Protein AF-0000000073233910 (afdb_homodimer)

pLDDT: mean 94.45, std 11.51, range [24.58, 98.94]

Solvent-accessible surface area (backbone atoms only — not comparable to full-atom values): 22912 Å² total; per-residue (Å²): 90,74,69,80,40,74,10,46,71,38,41,54,51,29,54,51,35,38,54,50,35,50,51,45,45,44,46,46,27,44,66,77,57,72,25,70,34,93,73,60,94,58,45,64,21,23,32,36,41,18,64,46,28,31,46,51,13,50,46,39,29,30,41,51,21,61,32,34,70,25,58,56,62,50,51,68,68,58,29,49,49,50,26,52,52,30,40,50,50,8,50,51,32,31,52,53,13,51,48,28,43,51,49,28,26,62,77,63,75,43,86,74,80,60,46,54,42,49,50,46,44,54,49,35,54,51,53,48,50,52,50,50,51,50,47,38,39,39,72,59,56,84,38,49,54,71,64,53,40,62,66,41,46,59,55,51,53,51,51,49,51,50,46,49,52,50,43,44,47,32,51,40,33,44,50,45,51,53,50,49,54,43,38,75,72,67,45,53,58,85,32,72,66,44,48,49,51,39,48,34,38,51,40,43,48,50,28,50,51,32,34,52,53,19,59,48,24,36,51,62,71,62,52,71,80,74,69,78,130,90,73,69,79,41,74,11,48,70,39,42,55,51,28,54,51,35,39,51,50,35,50,51,46,46,46,45,44,26,44,68,75,58,73,24,71,34,92,73,60,93,57,46,65,20,23,32,38,41,16,66,45,28,31,46,51,12,50,47,38,31,30,39,52,21,61,33,35,70,25,60,56,60,49,52,69,68,56,30,50,48,49,26,54,50,31,40,49,48,8,50,51,32,30,51,53,14,51,48,28,42,52,49,28,26,64,76,65,76,44,86,75,79,59,47,54,42,48,51,47,44,53,50,36,54,52,52,48,49,53,50,51,51,51,48,38,38,40,71,60,58,85,38,49,54,72,64,52,40,64,65,42,46,60,55,52,52,52,50,49,51,51,45,50,52,49,42,44,45,32,49,38,34,43,48,46,50,52,49,50,53,43,38,73,71,66,44,52,58,85,30,71,68,44,47,49,51,41,49,33,39,51,39,42,50,51,28,49,52,32,35,51,51,20,58,48,26,37,51,62,73,63,55,71,78,73,67,79,127

Nearest PDB structures (foldseek):
  4o79-assembly1_A  TM=9.827E-01  e=2.009E-16  Arabidopsis thaliana
  5zle-assembly1_A  TM=9.273E-01  e=2.502E-12  Homo sapiens
  8qt7-assembly1_A  TM=4.900E-01  e=1.112E-02  Streptococcus pneumoniae
  6z0c-assembly1_A  TM=2.709E-01  e=2.564E+00  Escherichia coli
  4o79-assembly1_A  TM=9.827E-01  e=1.772E-16  Arabidopsis thaliana

InterPro domains:
  IPR006593 Cytochrome b561/ferric reductase, transmembrane domain [PF03188] (49-181)
  IPR006593 Cytochrome b561/ferric reductase, transmembrane domain [PS50939] (13-216)
  IPR006593 Cytochrome b561/ferric reductase, transmembrane domain [SM00665] (49-175)
  IPR043205 Cytochrome b561/Cytochrome b reductase 1-like [PTHR10106] (5-217)

Sequence (458 aa):
MALGVSALPFTYVVHLLGIVAIILVLVWNLYFRGGLAWNSSNKALIFNIHPVLIIIGLIVSGGEAIISYKALPLKKEVKKLIHLVLHAIALILGIVGIYTAFKYHNESGIANLYSLHSWLGIGVIVLYGIQWIYGFVIFFFPGGTPDIRRYSLPWHVLFGLFVYVLAVGTAALGFLEKLTFLENSGLAKYGSEALLVNFTAVITVLFGAFVVLSAVSDAPPAADDYEAIMALGVSALPFTYVVHLLGIVAIILVLVWNLYFRGGLAWNSSNKALIFNIHPVLIIIGLIVSGGEAIISYKALPLKKEVKKLIHLVLHAIALILGIVGIYTAFKYHNESGIANLYSLHSWLGIGVIVLYGIQWIYGFVIFFFPGGTPDIRRYSLPWHVLFGLFVYVLAVGTAALGFLEKLTFLENSGLAKYGSEALLVNFTAVITVLFGAFVVLSAVSDAPPAADDYEAI

Secondary structure (DSSP, 8-state):
----SBSHHHHHHHHHHHHHHHHHHHIIIIIIS----SS-SSTHHHHTHHHHHHIIIIIIIHHHHHHHHHHS---HHHHHHHHHHHHHHHHHHHHHHHHHHHHHHHHHTPPPS-SHHHHHHHHHHHHHHHHHHHHIIIIISS---HHHHHHHHHHHHHHHHHHHHHHHHHHHHHHHHHHHHHHHTT--TTSHHHHHHHHHHHHHHHHHHHHHHHHTSBPPPP-------/----SBSHHHHHHHHHHHHHHHHHHHIIIIIIS----SS-SSTHHHHTHHHHHHIIIIIIIHHHHHTHHHHS---HHHHHHHHHHHHHHHHHHHHHHHHHHHHHHHHHTPPPS-SHHHHHHHHHHHHHHHHHHHHIIIIISS---HHHHHHHHHHHHHHHHHHHHHHHHHHHHHHHHHHHHHHHTT--TTSHHHHHHHHHHHHHHHHHHHHHHHHTSBPPPP-------

Foldseek 3Di:
DAPADALAVLVVVLVVLLVVLLVLLCCLCVPVVPEADCDDPPLVNLLSLQLNLQSNALQNLLLCLLLLQAHDLEDPVVNLVSNLVSLVRSLVSLVSSLVSNVVSCVVVVHDADPDPLRVLSVVLSVLSVVLSVVCCPDPNPPHDDPVSCVVCVVVSSVSSLVSSLSSLVSSLVVLVVVLVVVVVVPDDCPDPSNVSSNVSSVSSNVSSVSSVVSNSYDGPPRPPPPPPD/DAPAAALAVLVVVLVVLLVVLLVLLCCLLVPVVPEADCDDPPLVNLLSLQLNLQSNALQNLLLCLLLLQAHDLEDPVVNLVSNLVSLVRSLVSLVSSLVSNVVSCVVVVHDADPDPLRVLSVVLSVLSVVLSVVCCPDPNPPHDDPVSCVVCVVVSSVSSLVSSLSSLVSSLVVLVVVLVVVVVVPDDCPDPSNVSSNVSSVSSNVSSVSSVVSNSYDGPPRPPPPPPD

Structure (mmCIF, N/CA/C/O backbone):
data_AF-0000000073233910-model_v1
#
loop_
_entity.id
_entity.type
_entity.pdbx_description
1 polymer 'ascorbate ferrireductase (transmembrane)'
#
loop_
_atom_site.group_PDB
_atom_site.id
_atom_site.type_symbol
_atom_site.label_atom_id
_atom_site.label_alt_id
_atom_site.label_comp_id
_atom_site.label_asym_id
_atom_site.label_entity_id
_atom_site.label_seq_id
_atom_site.pdbx_PDB_ins_code
_atom_site.Cartn_x
_atom_site.Cartn_y
_atom_site.Cartn_z
_atom_site.occupancy
_atom_site.B_iso_or_equiv
_atom_site.auth_seq_id
_atom_site.auth_comp_id
_atom_site.auth_asym_id
_atom_site.auth_atom_id
_atom_site.pdbx_PDB_model_num
ATOM 1 N N . MET A 1 1 ? -0.95 17.922 9.43 1 48.44 1 MET A N 1
ATOM 2 C CA . MET A 1 1 ? -1.246 17.875 10.859 1 48.44 1 MET A CA 1
ATOM 3 C C . MET A 1 1 ? -0.031 17.422 11.656 1 48.44 1 MET A C 1
ATOM 5 O O . MET A 1 1 ? 0.521 16.344 11.383 1 48.44 1 MET A O 1
ATOM 9 N N . ALA A 1 2 ? 0.611 18.281 12.18 1 63.12 2 ALA A N 1
ATOM 10 C CA . ALA A 1 2 ? 1.782 17.953 12.984 1 63.12 2 ALA A CA 1
ATOM 11 C C . ALA A 1 2 ? 1.384 17.172 14.242 1 63.12 2 ALA A C 1
ATOM 13 O O . ALA A 1 2 ? 0.38 17.5 14.883 1 63.12 2 ALA A O 1
ATOM 14 N N . LEU A 1 3 ? 1.796 15.977 14.484 1 76.62 3 LEU A N 1
ATOM 15 C CA . LEU A 1 3 ? 1.55 15.125 15.633 1 76.62 3 LEU A CA 1
ATOM 16 C C . LEU A 1 3 ? 2.047 15.781 16.922 1 76.62 3 LEU A C 1
ATOM 18 O O . LEU A 1 3 ? 1.536 15.5 18 1 76.62 3 LEU A O 1
ATOM 22 N N . GLY A 1 4 ? 2.953 16.672 16.75 1 81.56 4 GLY A N 1
ATOM 23 C CA . GLY A 1 4 ? 3.504 17.375 17.891 1 81.56 4 GLY A CA 1
ATOM 24 C C . GLY A 1 4 ? 4.48 16.516 18.688 1 81.56 4 GLY A C 1
ATOM 25 O O . GLY A 1 4 ? 4.707 16.766 19.875 1 81.56 4 GLY A O 1
ATOM 26 N N . VAL A 1 5 ? 4.906 15.422 18.141 1 89.25 5 VAL A N 1
ATOM 27 C CA . VAL A 1 5 ? 5.879 14.562 18.797 1 89.25 5 VAL A CA 1
ATOM 28 C C . VAL A 1 5 ? 7.184 14.547 18 1 89.25 5 VAL A C 1
ATOM 30 O O . VAL A 1 5 ? 7.18 14.758 16.797 1 89.25 5 VAL A O 1
ATOM 33 N N . SER A 1 6 ? 8.289 14.234 18.75 1 90.69 6 SER A N 1
ATOM 34 C CA . SER A 1 6 ? 9.602 14.203 18.125 1 90.69 6 SER A CA 1
ATOM 35 C C . SER A 1 6 ? 9.727 13.016 17.172 1 90.69 6 SER A C 1
ATOM 37 O O . SER A 1 6 ? 9.273 11.914 17.484 1 90.69 6 SER A O 1
ATOM 39 N N . ALA A 1 7 ? 10.367 13.234 16.031 1 92.94 7 ALA A N 1
ATOM 40 C CA . ALA A 1 7 ? 10.562 12.203 15.008 1 92.94 7 ALA A CA 1
ATOM 41 C C . ALA A 1 7 ? 11.68 11.25 15.406 1 92.94 7 ALA A C 1
ATOM 43 O O . ALA A 1 7 ? 11.75 10.117 14.914 1 92.94 7 ALA A O 1
ATOM 44 N N . LEU A 1 8 ? 12.586 11.602 16.203 1 91.06 8 LEU A N 1
ATOM 45 C CA . LEU A 1 8 ? 13.867 10.953 16.453 1 91.06 8 LEU A CA 1
ATOM 46 C C . LEU A 1 8 ? 13.664 9.492 16.859 1 91.06 8 LEU A C 1
ATOM 48 O O . LEU A 1 8 ? 14.281 8.594 16.266 1 91.06 8 LEU A O 1
ATOM 52 N N . PRO A 1 9 ? 12.844 9.195 17.797 1 93.19 9 PRO A N 1
ATOM 53 C CA . PRO A 1 9 ? 12.68 7.785 18.156 1 93.19 9 PRO A CA 1
ATOM 54 C C . PRO A 1 9 ? 12.188 6.93 17 1 93.19 9 PRO A C 1
ATOM 56 O O . PRO A 1 9 ? 12.578 5.77 16.875 1 93.19 9 PRO A O 1
ATOM 59 N N . PHE A 1 10 ? 11.305 7.441 16.172 1 95.44 10 PHE A N 1
ATOM 60 C CA . PHE A 1 10 ? 10.797 6.703 15.023 1 95.44 10 PHE A CA 1
ATOM 61 C C . PHE A 1 10 ? 11.914 6.441 14.016 1 95.44 10 PHE A C 1
ATOM 63 O O . PHE A 1 10 ? 11.93 5.395 13.367 1 95.44 10 PHE A O 1
ATOM 70 N N . THR A 1 11 ? 12.852 7.367 13.93 1 95.62 11 THR A N 1
ATOM 71 C CA . THR A 1 11 ? 13.945 7.191 12.984 1 95.62 11 THR A CA 1
ATOM 72 C C . THR A 1 11 ? 14.859 6.047 13.422 1 95.62 11 THR A C 1
ATOM 74 O O . THR A 1 11 ? 15.43 5.352 12.578 1 95.62 11 THR A O 1
ATOM 77 N N . TYR A 1 12 ? 15.016 5.824 14.711 1 96.31 12 TYR A N 1
ATOM 78 C CA . TYR A 1 12 ? 15.773 4.672 15.188 1 96.31 12 TYR A CA 1
ATOM 79 C C . TYR A 1 12 ? 15.125 3.367 14.742 1 96.31 12 TYR A C 1
ATOM 81 O O . TYR A 1 12 ? 15.812 2.426 14.344 1 96.31 12 TYR A O 1
ATOM 89 N N . VAL A 1 13 ? 13.82 3.334 14.812 1 97.88 13 VAL A N 1
ATOM 90 C CA . VAL A 1 13 ? 13.078 2.148 14.391 1 97.88 13 VAL A CA 1
ATOM 91 C C . VAL A 1 13 ? 13.242 1.944 12.883 1 97.88 13 VAL A C 1
ATOM 93 O O . VAL A 1 13 ? 13.422 0.815 12.422 1 97.88 13 VAL A O 1
ATOM 96 N N . VAL A 1 14 ? 13.242 3.043 12.141 1 97.94 14 VAL A N 1
ATOM 97 C CA . VAL A 1 14 ? 13.422 2.977 10.695 1 97.94 14 VAL A CA 1
ATOM 98 C C . VAL A 1 14 ? 14.781 2.357 10.375 1 97.94 14 VAL A C 1
ATOM 100 O O . VAL A 1 14 ? 14.875 1.446 9.547 1 97.94 14 VAL A O 1
ATOM 103 N N . HIS A 1 15 ? 15.836 2.793 11.047 1 97.75 15 HIS A N 1
ATOM 104 C CA . HIS A 1 15 ? 17.172 2.264 10.797 1 97.75 15 HIS A CA 1
ATOM 105 C C . HIS A 1 15 ? 17.25 0.772 11.102 1 97.75 15 HIS A C 1
ATOM 107 O O . HIS A 1 15 ? 17.797 -0.003 10.32 1 97.75 15 HIS A O 1
ATOM 113 N N . LEU A 1 16 ? 16.625 0.445 12.195 1 98.5 16 LEU A N 1
ATOM 114 C CA . LEU A 1 16 ? 16.641 -0.958 12.594 1 98.5 16 LEU A CA 1
ATOM 115 C C . LEU A 1 16 ? 15.883 -1.82 11.594 1 98.5 16 LEU A C 1
ATOM 117 O O . LEU A 1 16 ? 16.391 -2.848 11.141 1 98.5 16 LEU A O 1
ATOM 121 N N . LEU A 1 17 ? 14.703 -1.417 11.242 1 98.81 17 LEU A N 1
ATOM 122 C CA . LEU A 1 17 ? 13.875 -2.174 10.312 1 98.81 17 LEU A CA 1
ATOM 123 C C . LEU A 1 17 ? 14.539 -2.248 8.938 1 98.81 17 LEU A C 1
ATOM 125 O O . LEU A 1 17 ? 14.414 -3.258 8.242 1 98.81 17 LEU A O 1
ATOM 129 N N . GLY A 1 18 ? 15.211 -1.149 8.57 1 98.75 18 GLY A N 1
ATOM 130 C CA . GLY A 1 18 ? 15.93 -1.159 7.309 1 98.75 18 GLY A CA 1
ATOM 131 C C . GLY A 1 18 ? 17.031 -2.207 7.254 1 98.75 18 GLY A C 1
ATOM 132 O O . GLY A 1 18 ? 17.141 -2.936 6.266 1 98.75 18 GLY A O 1
ATOM 133 N N . ILE A 1 19 ? 17.766 -2.295 8.297 1 98.81 19 ILE A N 1
ATOM 134 C CA . ILE A 1 19 ? 18.844 -3.283 8.383 1 98.81 19 ILE A CA 1
ATOM 135 C C . ILE A 1 19 ? 18.25 -4.688 8.328 1 98.81 19 ILE A C 1
ATOM 137 O O . ILE A 1 19 ? 18.75 -5.551 7.602 1 98.81 19 ILE A O 1
ATOM 141 N N . VAL A 1 20 ? 17.172 -4.898 9.039 1 98.88 20 VAL A N 1
ATOM 142 C CA . VAL A 1 20 ? 16.531 -6.207 9.078 1 98.88 20 VAL A CA 1
ATOM 143 C C . VAL A 1 20 ? 16 -6.57 7.691 1 98.88 20 VAL A C 1
ATOM 145 O O . VAL A 1 20 ? 16.156 -7.707 7.238 1 98.88 20 VAL A O 1
ATOM 148 N N . ALA A 1 21 ? 15.406 -5.641 7.012 1 98.88 21 ALA A N 1
ATOM 149 C CA . ALA A 1 21 ? 14.883 -5.887 5.672 1 98.88 21 ALA A CA 1
ATOM 150 C C . ALA A 1 21 ? 15.992 -6.297 4.711 1 98.88 21 ALA A C 1
ATOM 152 O O . ALA A 1 21 ? 15.828 -7.219 3.912 1 98.88 21 ALA A O 1
ATOM 153 N N . ILE A 1 22 ? 17.125 -5.617 4.816 1 98.94 22 ILE A N 1
ATOM 154 C CA . ILE A 1 22 ? 18.25 -5.91 3.947 1 98.94 22 ILE A CA 1
ATOM 155 C C . ILE A 1 22 ? 18.781 -7.312 4.238 1 98.94 22 ILE A C 1
ATOM 157 O O . ILE A 1 22 ? 19.031 -8.094 3.314 1 98.94 22 ILE A O 1
ATOM 161 N N . ILE A 1 23 ? 18.875 -7.629 5.488 1 98.94 23 ILE A N 1
ATOM 162 C CA . ILE A 1 23 ? 19.375 -8.938 5.871 1 98.94 23 ILE A CA 1
ATOM 163 C C . ILE A 1 23 ? 18.438 -10.031 5.375 1 98.94 23 ILE A C 1
ATOM 165 O O . ILE A 1 23 ? 18.859 -11.016 4.773 1 98.94 23 ILE A O 1
ATOM 169 N N . LEU A 1 24 ? 17.172 -9.859 5.551 1 98.94 24 LEU A N 1
ATOM 170 C CA . LEU A 1 24 ? 16.188 -10.883 5.199 1 98.94 24 LEU A CA 1
ATOM 171 C C . LEU A 1 24 ? 16.156 -11.102 3.689 1 98.94 24 LEU A C 1
ATOM 173 O O . LEU A 1 24 ? 16.094 -12.242 3.225 1 98.94 24 LEU A O 1
ATOM 177 N N . VAL A 1 25 ? 16.203 -10.047 2.902 1 98.94 25 VAL A N 1
ATOM 178 C CA . VAL A 1 25 ? 16.125 -10.211 1.455 1 98.94 25 VAL A CA 1
ATOM 179 C C . VAL A 1 25 ? 17.406 -10.852 0.938 1 98.94 25 VAL A C 1
ATOM 181 O O . VAL A 1 25 ? 17.375 -11.641 -0.012 1 98.94 25 VAL A O 1
ATOM 184 N N . LEU A 1 26 ? 18.516 -10.531 1.583 1 98.88 26 LEU A N 1
ATOM 185 C CA . LEU A 1 26 ? 19.781 -11.148 1.194 1 98.88 26 LEU A CA 1
ATOM 186 C C . LEU A 1 26 ? 19.797 -12.625 1.567 1 98.88 26 LEU A C 1
ATOM 188 O O . LEU A 1 26 ? 20.234 -13.469 0.777 1 98.88 26 LEU A O 1
ATOM 192 N N . VAL A 1 27 ? 19.359 -12.961 2.75 1 98.94 27 VAL A N 1
ATOM 193 C CA . VAL A 1 27 ? 19.266 -14.359 3.146 1 98.94 27 VAL A CA 1
ATOM 194 C C . VAL A 1 27 ? 18.359 -15.117 2.176 1 98.94 27 VAL A C 1
ATOM 196 O O . VAL A 1 27 ? 18.688 -16.219 1.749 1 98.94 27 VAL A O 1
ATOM 199 N N . TRP A 1 28 ? 17.266 -14.516 1.809 1 98.94 28 TRP A N 1
ATOM 200 C CA . TRP A 1 28 ? 16.328 -15.148 0.873 1 98.94 28 TRP A CA 1
ATOM 201 C C . TRP A 1 28 ? 17.031 -15.469 -0.446 1 98.94 28 TRP A C 1
ATOM 203 O O . TRP A 1 28 ? 17.047 -16.625 -0.878 1 98.94 28 TRP A O 1
ATOM 213 N N . ASN A 1 29 ? 17.719 -14.547 -1.002 1 98.81 29 ASN A N 1
ATOM 214 C CA . ASN A 1 29 ? 18.188 -14.695 -2.371 1 98.81 29 ASN A CA 1
ATOM 215 C C . ASN A 1 29 ? 19.547 -15.398 -2.418 1 98.81 29 ASN A C 1
ATOM 217 O O . ASN A 1 29 ? 19.844 -16.109 -3.377 1 98.81 29 ASN A O 1
ATOM 221 N N . LEU A 1 30 ? 20.344 -15.266 -1.322 1 98.62 30 LEU A N 1
ATOM 222 C CA . LEU A 1 30 ? 21.656 -15.898 -1.296 1 98.62 30 LEU A CA 1
ATOM 223 C C . LEU A 1 30 ? 21.562 -17.328 -0.774 1 98.62 30 LEU A C 1
ATOM 225 O O . LEU A 1 30 ? 22.125 -18.25 -1.364 1 98.62 30 LEU A O 1
ATOM 229 N N . TYR A 1 31 ? 20.812 -17.516 0.235 1 98.56 31 TYR A N 1
ATOM 230 C CA . TYR A 1 31 ? 20.766 -18.812 0.887 1 98.56 31 TYR A CA 1
ATOM 231 C C . TYR A 1 31 ? 19.641 -19.672 0.296 1 98.56 31 TYR A C 1
ATOM 233 O O . TYR A 1 31 ? 19.875 -20.812 -0.097 1 98.56 31 TYR A O 1
ATOM 241 N N . PHE A 1 32 ? 18.484 -19.203 0.154 1 98.69 32 PHE A N 1
ATOM 242 C CA . PHE A 1 32 ? 17.359 -20.016 -0.28 1 98.69 32 PHE A CA 1
ATOM 243 C C . PHE A 1 32 ? 17.312 -20.109 -1.8 1 98.69 32 PHE A C 1
ATOM 245 O O . PHE A 1 32 ? 16.891 -21.125 -2.352 1 98.69 32 PHE A O 1
ATOM 252 N N . ARG A 1 33 ? 17.75 -19.016 -2.512 1 98.44 33 ARG A N 1
ATOM 253 C CA . ARG A 1 33 ? 17.531 -18.984 -3.953 1 98.44 33 ARG A CA 1
ATOM 254 C C . ARG A 1 33 ? 18.844 -19.141 -4.715 1 98.44 33 ARG A C 1
ATOM 256 O O . ARG A 1 33 ? 18.875 -18.984 -5.938 1 98.44 33 ARG A O 1
ATOM 263 N N . GLY A 1 34 ? 19.938 -19.297 -4.078 1 98.25 34 GLY A N 1
ATOM 264 C CA . GLY A 1 34 ? 21.156 -19.812 -4.699 1 98.25 34 GLY A CA 1
ATOM 265 C C . GLY A 1 34 ? 22.125 -18.703 -5.094 1 98.25 34 GLY A C 1
ATOM 266 O O . GLY A 1 34 ? 23.141 -18.984 -5.73 1 98.25 34 GLY A O 1
ATOM 267 N N . GLY A 1 35 ? 21.734 -17.453 -4.859 1 98.62 35 GLY A N 1
ATOM 268 C CA . GLY A 1 35 ? 22.719 -16.391 -5.102 1 98.62 35 GLY A CA 1
ATOM 269 C C . GLY A 1 35 ? 22.266 -15.406 -6.164 1 98.62 35 GLY A C 1
ATOM 270 O O . GLY A 1 35 ? 21.125 -15.422 -6.598 1 98.62 35 GLY A O 1
ATOM 271 N N . LEU A 1 36 ? 23.156 -14.516 -6.492 1 98.69 36 LEU A N 1
ATOM 272 C CA . LEU A 1 36 ? 22.953 -13.453 -7.473 1 98.69 36 LEU A CA 1
ATOM 273 C C . LEU A 1 36 ? 23.938 -13.594 -8.625 1 98.69 36 LEU A C 1
ATOM 275 O O . LEU A 1 36 ? 25.125 -13.875 -8.414 1 98.69 36 LEU A O 1
ATOM 279 N N . ALA A 1 37 ? 23.422 -13.383 -9.859 1 98.62 37 ALA A N 1
ATOM 280 C CA . ALA A 1 37 ? 24.312 -13.43 -11.023 1 98.62 37 ALA A CA 1
ATOM 281 C C . ALA A 1 37 ? 23.781 -12.531 -12.148 1 98.62 37 ALA A C 1
ATOM 283 O O . ALA A 1 37 ? 22.578 -12.508 -12.414 1 98.62 37 ALA A O 1
ATOM 284 N N . TRP A 1 38 ? 24.672 -11.844 -12.781 1 98 38 TRP A N 1
ATOM 285 C CA . TRP A 1 38 ? 24.312 -10.992 -13.914 1 98 38 TRP A CA 1
ATOM 286 C C . TRP A 1 38 ? 24.047 -11.836 -15.156 1 98 38 TRP A C 1
ATOM 288 O O . TRP A 1 38 ? 23.188 -11.484 -15.969 1 98 38 TRP A O 1
ATOM 298 N N . ASN A 1 39 ? 24.922 -12.789 -15.289 1 97.44 39 ASN A N 1
ATOM 299 C CA . ASN A 1 39 ? 24.781 -13.812 -16.328 1 97.44 39 ASN A CA 1
ATOM 300 C C . ASN A 1 39 ? 24.891 -15.219 -15.734 1 97.44 39 ASN A C 1
ATOM 302 O O . ASN A 1 39 ? 25.719 -15.469 -14.852 1 97.44 39 ASN A O 1
ATOM 306 N N . SER A 1 40 ? 23.953 -16.016 -16.203 1 97.56 40 SER A N 1
ATOM 307 C CA . SER A 1 40 ? 23.969 -17.391 -15.703 1 97.56 40 SER A CA 1
ATOM 308 C C . SER A 1 40 ? 23.125 -18.312 -16.594 1 97.56 40 SER A C 1
ATOM 310 O O . SER A 1 40 ? 22.203 -17.859 -17.25 1 97.56 40 SER A O 1
ATOM 312 N N . SER A 1 41 ? 23.484 -19.578 -16.609 1 97.44 41 SER A N 1
ATOM 313 C CA . SER A 1 41 ? 22.625 -20.578 -17.234 1 97.44 41 SER A CA 1
ATOM 314 C C . SER A 1 41 ? 21.344 -20.781 -16.438 1 97.44 41 SER A C 1
ATOM 316 O O . SER A 1 41 ? 20.297 -21.094 -17.016 1 97.44 41 SER A O 1
ATOM 318 N N . ASN A 1 42 ? 21.438 -20.625 -15.148 1 97.88 42 ASN A N 1
ATOM 319 C CA . ASN A 1 42 ? 20.25 -20.547 -14.289 1 97.88 42 ASN A CA 1
ATOM 320 C C . ASN A 1 42 ? 19.719 -19.109 -14.219 1 97.88 42 ASN A C 1
ATOM 322 O O . ASN A 1 42 ? 20.125 -18.344 -13.344 1 97.88 42 ASN A O 1
ATOM 326 N N . LYS A 1 43 ? 18.766 -18.781 -15.016 1 98.25 43 LYS A N 1
ATOM 327 C CA . LYS A 1 43 ? 18.297 -17.406 -15.211 1 98.25 43 LYS A CA 1
ATOM 328 C C . LYS A 1 43 ? 17.656 -16.859 -13.93 1 98.25 43 LYS A C 1
ATOM 330 O O . LYS A 1 43 ? 17.578 -15.641 -13.742 1 98.25 43 LYS A O 1
ATOM 335 N N . ALA A 1 44 ? 17.266 -17.75 -13.07 1 97.88 44 ALA A N 1
ATOM 336 C CA . ALA A 1 44 ? 16.656 -17.312 -11.812 1 97.88 44 ALA A CA 1
ATOM 337 C C . ALA A 1 44 ? 17.625 -16.484 -10.977 1 97.88 44 ALA A C 1
ATOM 339 O O . ALA A 1 44 ? 17.219 -15.633 -10.188 1 97.88 44 ALA A O 1
ATOM 340 N N . LEU A 1 45 ? 18.891 -16.734 -11.133 1 98.69 45 LEU A N 1
ATOM 341 C CA . LEU A 1 45 ? 19.891 -16 -10.383 1 98.69 45 LEU A CA 1
ATOM 342 C C . LEU A 1 45 ? 19.969 -14.547 -10.836 1 98.69 45 LEU A C 1
ATOM 344 O O . LEU A 1 45 ? 20.344 -13.664 -10.062 1 98.69 45 LEU A O 1
ATOM 348 N N . ILE A 1 46 ? 19.625 -14.289 -12.094 1 98.75 46 ILE A N 1
ATOM 349 C CA . ILE A 1 46 ? 19.516 -12.922 -12.609 1 98.75 46 ILE A CA 1
ATOM 350 C C . ILE A 1 46 ? 18.359 -12.203 -11.938 1 98.75 46 ILE A C 1
ATOM 352 O O . ILE A 1 46 ? 18.5 -11.062 -11.492 1 98.75 46 ILE A O 1
ATOM 356 N N . PHE A 1 47 ? 17.25 -12.914 -11.797 1 98.81 47 PHE A N 1
ATOM 357 C CA . PHE A 1 47 ? 16.078 -12.328 -11.172 1 98.81 47 PHE A CA 1
ATOM 358 C C . PHE A 1 47 ? 16.359 -11.984 -9.719 1 98.81 47 PHE A C 1
ATOM 360 O O . PHE A 1 47 ? 15.852 -10.977 -9.203 1 98.81 47 PHE A O 1
ATOM 367 N N . ASN A 1 48 ? 17.172 -12.773 -9.062 1 98.88 48 ASN A N 1
ATOM 368 C CA . ASN A 1 48 ? 17.438 -12.594 -7.641 1 98.88 48 ASN A CA 1
ATOM 369 C C . ASN A 1 48 ? 18.031 -11.219 -7.344 1 98.88 48 ASN A C 1
ATOM 371 O O . ASN A 1 48 ? 17.969 -10.742 -6.211 1 98.88 48 ASN A O 1
ATOM 375 N N . ILE A 1 49 ? 18.547 -10.586 -8.344 1 98.88 49 ILE A N 1
ATOM 376 C CA . ILE A 1 49 ? 19.125 -9.25 -8.18 1 98.88 49 ILE A CA 1
ATOM 377 C C . ILE A 1 49 ? 18 -8.227 -7.977 1 98.88 49 ILE A C 1
ATOM 379 O O . ILE A 1 49 ? 18.172 -7.266 -7.227 1 98.88 49 ILE A O 1
ATOM 383 N N . HIS A 1 50 ? 16.875 -8.508 -8.555 1 98.94 50 HIS A N 1
ATOM 384 C CA . HIS A 1 50 ? 15.773 -7.559 -8.617 1 98.94 50 HIS A CA 1
ATOM 385 C C . HIS A 1 50 ? 15.242 -7.238 -7.223 1 98.94 50 HIS A C 1
ATOM 387 O O . HIS A 1 50 ? 15.25 -6.082 -6.801 1 98.94 50 HIS A O 1
ATOM 393 N N . PRO A 1 51 ? 14.805 -8.25 -6.41 1 98.94 51 PRO A N 1
ATOM 394 C CA . PRO A 1 51 ? 14.281 -7.887 -5.09 1 98.94 51 PRO A CA 1
ATOM 395 C C . PRO A 1 51 ? 15.336 -7.273 -4.18 1 98.94 51 PRO A C 1
ATOM 397 O O . PRO A 1 51 ? 15.023 -6.41 -3.354 1 98.94 51 PRO A O 1
ATOM 400 N N . VAL A 1 52 ? 16.562 -7.664 -4.348 1 98.94 52 VAL A N 1
ATOM 401 C CA . VAL A 1 52 ? 17.641 -7.16 -3.506 1 98.94 52 VAL A CA 1
ATOM 402 C C . VAL A 1 52 ? 17.859 -5.672 -3.781 1 98.94 52 VAL A C 1
ATOM 404 O O . VAL A 1 52 ? 17.891 -4.859 -2.855 1 98.94 52 VAL A O 1
ATOM 407 N N . LEU A 1 53 ? 17.969 -5.324 -5.047 1 98.94 53 LEU A N 1
ATOM 408 C CA . LEU A 1 53 ? 18.234 -3.938 -5.402 1 98.94 53 LEU A CA 1
ATOM 409 C C . LEU A 1 53 ? 17.031 -3.053 -5.109 1 98.94 53 LEU A C 1
ATOM 411 O O . LEU A 1 53 ? 17.188 -1.885 -4.738 1 98.94 53 LEU A O 1
ATOM 415 N N . ILE A 1 54 ? 15.859 -3.596 -5.266 1 98.94 54 ILE A N 1
ATOM 416 C CA . ILE A 1 54 ? 14.664 -2.803 -4.988 1 98.94 54 ILE A CA 1
ATOM 417 C C . ILE A 1 54 ? 14.578 -2.496 -3.496 1 98.94 54 ILE A C 1
ATOM 419 O O . ILE A 1 54 ? 14.336 -1.353 -3.104 1 98.94 54 ILE A O 1
ATOM 423 N N . ILE A 1 55 ? 14.805 -3.457 -2.633 1 98.94 55 ILE A N 1
ATOM 424 C CA . ILE A 1 55 ? 14.703 -3.27 -1.19 1 98.94 55 ILE A CA 1
ATOM 425 C C . ILE A 1 55 ? 15.805 -2.326 -0.714 1 98.94 55 ILE A C 1
ATOM 427 O O . ILE A 1 55 ? 15.539 -1.369 0.017 1 98.94 55 ILE A O 1
ATOM 431 N N . ILE A 1 56 ? 17.016 -2.488 -1.146 1 98.94 56 ILE A N 1
ATOM 432 C CA . ILE A 1 56 ? 18.125 -1.647 -0.712 1 98.94 56 ILE A CA 1
ATOM 433 C C . ILE A 1 56 ? 17.969 -0.243 -1.292 1 98.94 56 ILE A C 1
ATOM 435 O O . ILE A 1 56 ? 18.219 0.75 -0.611 1 98.94 56 ILE A O 1
ATOM 439 N N . GLY A 1 57 ? 17.547 -0.203 -2.543 1 98.81 57 GLY A N 1
ATOM 440 C CA . GLY A 1 57 ? 17.453 1.062 -3.252 1 98.81 57 GLY A CA 1
ATOM 441 C C . GLY A 1 57 ? 16.172 1.823 -2.939 1 98.81 57 GLY A C 1
ATOM 442 O O . GLY A 1 57 ? 16.156 2.678 -2.053 1 98.81 57 GLY A O 1
ATOM 443 N N . LEU A 1 58 ? 15.062 1.478 -3.588 1 98.88 58 LEU A N 1
ATOM 444 C CA . LEU A 1 58 ? 13.844 2.268 -3.553 1 98.88 58 LEU A CA 1
ATOM 445 C C . LEU A 1 58 ? 13.227 2.26 -2.158 1 98.88 58 LEU A C 1
ATOM 447 O O . LEU A 1 58 ? 12.625 3.25 -1.733 1 98.88 58 LEU A O 1
ATOM 451 N N . ILE A 1 59 ? 13.414 1.162 -1.422 1 98.94 59 ILE A N 1
ATOM 452 C CA . ILE A 1 59 ? 12.719 1.064 -0.14 1 98.94 59 ILE A CA 1
ATOM 453 C C . ILE A 1 59 ? 13.602 1.648 0.964 1 98.94 59 ILE A C 1
ATOM 455 O O . ILE A 1 59 ? 13.297 2.709 1.514 1 98.94 59 ILE A O 1
ATOM 459 N N . VAL A 1 60 ? 14.758 1.043 1.183 1 98.88 60 VAL A N 1
ATOM 460 C CA . VAL A 1 60 ? 15.555 1.423 2.342 1 98.88 60 VAL A CA 1
ATOM 461 C C . VAL A 1 60 ? 16.25 2.758 2.078 1 98.88 60 VAL A C 1
ATOM 463 O O . VAL A 1 60 ? 16.125 3.699 2.861 1 98.88 60 VAL A O 1
ATOM 466 N N . SER A 1 61 ? 17 2.846 0.961 1 98.81 61 SER A N 1
ATOM 467 C CA . SER A 1 61 ? 17.656 4.109 0.64 1 98.81 61 SER A CA 1
ATOM 468 C C . SER A 1 61 ? 16.625 5.23 0.468 1 98.81 61 SER A C 1
ATOM 470 O O . SER A 1 61 ? 16.844 6.348 0.949 1 98.81 61 SER A O 1
ATOM 472 N N . GLY A 1 62 ? 15.531 4.938 -0.234 1 98.69 62 GLY A N 1
ATOM 473 C CA . GLY A 1 62 ? 14.477 5.922 -0.383 1 98.69 62 GLY A CA 1
ATOM 474 C C . GLY A 1 62 ? 13.898 6.391 0.942 1 98.69 62 GLY A C 1
ATOM 475 O O . GLY A 1 62 ? 13.672 7.586 1.14 1 98.69 62 GLY A O 1
ATOM 476 N N . GLY A 1 63 ? 13.617 5.43 1.847 1 98.56 63 GLY A N 1
ATOM 477 C CA . GLY A 1 63 ? 13.125 5.773 3.17 1 98.56 63 GLY A CA 1
ATOM 478 C C . GLY A 1 63 ? 14.102 6.613 3.973 1 98.56 63 GLY A C 1
ATOM 479 O O . GLY A 1 63 ? 13.711 7.586 4.621 1 98.56 63 GLY A O 1
ATOM 480 N N . GLU A 1 64 ? 15.367 6.254 3.885 1 97.88 64 GLU A N 1
ATOM 481 C CA . GLU A 1 64 ? 16.406 7.008 4.574 1 97.88 64 GLU A CA 1
ATOM 482 C C . GLU A 1 64 ? 16.516 8.43 4.031 1 97.88 64 GLU A C 1
ATOM 484 O O . GLU A 1 64 ? 16.781 9.367 4.781 1 97.88 64 GLU A O 1
ATOM 489 N N . ALA A 1 65 ? 16.344 8.547 2.744 1 98.06 65 ALA A N 1
ATOM 490 C CA . ALA A 1 65 ? 16.359 9.875 2.133 1 98.06 65 ALA A CA 1
ATOM 491 C C . ALA A 1 65 ? 15.242 10.75 2.693 1 98.06 65 ALA A C 1
ATOM 493 O O . ALA A 1 65 ? 15.461 11.93 2.996 1 98.06 65 ALA A O 1
ATOM 494 N N . ILE A 1 66 ? 14.102 10.188 2.877 1 97.62 66 ILE A N 1
ATOM 495 C CA . ILE A 1 66 ? 12.93 10.922 3.348 1 97.62 66 ILE A CA 1
ATOM 496 C C . ILE A 1 66 ? 13.156 11.391 4.781 1 97.62 66 ILE A C 1
ATOM 498 O O . ILE A 1 66 ? 12.875 12.547 5.113 1 97.62 66 ILE A O 1
ATOM 502 N N . ILE A 1 67 ? 13.75 10.586 5.605 1 96.25 67 ILE A N 1
ATOM 503 C CA . ILE A 1 67 ? 13.82 10.93 7.02 1 96.25 67 ILE A CA 1
ATOM 504 C C . ILE A 1 67 ? 15.109 11.711 7.297 1 96.25 67 ILE A C 1
ATOM 506 O O . ILE A 1 67 ? 15.398 12.047 8.445 1 96.25 67 ILE A O 1
ATOM 510 N N . SER A 1 68 ? 15.898 11.992 6.285 1 92.81 68 SER A N 1
ATOM 511 C CA . SER A 1 68 ? 17.125 12.758 6.461 1 92.81 68 SER A CA 1
ATOM 512 C C . SER A 1 68 ? 16.844 14.141 7.035 1 92.81 68 SER A C 1
ATOM 514 O O . SER A 1 68 ? 17.688 14.711 7.723 1 92.81 68 SER A O 1
ATOM 516 N N . TYR A 1 69 ? 15.688 14.68 6.812 1 89.31 69 TYR A N 1
ATOM 517 C CA . TYR A 1 69 ? 15.305 15.984 7.34 1 89.31 69 TYR A CA 1
ATOM 518 C C . TYR A 1 69 ? 14.859 15.875 8.789 1 89.31 69 TYR A C 1
ATOM 520 O O . TYR A 1 69 ? 14.664 16.891 9.469 1 89.31 69 TYR A O 1
ATOM 528 N N . LYS A 1 70 ? 14.695 14.625 9.258 1 87.5 70 LYS A N 1
ATOM 529 C CA . LYS A 1 70 ? 14.062 14.414 10.555 1 87.5 70 LYS A CA 1
ATOM 530 C C . LYS A 1 70 ? 15.031 13.766 11.539 1 87.5 70 LYS A C 1
ATOM 532 O O . LYS A 1 70 ? 14.797 13.789 12.75 1 87.5 70 LYS A O 1
ATOM 537 N N . ALA A 1 71 ? 16.094 13.258 11.109 1 78.56 71 ALA A N 1
ATOM 538 C CA . ALA A 1 71 ? 16.906 12.359 11.922 1 78.56 71 ALA A CA 1
ATOM 539 C C . ALA A 1 71 ? 18 13.117 12.648 1 78.56 71 ALA A C 1
ATOM 541 O O . ALA A 1 71 ? 18.234 12.906 13.844 1 78.56 71 ALA A O 1
ATOM 542 N N . LEU A 1 72 ? 18.75 13.906 11.93 1 76.06 72 LEU A N 1
ATOM 543 C CA . LEU A 1 72 ? 19.922 14.516 12.539 1 76.06 72 LEU A CA 1
ATOM 544 C C . LEU A 1 72 ? 19.828 16.047 12.508 1 76.06 72 LEU A C 1
ATOM 546 O O . LEU A 1 72 ? 19.234 16.609 11.586 1 76.06 72 LEU A O 1
ATOM 550 N N . PRO A 1 73 ? 20.297 16.672 13.539 1 81.88 73 PRO A N 1
ATOM 551 C CA . PRO A 1 73 ? 20.266 18.125 13.633 1 81.88 73 PRO A CA 1
ATOM 552 C C . PRO A 1 73 ? 21.344 18.781 12.766 1 81.88 73 PRO A C 1
ATOM 554 O O . PRO A 1 73 ? 22.188 19.531 13.273 1 81.88 73 PRO A O 1
ATOM 557 N N . LEU A 1 74 ? 21.281 18.516 11.484 1 83.25 74 LEU A N 1
ATOM 558 C CA . LEU A 1 74 ? 22.25 19.047 10.523 1 83.25 74 LEU A CA 1
ATOM 559 C C . LEU A 1 74 ? 21.719 20.328 9.883 1 83.25 74 LEU A C 1
ATOM 561 O O . LEU A 1 74 ? 20.531 20.656 10.023 1 83.25 74 LEU A O 1
ATOM 565 N N . LYS A 1 75 ? 22.656 20.969 9.258 1 88.56 75 LYS A N 1
ATOM 566 C CA . LYS A 1 75 ? 22.266 22.141 8.484 1 88.56 75 LYS A CA 1
ATOM 567 C C . LYS A 1 75 ? 21.328 21.75 7.336 1 88.56 75 LYS A C 1
ATOM 569 O O . LYS A 1 75 ? 21.469 20.656 6.762 1 88.56 75 LYS A O 1
ATOM 574 N N . LYS A 1 76 ? 20.531 22.594 6.992 1 87.69 76 LYS A N 1
ATOM 575 C CA . LYS A 1 76 ? 19.531 22.359 5.969 1 87.69 76 LYS A CA 1
ATOM 576 C C . LYS A 1 76 ? 20.172 21.984 4.637 1 87.69 76 LYS A C 1
ATOM 578 O O . LYS A 1 76 ? 19.688 21.094 3.934 1 87.69 76 LYS A O 1
ATOM 583 N N . GLU A 1 77 ? 21.25 22.578 4.352 1 89.75 77 GLU A N 1
ATOM 584 C CA . GLU A 1 77 ? 21.922 22.312 3.084 1 89.75 77 GLU A CA 1
ATOM 585 C C . GLU A 1 77 ? 22.5 20.906 3.043 1 89.75 77 GLU A C 1
ATOM 587 O O . GLU A 1 77 ? 22.5 20.266 1.99 1 89.75 77 GLU A O 1
ATOM 592 N N . VAL A 1 78 ? 22.984 20.5 4.105 1 92.25 78 VAL A N 1
ATOM 593 C CA . VAL A 1 78 ? 23.547 19.156 4.191 1 92.25 78 VAL A CA 1
ATOM 594 C C . VAL A 1 78 ? 22.438 18.109 4.113 1 92.25 78 VAL A C 1
ATOM 596 O O . VAL A 1 78 ? 22.547 17.109 3.396 1 92.25 78 VAL A O 1
ATOM 599 N N . LYS A 1 79 ? 21.375 18.359 4.805 1 93.12 79 LYS A N 1
ATOM 600 C CA . LYS A 1 79 ? 20.234 17.469 4.754 1 93.12 79 LYS A CA 1
ATOM 601 C C . LYS A 1 79 ? 19.688 17.344 3.332 1 93.12 79 LYS A C 1
ATOM 603 O O . LYS A 1 79 ? 19.359 16.234 2.881 1 93.12 79 LYS A O 1
ATOM 608 N N . LYS A 1 80 ? 19.672 18.438 2.709 1 94.19 80 LYS A N 1
ATOM 609 C CA . LYS A 1 80 ? 19.188 18.469 1.331 1 94.19 80 LYS A CA 1
ATOM 610 C C . LYS A 1 80 ? 20.094 17.641 0.415 1 94.19 80 LYS A C 1
ATOM 612 O O . LYS A 1 80 ? 19.594 16.922 -0.456 1 94.19 80 LYS A O 1
ATOM 617 N N . LEU A 1 81 ? 21.312 17.797 0.625 1 95.31 81 LEU A N 1
ATOM 618 C CA . LEU A 1 81 ? 22.266 17.047 -0.194 1 95.31 81 LEU A CA 1
ATOM 619 C C . LEU A 1 81 ? 22.125 15.555 0.066 1 95.31 81 LEU A C 1
ATOM 621 O O . LEU A 1 81 ? 22.156 14.75 -0.871 1 95.31 81 LEU A O 1
ATOM 625 N N . ILE A 1 82 ? 22.016 15.164 1.289 1 96.25 82 ILE A N 1
ATOM 626 C CA . ILE A 1 82 ? 21.828 13.766 1.652 1 96.25 82 ILE A CA 1
ATOM 627 C C . ILE A 1 82 ? 20.562 13.227 1.014 1 96.25 82 ILE A C 1
ATOM 629 O O . ILE A 1 82 ? 20.562 12.148 0.417 1 96.25 82 ILE A O 1
ATOM 633 N N . HIS A 1 83 ? 19.484 13.984 1.124 1 97.5 83 HIS A N 1
ATOM 634 C CA . HIS A 1 83 ? 18.203 13.648 0.537 1 97.5 83 HIS A CA 1
ATOM 635 C C . HIS A 1 83 ? 18.312 13.43 -0.967 1 97.5 83 HIS A C 1
ATOM 637 O O . HIS A 1 83 ? 17.859 12.406 -1.485 1 97.5 83 HIS A O 1
ATOM 643 N N . LEU A 1 84 ? 19 14.312 -1.604 1 97.81 84 LEU A N 1
ATOM 644 C CA . LEU A 1 84 ? 19.156 14.273 -3.053 1 97.81 84 LEU A CA 1
ATOM 645 C C . LEU A 1 84 ? 19.984 13.062 -3.477 1 97.81 84 LEU A C 1
ATOM 647 O O . LEU A 1 84 ? 19.594 12.336 -4.398 1 97.81 84 LEU A O 1
ATOM 651 N N . VAL A 1 85 ? 21.047 12.812 -2.846 1 98.12 85 VAL A N 1
ATOM 652 C CA . VAL A 1 85 ? 21.984 11.766 -3.227 1 98.12 85 VAL A CA 1
ATOM 653 C C . VAL A 1 85 ? 21.391 10.398 -2.932 1 98.12 85 VAL A C 1
ATOM 655 O O . VAL A 1 85 ? 21.484 9.484 -3.752 1 98.12 85 VAL A O 1
ATOM 658 N N . LEU A 1 86 ? 20.781 10.25 -1.794 1 98.44 86 LEU A N 1
ATOM 659 C CA . LEU A 1 86 ? 20.188 8.961 -1.447 1 98.44 86 LEU A CA 1
ATOM 660 C C . LEU A 1 86 ? 19.047 8.609 -2.412 1 98.44 86 LEU A C 1
ATOM 662 O O . LEU A 1 86 ? 18.906 7.453 -2.803 1 98.44 86 LEU A O 1
ATOM 666 N N . HIS A 1 87 ? 18.266 9.617 -2.832 1 98.81 87 HIS A N 1
ATOM 667 C CA . HIS A 1 87 ? 17.219 9.344 -3.807 1 98.81 87 HIS A CA 1
ATOM 668 C C . HIS A 1 87 ? 17.812 9.016 -5.176 1 98.81 87 HIS A C 1
ATOM 670 O O . HIS A 1 87 ? 17.234 8.219 -5.926 1 98.81 87 HIS A O 1
ATOM 676 N N . ALA A 1 88 ? 18.953 9.602 -5.512 1 98.75 88 ALA A N 1
ATOM 677 C CA . ALA A 1 88 ? 19.625 9.25 -6.762 1 98.75 88 ALA A CA 1
ATOM 678 C C . ALA A 1 88 ? 20.078 7.793 -6.746 1 98.75 88 ALA A C 1
ATOM 680 O O . ALA A 1 88 ? 19.922 7.07 -7.73 1 98.75 88 ALA A O 1
ATOM 681 N N . ILE A 1 89 ? 20.641 7.414 -5.652 1 98.81 89 ILE A N 1
ATOM 682 C CA . ILE A 1 89 ? 21.078 6.027 -5.488 1 98.81 89 ILE A CA 1
ATOM 683 C C . ILE A 1 89 ? 19.875 5.098 -5.586 1 98.81 89 ILE A C 1
ATOM 685 O O . ILE A 1 89 ? 19.922 4.078 -6.277 1 98.81 89 ILE A O 1
ATOM 689 N N . ALA A 1 90 ? 18.812 5.469 -4.891 1 98.88 90 ALA A N 1
ATOM 690 C CA . ALA A 1 90 ? 17.594 4.68 -4.926 1 98.88 90 ALA A CA 1
ATOM 691 C C . ALA A 1 90 ? 17.078 4.516 -6.355 1 98.88 90 ALA A C 1
ATOM 693 O O . ALA A 1 90 ? 16.719 3.414 -6.77 1 98.88 90 ALA A O 1
ATOM 694 N N . LEU A 1 91 ? 17.109 5.582 -7.086 1 98.88 91 LEU A N 1
ATOM 695 C CA . LEU A 1 91 ? 16.609 5.578 -8.461 1 98.88 91 LEU A CA 1
ATOM 696 C C . LEU A 1 91 ? 17.484 4.695 -9.344 1 98.88 91 LEU A C 1
ATOM 698 O O . LEU A 1 91 ? 16.969 3.881 -10.117 1 98.88 91 LEU A O 1
ATOM 702 N N . ILE A 1 92 ? 18.75 4.805 -9.227 1 98.88 92 ILE A N 1
ATOM 703 C CA . ILE A 1 92 ? 19.688 4.027 -10.031 1 98.88 92 ILE A CA 1
ATOM 704 C C . ILE A 1 92 ? 19.531 2.543 -9.711 1 98.88 92 ILE A C 1
ATOM 706 O O . ILE A 1 92 ? 19.391 1.716 -10.617 1 98.88 92 ILE A O 1
ATOM 710 N N . LEU A 1 93 ? 19.547 2.203 -8.461 1 98.94 93 LEU A N 1
ATOM 711 C CA . LEU A 1 93 ? 19.406 0.809 -8.055 1 98.94 93 LEU A CA 1
ATOM 712 C C . LEU A 1 93 ? 18.031 0.266 -8.469 1 98.94 93 LEU A C 1
ATOM 714 O O . LEU A 1 93 ? 17.922 -0.898 -8.859 1 98.94 93 LEU A O 1
ATOM 718 N N . GLY A 1 94 ? 17 1.128 -8.359 1 98.88 94 GLY A N 1
ATOM 719 C CA . GLY A 1 94 ? 15.688 0.73 -8.828 1 98.88 94 GLY A CA 1
ATOM 720 C C . GLY A 1 94 ? 15.656 0.405 -10.312 1 98.88 94 GLY A C 1
ATOM 721 O O . GLY A 1 94 ? 15.086 -0.607 -10.719 1 98.88 94 GLY A O 1
ATOM 722 N N . ILE A 1 95 ? 16.266 1.244 -11.078 1 98.88 95 ILE A N 1
ATOM 723 C CA . ILE A 1 95 ? 16.297 1.056 -12.531 1 98.88 95 ILE A CA 1
ATOM 724 C C . ILE A 1 95 ? 17.047 -0.235 -12.867 1 98.88 95 ILE A C 1
ATOM 726 O O . ILE A 1 95 ? 16.562 -1.04 -13.672 1 98.88 95 ILE A O 1
ATOM 730 N N . VAL A 1 96 ? 18.156 -0.451 -12.242 1 98.88 96 VAL A N 1
ATOM 731 C CA . VAL A 1 96 ? 18.938 -1.663 -12.492 1 98.88 96 VAL A CA 1
ATOM 732 C C . VAL A 1 96 ? 18.156 -2.883 -12.016 1 98.88 96 VAL A C 1
ATOM 734 O O . VAL A 1 96 ? 18.141 -3.922 -12.68 1 98.88 96 VAL A O 1
ATOM 737 N N . GLY A 1 97 ? 17.516 -2.799 -10.859 1 98.88 97 GLY A N 1
ATOM 738 C CA . GLY A 1 97 ? 16.672 -3.881 -10.375 1 98.88 97 GLY A CA 1
ATOM 739 C C . GLY A 1 97 ? 15.57 -4.254 -11.344 1 98.88 97 GLY A C 1
ATOM 740 O O . GLY A 1 97 ? 15.352 -5.434 -11.617 1 98.88 97 GLY A O 1
ATOM 741 N N . ILE A 1 98 ? 14.922 -3.277 -11.867 1 98.88 98 ILE A N 1
ATOM 742 C CA . ILE A 1 98 ? 13.844 -3.516 -12.828 1 98.88 98 ILE A CA 1
ATOM 743 C C . ILE A 1 98 ? 14.414 -4.113 -14.109 1 98.88 98 ILE A C 1
ATOM 745 O O . ILE A 1 98 ? 13.828 -5.031 -14.688 1 98.88 98 ILE A O 1
ATOM 749 N N . TYR A 1 99 ? 15.523 -3.609 -14.516 1 98.88 99 TYR A N 1
ATOM 750 C CA . TYR A 1 99 ? 16.188 -4.152 -15.703 1 98.88 99 TYR A CA 1
ATOM 751 C C . TYR A 1 99 ? 16.422 -5.648 -15.555 1 98.88 99 TYR A C 1
ATOM 753 O O . TYR A 1 99 ? 16.234 -6.414 -16.5 1 98.88 99 TYR A O 1
ATOM 761 N N . THR A 1 100 ? 16.875 -6.105 -14.453 1 98.81 100 THR A N 1
ATOM 762 C CA . THR A 1 100 ? 17.203 -7.516 -14.258 1 98.81 100 THR A CA 1
ATOM 763 C C . THR A 1 100 ? 15.945 -8.367 -14.273 1 98.81 100 THR A C 1
ATOM 765 O O . THR A 1 100 ? 15.984 -9.547 -14.648 1 98.81 100 THR A O 1
ATOM 768 N N . ALA A 1 101 ? 14.812 -7.82 -13.859 1 98.69 101 ALA A N 1
ATOM 769 C CA . ALA A 1 101 ? 13.555 -8.547 -13.992 1 98.69 101 ALA A CA 1
ATOM 770 C C . ALA A 1 101 ? 13.195 -8.758 -15.461 1 98.69 101 ALA A C 1
ATOM 772 O O . ALA A 1 101 ? 12.812 -9.859 -15.859 1 98.69 101 ALA A O 1
ATOM 773 N N . PHE A 1 102 ? 13.367 -7.703 -16.281 1 98.81 102 PHE A N 1
ATOM 774 C CA . PHE A 1 102 ? 13.117 -7.816 -17.703 1 98.81 102 PHE A CA 1
ATOM 775 C C . PHE A 1 102 ? 14.094 -8.797 -18.359 1 98.81 102 PHE A C 1
ATOM 777 O O . PHE A 1 102 ? 13.703 -9.602 -19.203 1 98.81 102 PHE A O 1
ATOM 784 N N . LYS A 1 103 ? 15.328 -8.672 -17.969 1 98.75 103 LYS A N 1
ATOM 785 C CA . LYS A 1 103 ? 16.344 -9.578 -18.5 1 98.75 103 LYS A CA 1
ATOM 786 C C . LYS A 1 103 ? 15.992 -11.031 -18.203 1 98.75 103 LYS A C 1
ATOM 788 O O . LYS A 1 103 ? 16.062 -11.891 -19.078 1 98.75 103 LYS A O 1
ATOM 793 N N . TYR A 1 104 ? 15.633 -11.344 -16.984 1 98.62 104 TYR A N 1
ATOM 794 C CA . TYR A 1 104 ? 15.211 -12.68 -16.594 1 98.62 104 TYR A CA 1
ATOM 795 C C . TYR A 1 104 ? 14.039 -13.156 -17.453 1 98.62 104 TYR A C 1
ATOM 797 O O . TYR A 1 104 ? 14.055 -14.273 -17.984 1 98.62 104 TYR A O 1
ATOM 805 N N . HIS A 1 105 ? 13 -12.281 -17.594 1 98.38 105 HIS A N 1
ATOM 806 C CA . HIS A 1 105 ? 11.82 -12.633 -18.375 1 98.38 105 HIS A CA 1
ATOM 807 C C . HIS A 1 105 ? 12.18 -12.922 -19.828 1 98.38 105 HIS A C 1
ATOM 809 O O . HIS A 1 105 ? 11.805 -13.961 -20.375 1 98.38 105 HIS A O 1
ATOM 815 N N . ASN A 1 106 ? 12.945 -12.055 -20.391 1 98.44 106 ASN A N 1
ATOM 816 C CA . ASN A 1 106 ? 13.297 -12.156 -21.797 1 98.44 106 ASN A CA 1
ATOM 817 C C . ASN A 1 106 ? 14.156 -13.391 -22.078 1 98.44 106 ASN A C 1
ATOM 819 O O . ASN A 1 106 ? 13.945 -14.086 -23.062 1 98.44 106 ASN A O 1
ATOM 823 N N . GLU A 1 107 ? 15.008 -13.68 -21.203 1 98.38 107 GLU A N 1
ATOM 824 C CA . GLU A 1 107 ? 15.914 -14.812 -21.406 1 98.38 107 GLU A CA 1
ATOM 825 C C . GLU A 1 107 ? 15.234 -16.125 -21.031 1 98.38 107 GLU A C 1
ATOM 827 O O . GLU A 1 107 ? 15.734 -17.203 -21.375 1 98.38 107 GLU A O 1
ATOM 832 N N . SER A 1 108 ? 14.102 -16.047 -20.391 1 98 108 SER A N 1
ATOM 833 C CA . SER A 1 108 ? 13.398 -17.25 -19.969 1 98 108 SER A CA 1
ATOM 834 C C . SER A 1 108 ? 12.125 -17.469 -20.797 1 98 108 SER A C 1
ATOM 836 O O . SER A 1 108 ? 11.359 -18.391 -20.531 1 98 108 SER A O 1
ATOM 838 N N . GLY A 1 109 ? 11.828 -16.547 -21.719 1 97.5 109 GLY A N 1
ATOM 839 C CA . GLY A 1 109 ? 10.625 -16.672 -22.531 1 97.5 109 GLY A CA 1
ATOM 840 C C . GLY A 1 109 ? 9.352 -16.406 -21.75 1 97.5 109 GLY A C 1
ATOM 841 O O . GLY A 1 109 ? 8.305 -16.969 -22.062 1 97.5 109 GLY A O 1
ATOM 842 N N . ILE A 1 110 ? 9.453 -15.672 -20.688 1 96.56 110 ILE A N 1
ATOM 843 C CA . ILE A 1 110 ? 8.312 -15.297 -19.875 1 96.56 110 ILE A CA 1
ATOM 844 C C . ILE A 1 110 ? 7.746 -13.961 -20.344 1 96.56 110 ILE A C 1
ATOM 846 O O . ILE A 1 110 ? 8.508 -13.047 -20.672 1 96.56 110 ILE A O 1
ATOM 850 N N . ALA A 1 111 ? 6.438 -13.781 -20.359 1 97.12 111 ALA A N 1
ATOM 851 C CA . ALA A 1 111 ? 5.781 -12.547 -20.781 1 97.12 111 ALA A CA 1
ATOM 852 C C . ALA A 1 111 ? 6.109 -11.406 -19.828 1 97.12 111 ALA A C 1
ATOM 854 O O . ALA A 1 111 ? 6.254 -11.617 -18.609 1 97.12 111 ALA A O 1
ATOM 855 N N . ASN A 1 112 ? 6.207 -10.203 -20.375 1 98.31 112 ASN A N 1
ATOM 856 C CA . ASN A 1 112 ? 6.445 -9 -19.578 1 98.31 112 ASN A CA 1
ATOM 857 C C . ASN A 1 112 ? 5.168 -8.188 -19.406 1 98.31 112 ASN A C 1
ATOM 859 O O . ASN A 1 112 ? 4.258 -8.258 -20.234 1 98.31 112 ASN A O 1
ATOM 863 N N . LEU A 1 113 ? 5.094 -7.398 -18.281 1 98.25 113 LEU A N 1
ATOM 864 C CA . LEU A 1 113 ? 4.129 -6.332 -18.031 1 98.25 113 LEU A CA 1
ATOM 865 C C . LEU A 1 113 ? 2.701 -6.863 -18.109 1 98.25 113 LEU A C 1
ATOM 867 O O . LEU A 1 113 ? 1.819 -6.203 -18.656 1 98.25 113 LEU A O 1
ATOM 871 N N . TYR A 1 114 ? 2.482 -8.016 -17.531 1 98.19 114 TYR A N 1
ATOM 872 C CA . TYR A 1 114 ? 1.13 -8.562 -17.547 1 98.19 114 TYR A CA 1
ATOM 873 C C . TYR A 1 114 ? 0.489 -8.453 -16.172 1 98.19 114 TYR A C 1
ATOM 875 O O . TYR A 1 114 ? -0.73 -8.586 -16.031 1 98.19 114 TYR A O 1
ATOM 883 N N . SER A 1 115 ? 1.325 -8.281 -15.172 1 98.56 115 SER A N 1
ATOM 884 C CA . SER A 1 115 ? 0.811 -8.367 -13.805 1 98.56 115 SER A CA 1
ATOM 885 C C . SER A 1 115 ? 0.656 -6.98 -13.188 1 98.56 115 SER A C 1
ATOM 887 O O . SER A 1 115 ? 1.298 -6.023 -13.625 1 98.56 115 SER A O 1
ATOM 889 N N . LEU A 1 116 ? -0.162 -6.895 -12.156 1 98.81 116 LEU A N 1
ATOM 890 C CA . LEU A 1 116 ? -0.337 -5.656 -11.406 1 98.81 116 LEU A CA 1
ATOM 891 C C . LEU A 1 116 ? 0.998 -5.156 -10.867 1 98.81 116 LEU A C 1
ATOM 893 O O . LEU A 1 116 ? 1.274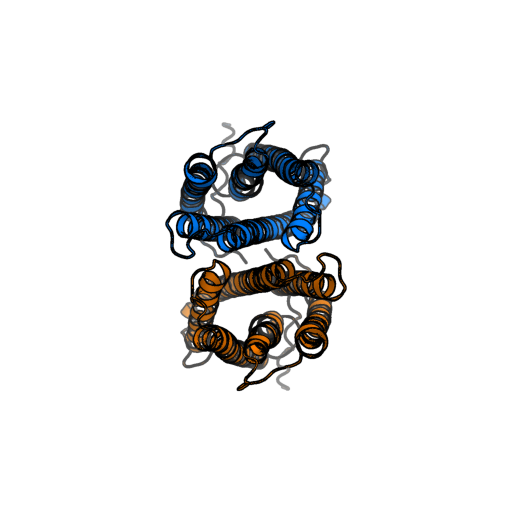 -3.953 -10.898 1 98.81 116 LEU A O 1
ATOM 897 N N . HIS A 1 117 ? 1.812 -6.062 -10.344 1 98.88 117 HIS A N 1
ATOM 898 C CA . HIS A 1 117 ? 3.111 -5.699 -9.797 1 98.88 117 HIS A CA 1
ATOM 899 C C . HIS A 1 117 ? 3.963 -4.969 -10.828 1 98.88 117 HIS A C 1
ATOM 901 O O . HIS A 1 117 ? 4.539 -3.92 -10.539 1 98.88 117 HIS A O 1
ATOM 907 N N . SER A 1 118 ? 4.012 -5.52 -12.031 1 98.81 118 SER A N 1
ATOM 908 C CA . SER A 1 118 ? 4.852 -4.906 -13.055 1 98.81 118 SER A CA 1
ATOM 909 C C . SER A 1 118 ? 4.293 -3.557 -13.492 1 98.81 118 SER A C 1
ATOM 911 O O . SER A 1 118 ? 5.051 -2.627 -13.781 1 98.81 118 SER A O 1
ATOM 913 N N . TRP A 1 119 ? 2.939 -3.418 -13.508 1 98.81 119 TRP A N 1
ATOM 914 C CA . TRP A 1 119 ? 2.334 -2.135 -13.844 1 98.81 119 TRP A CA 1
ATOM 915 C C . TRP A 1 119 ? 2.705 -1.07 -12.82 1 98.81 119 TRP A C 1
ATOM 917 O O . TRP A 1 119 ? 3.17 0.014 -13.18 1 98.81 119 TRP A O 1
ATOM 927 N N . LEU A 1 120 ? 2.496 -1.423 -11.625 1 98.88 120 LEU A N 1
ATOM 928 C CA . LEU A 1 120 ? 2.793 -0.464 -10.562 1 98.88 120 LEU A CA 1
ATOM 929 C C . LEU A 1 120 ? 4.297 -0.224 -10.453 1 98.88 120 LEU A C 1
ATOM 931 O O . LEU A 1 120 ? 4.73 0.886 -10.141 1 98.88 120 LEU A O 1
ATOM 935 N N . GLY A 1 121 ? 5.066 -1.258 -10.711 1 98.88 121 GLY A N 1
ATOM 936 C CA . GLY A 1 121 ? 6.512 -1.097 -10.695 1 98.88 121 GLY A CA 1
ATOM 937 C C . GLY A 1 121 ? 7.008 -0.052 -11.672 1 98.88 121 GLY A C 1
ATOM 938 O O . GLY A 1 121 ? 7.805 0.819 -11.312 1 98.88 121 GLY A O 1
ATOM 939 N N . ILE A 1 122 ? 6.539 -0.115 -12.867 1 98.88 122 ILE A N 1
ATOM 940 C CA . ILE A 1 122 ? 6.926 0.86 -13.883 1 98.88 122 ILE A CA 1
ATOM 941 C C . ILE A 1 122 ? 6.395 2.24 -13.492 1 98.88 122 ILE A C 1
ATOM 943 O O . ILE A 1 122 ? 7.102 3.242 -13.633 1 98.88 122 ILE A O 1
ATOM 947 N N . GLY A 1 123 ? 5.156 2.258 -13.016 1 98.75 123 GLY A N 1
ATOM 948 C CA . GLY A 1 123 ? 4.617 3.521 -12.539 1 98.75 123 GLY A CA 1
ATOM 949 C C . GLY A 1 123 ? 5.473 4.172 -11.469 1 98.75 123 GLY A C 1
ATOM 950 O O . GLY A 1 123 ? 5.758 5.367 -11.539 1 98.75 123 GLY A O 1
ATOM 951 N N . VAL A 1 124 ? 5.867 3.389 -10.516 1 98.88 124 VAL A N 1
ATOM 952 C CA . VAL A 1 124 ? 6.648 3.881 -9.383 1 98.88 124 VAL A CA 1
ATOM 953 C C . VAL A 1 124 ? 7.973 4.457 -9.883 1 98.88 124 VAL A C 1
ATOM 955 O O . VAL A 1 124 ? 8.344 5.574 -9.516 1 98.88 124 VAL A O 1
ATOM 958 N N . ILE A 1 125 ? 8.68 3.748 -10.766 1 98.94 125 ILE A N 1
ATOM 959 C CA . ILE A 1 125 ? 10.016 4.188 -11.156 1 98.94 125 ILE A CA 1
ATOM 960 C C . ILE A 1 125 ? 9.914 5.461 -11.992 1 98.94 125 ILE A C 1
ATOM 962 O O . ILE A 1 125 ? 10.758 6.352 -11.883 1 98.94 125 ILE A O 1
ATOM 966 N N . VAL A 1 126 ? 8.906 5.547 -12.773 1 98.88 126 VAL A N 1
ATOM 967 C CA . VAL A 1 126 ? 8.711 6.73 -13.609 1 98.88 126 VAL A CA 1
ATOM 968 C C . VAL A 1 126 ? 8.367 7.93 -12.727 1 98.88 126 VAL A C 1
ATOM 970 O O . VAL A 1 126 ? 8.992 8.992 -12.844 1 98.88 126 VAL A O 1
ATOM 973 N N . LEU A 1 127 ? 7.418 7.762 -11.852 1 98.88 127 LEU A N 1
ATOM 974 C CA . LEU A 1 127 ? 7.023 8.836 -10.953 1 98.88 127 LEU A CA 1
ATOM 975 C C . LEU A 1 127 ? 8.188 9.242 -10.055 1 98.88 127 LEU A C 1
ATOM 977 O O . LEU A 1 127 ? 8.359 10.43 -9.75 1 98.88 127 LEU A O 1
ATOM 981 N N . TYR A 1 128 ? 8.914 8.25 -9.633 1 98.88 128 TYR A N 1
ATOM 982 C CA . TYR A 1 128 ? 10.094 8.5 -8.812 1 98.88 128 TYR A CA 1
ATOM 983 C C . TYR A 1 128 ? 11.102 9.367 -9.547 1 98.88 128 TYR A C 1
ATOM 985 O O . TYR A 1 128 ? 11.648 10.32 -8.984 1 98.88 128 TYR A O 1
ATOM 993 N N . GLY A 1 129 ? 11.352 9.023 -10.805 1 98.81 129 GLY A N 1
ATOM 994 C CA . GLY A 1 129 ? 12.242 9.82 -11.633 1 98.81 129 GLY A CA 1
ATOM 995 C C . GLY A 1 129 ? 11.758 11.242 -11.836 1 98.81 129 GLY A C 1
ATOM 996 O O . GLY A 1 129 ? 12.531 12.195 -11.711 1 98.81 129 GLY A O 1
ATOM 997 N N . ILE A 1 130 ? 10.492 11.398 -12.109 1 98.75 130 ILE A N 1
ATOM 998 C CA . ILE A 1 130 ? 9.898 12.711 -12.281 1 98.75 130 ILE A CA 1
ATOM 999 C C . ILE A 1 130 ? 10.039 13.523 -11 1 98.75 130 ILE A C 1
ATOM 1001 O O . ILE A 1 130 ? 10.422 14.695 -11.039 1 98.75 130 ILE A O 1
ATOM 1005 N N . GLN A 1 131 ? 9.766 12.891 -9.875 1 98.5 131 GLN A N 1
ATOM 1006 C CA . GLN A 1 131 ? 9.875 13.539 -8.578 1 98.5 131 GLN A CA 1
ATOM 1007 C C . GLN A 1 131 ? 11.312 13.977 -8.297 1 98.5 131 GLN A C 1
ATOM 1009 O O . GLN A 1 131 ? 11.539 15.062 -7.75 1 98.5 131 GLN A O 1
ATOM 1014 N N . TRP A 1 132 ? 12.258 13.141 -8.586 1 98.56 132 TRP A N 1
ATOM 1015 C CA . TRP A 1 132 ? 13.656 13.445 -8.336 1 98.56 132 TRP A CA 1
ATOM 1016 C C . TRP A 1 132 ? 14.109 14.633 -9.188 1 98.56 132 TRP A C 1
ATOM 1018 O O . TRP A 1 132 ? 14.758 15.555 -8.688 1 98.56 132 TRP A O 1
ATOM 1028 N N . ILE A 1 133 ? 13.75 14.625 -10.477 1 98.5 133 ILE A N 1
ATOM 1029 C CA . ILE A 1 133 ? 14.125 15.695 -11.383 1 98.5 133 ILE A CA 1
ATOM 1030 C C . ILE A 1 133 ? 13.477 17 -10.938 1 98.5 133 ILE A C 1
ATOM 1032 O O . ILE A 1 133 ? 14.133 18.047 -10.883 1 98.5 133 ILE A O 1
ATOM 1036 N N . TYR A 1 134 ? 12.211 16.969 -10.641 1 98.19 134 TYR A N 1
ATOM 1037 C CA . TYR A 1 134 ? 11.492 18.141 -10.156 1 98.19 134 TYR A CA 1
ATOM 1038 C C . TYR A 1 134 ? 12.164 18.719 -8.922 1 98.19 134 TYR A C 1
ATOM 1040 O O . TYR A 1 134 ? 12.398 19.922 -8.844 1 98.19 134 TYR A O 1
ATOM 1048 N N . GLY A 1 135 ? 12.422 17.844 -7.949 1 97.62 135 GLY A N 1
ATOM 1049 C CA . GLY A 1 135 ? 13.094 18.297 -6.738 1 97.62 135 GLY A CA 1
ATOM 1050 C C . GLY A 1 135 ? 14.461 18.906 -7.004 1 97.62 135 GLY A C 1
ATOM 1051 O O . GLY A 1 135 ? 14.82 19.922 -6.402 1 97.62 135 GLY A O 1
ATOM 1052 N N . PHE A 1 136 ? 15.172 18.281 -7.902 1 97.88 136 PHE A N 1
ATOM 1053 C CA . PHE A 1 136 ? 16.5 18.766 -8.25 1 97.88 136 PHE A CA 1
ATOM 1054 C C . PHE A 1 136 ? 16.422 20.156 -8.867 1 97.88 136 PHE A C 1
ATOM 1056 O O . PHE A 1 136 ? 17.141 21.078 -8.453 1 97.88 136 PHE A O 1
ATOM 1063 N N . VAL A 1 137 ? 15.523 20.375 -9.75 1 97.62 137 VAL A N 1
ATOM 1064 C CA . VAL A 1 137 ? 15.438 21.609 -10.516 1 97.62 137 VAL A CA 1
ATOM 1065 C C . VAL A 1 137 ? 14.898 22.734 -9.633 1 97.62 137 VAL A C 1
ATOM 1067 O O . VAL A 1 137 ? 15.398 23.859 -9.664 1 97.62 137 VAL A O 1
ATOM 1070 N N . ILE A 1 138 ? 13.969 22.484 -8.773 1 97.38 138 ILE A N 1
ATOM 1071 C CA . ILE A 1 138 ? 13.266 23.516 -8.031 1 97.38 138 ILE A CA 1
ATOM 1072 C C . ILE A 1 138 ? 14.031 23.844 -6.746 1 97.38 138 ILE A C 1
ATOM 1074 O O . ILE A 1 138 ? 14.102 25 -6.332 1 97.38 138 ILE A O 1
ATOM 1078 N N . PHE A 1 139 ? 14.656 22.844 -6.137 1 96.06 139 PHE A N 1
ATOM 1079 C CA . PHE A 1 139 ? 15.148 23.078 -4.785 1 96.06 139 PHE A CA 1
ATOM 1080 C C . PHE A 1 139 ? 16.672 23.016 -4.746 1 96.06 139 PHE A C 1
ATOM 1082 O O . PHE A 1 139 ? 17.281 23.391 -3.744 1 96.06 139 PHE A O 1
ATOM 1089 N N . PHE A 1 140 ? 17.281 22.547 -5.758 1 94.06 140 PHE A N 1
ATOM 1090 C CA . PHE A 1 140 ? 18.734 22.391 -5.711 1 94.06 140 PHE A CA 1
ATOM 1091 C C . PHE A 1 140 ? 19.406 23.234 -6.789 1 94.06 140 PHE A C 1
ATOM 1093 O O . PHE A 1 140 ? 19.906 24.312 -6.512 1 94.06 140 PHE A O 1
ATOM 1100 N N . PHE A 1 141 ? 19.391 22.984 -8.055 1 93.12 141 PHE A N 1
ATOM 1101 C CA . PHE A 1 141 ? 20 23.734 -9.133 1 93.12 141 PHE A CA 1
ATOM 1102 C C . PHE A 1 141 ? 19.141 23.703 -10.383 1 93.12 141 PHE A C 1
ATOM 1104 O O . PHE A 1 141 ? 18.797 22.625 -10.883 1 93.12 141 PHE A O 1
ATOM 1111 N N . PRO A 1 142 ? 18.812 24.781 -10.883 1 94 142 PRO A N 1
ATOM 1112 C CA . PRO A 1 142 ? 19.234 26.141 -10.555 1 94 142 PRO A CA 1
ATOM 1113 C C . PRO A 1 142 ? 18.469 26.719 -9.367 1 94 142 PRO A C 1
ATOM 1115 O O . PRO A 1 142 ? 18.891 27.734 -8.797 1 94 142 PRO A O 1
ATOM 1118 N N . GLY A 1 143 ? 17.422 26.047 -9.07 1 93 143 GLY A N 1
ATOM 1119 C CA . GLY A 1 143 ? 16.609 26.562 -7.973 1 93 143 GLY A CA 1
ATOM 1120 C C . GLY A 1 143 ? 15.531 27.531 -8.414 1 93 143 GLY A C 1
ATOM 1121 O O . GLY A 1 143 ? 15.773 28.391 -9.258 1 93 143 GLY A O 1
ATOM 1122 N N . GLY A 1 144 ? 14.414 27.359 -7.863 1 93.75 144 GLY A N 1
ATOM 1123 C CA . GLY A 1 144 ? 13.336 28.297 -8.125 1 93.75 144 GLY A CA 1
ATOM 1124 C C . GLY A 1 144 ? 13.391 29.531 -7.242 1 93.75 144 GLY A C 1
ATOM 1125 O O . GLY A 1 144 ? 14.219 29.609 -6.332 1 93.75 144 GLY A O 1
ATOM 1126 N N . THR A 1 145 ? 12.531 30.438 -7.59 1 96.5 145 THR A N 1
ATOM 1127 C CA . THR A 1 145 ? 12.367 31.609 -6.73 1 96.5 145 THR A CA 1
ATOM 1128 C C . THR A 1 145 ? 11.812 31.203 -5.367 1 96.5 145 THR A C 1
ATOM 1130 O O . THR A 1 145 ? 11.25 30.125 -5.219 1 96.5 145 THR A O 1
ATOM 1133 N N . PRO A 1 146 ? 11.945 32.031 -4.418 1 94.88 146 PRO A N 1
ATOM 1134 C CA . PRO A 1 146 ? 11.406 31.703 -3.092 1 94.88 146 PRO A CA 1
ATOM 1135 C C . PRO A 1 146 ? 9.914 31.391 -3.123 1 94.88 146 PRO A C 1
ATOM 1137 O O . PRO A 1 146 ? 9.453 30.484 -2.424 1 94.88 146 PRO A O 1
ATOM 1140 N N . ASP A 1 147 ? 9.242 32.031 -3.912 1 95.94 147 ASP A N 1
ATOM 1141 C CA . ASP A 1 147 ? 7.801 31.812 -4.004 1 95.94 147 ASP A CA 1
ATOM 1142 C C . ASP A 1 147 ? 7.496 30.438 -4.605 1 95.94 147 ASP A C 1
ATOM 1144 O O . ASP A 1 147 ? 6.617 29.719 -4.117 1 95.94 147 ASP A O 1
ATOM 1148 N N . ILE A 1 148 ? 8.195 30.156 -5.617 1 96.19 148 ILE A N 1
ATOM 1149 C CA . ILE A 1 148 ? 8.008 28.859 -6.273 1 96.19 148 ILE A CA 1
ATOM 1150 C C . ILE A 1 148 ? 8.367 27.734 -5.309 1 96.19 148 ILE A C 1
ATOM 1152 O O . ILE A 1 148 ? 7.664 26.734 -5.227 1 96.19 148 ILE A O 1
ATOM 1156 N N . ARG A 1 149 ? 9.375 27.875 -4.613 1 95.56 149 ARG A N 1
ATOM 1157 C CA . ARG A 1 149 ? 9.812 26.859 -3.65 1 95.56 149 ARG A CA 1
ATOM 1158 C C . ARG A 1 149 ? 8.781 26.688 -2.539 1 95.56 149 ARG A C 1
ATOM 1160 O O . ARG A 1 149 ? 8.438 25.562 -2.172 1 95.56 149 ARG A O 1
ATOM 1167 N N . ARG A 1 150 ? 8.32 27.828 -2.078 1 93.81 150 ARG A N 1
ATOM 1168 C CA . ARG A 1 150 ? 7.344 27.812 -0.996 1 93.81 150 ARG A CA 1
ATOM 1169 C C . ARG A 1 150 ? 6.059 27.109 -1.431 1 93.81 150 ARG A C 1
ATOM 1171 O O . ARG A 1 150 ? 5.496 26.312 -0.678 1 93.81 150 ARG A O 1
ATOM 1178 N N . TYR A 1 151 ? 5.703 27.391 -2.635 1 93.44 151 TYR A N 1
ATOM 1179 C CA . TYR A 1 151 ? 4.469 26.812 -3.154 1 93.44 151 TYR A CA 1
ATOM 1180 C C . TYR A 1 151 ? 4.66 25.344 -3.488 1 93.44 151 TYR A C 1
ATOM 1182 O O . TYR A 1 151 ? 3.74 24.531 -3.326 1 93.44 151 TYR A O 1
ATOM 1190 N N . SER A 1 152 ? 5.816 24.953 -3.898 1 95.44 152 SER A N 1
ATOM 1191 C CA . SER A 1 152 ? 6.102 23.625 -4.406 1 95.44 152 SER A CA 1
ATOM 1192 C C . SER A 1 152 ? 6.367 22.641 -3.266 1 95.44 152 SER A C 1
ATOM 1194 O O . SER A 1 152 ? 6.145 21.438 -3.412 1 95.44 152 SER A O 1
ATOM 1196 N N . LEU A 1 153 ? 6.785 23.109 -2.189 1 95.06 153 LEU A N 1
ATOM 1197 C CA . LEU A 1 153 ? 7.324 22.266 -1.132 1 95.06 153 LEU A CA 1
ATOM 1198 C C . LEU A 1 153 ? 6.262 21.312 -0.599 1 95.06 153 LEU A C 1
ATOM 1200 O O . LEU A 1 153 ? 6.477 20.109 -0.544 1 95.06 153 LEU A O 1
ATOM 1204 N N . PRO A 1 154 ? 5.055 21.812 -0.294 1 93.56 154 PRO A N 1
ATOM 1205 C CA . PRO A 1 154 ? 4.055 20.875 0.227 1 93.56 154 PRO A CA 1
ATOM 1206 C C . PRO A 1 154 ? 3.652 19.812 -0.792 1 93.56 154 PRO A C 1
ATOM 1208 O O . PRO A 1 154 ? 3.422 18.656 -0.424 1 93.56 154 PRO A O 1
ATOM 1211 N N . TRP A 1 155 ? 3.604 20.172 -2.018 1 95.12 155 TRP A N 1
ATOM 1212 C CA . TRP A 1 155 ? 3.242 19.234 -3.072 1 95.12 155 TRP A CA 1
ATOM 1213 C C . TRP A 1 155 ? 4.367 18.234 -3.312 1 95.12 155 TRP A C 1
ATOM 1215 O O . TRP A 1 155 ? 4.109 17.047 -3.57 1 95.12 155 TRP A O 1
ATOM 1225 N N . HIS A 1 156 ? 5.59 18.734 -3.266 1 97.31 156 HIS A N 1
ATOM 1226 C CA . HIS A 1 156 ? 6.75 17.859 -3.414 1 97.31 156 HIS A CA 1
ATOM 1227 C C . HIS A 1 156 ? 6.785 16.797 -2.316 1 97.31 156 HIS A C 1
ATOM 1229 O O . HIS A 1 156 ? 7.023 15.617 -2.594 1 97.31 156 HIS A O 1
ATOM 1235 N N . VAL A 1 157 ? 6.508 17.219 -1.126 1 96.12 157 VAL A N 1
ATOM 1236 C CA . VAL A 1 157 ? 6.547 16.312 0.022 1 96.12 157 VAL A CA 1
ATOM 1237 C C . VAL A 1 157 ? 5.414 15.297 -0.078 1 96.12 157 VAL A C 1
ATOM 1239 O O . VAL A 1 157 ? 5.637 14.102 0.086 1 96.12 157 VAL A O 1
ATOM 1242 N N . LEU A 1 158 ? 4.238 15.758 -0.394 1 95.81 158 LEU A N 1
ATOM 1243 C CA . LEU A 1 158 ? 3.078 14.883 -0.498 1 95.81 158 LEU A CA 1
ATOM 1244 C C . LEU A 1 158 ? 3.262 13.867 -1.622 1 95.81 158 LEU A C 1
ATOM 1246 O O . LEU A 1 158 ? 2.988 12.68 -1.443 1 95.81 158 LEU A O 1
ATOM 1250 N N . PHE A 1 159 ? 3.66 14.336 -2.742 1 97.56 159 PHE A N 1
ATOM 1251 C CA . PHE A 1 159 ? 3.863 13.461 -3.893 1 97.56 159 PHE A CA 1
ATOM 1252 C C . PHE A 1 159 ? 4.965 12.445 -3.615 1 97.56 159 PHE A C 1
ATOM 1254 O O . PHE A 1 159 ? 4.848 11.281 -3.99 1 97.56 159 PHE A O 1
ATOM 1261 N N . GLY A 1 160 ? 6.043 12.891 -3.012 1 98.12 160 GLY A N 1
ATOM 1262 C CA . GLY A 1 160 ? 7.109 11.977 -2.635 1 98.12 160 GLY A CA 1
ATOM 1263 C C . GLY A 1 160 ? 6.645 10.867 -1.71 1 98.12 160 GLY A C 1
ATOM 1264 O O . GLY A 1 160 ? 7.004 9.703 -1.9 1 98.12 160 GLY A O 1
ATOM 1265 N N . LEU A 1 161 ? 5.883 11.258 -0.723 1 97.81 161 LEU A N 1
ATOM 1266 C CA . LEU A 1 161 ? 5.363 10.25 0.2 1 97.81 161 LEU A CA 1
ATOM 1267 C C . LEU A 1 161 ? 4.426 9.289 -0.516 1 97.81 161 LEU A C 1
ATOM 1269 O O . LEU A 1 161 ? 4.434 8.086 -0.241 1 97.81 161 LEU A O 1
ATOM 1273 N N . PHE A 1 162 ? 3.623 9.789 -1.424 1 98.31 162 PHE A N 1
ATOM 1274 C CA . PHE A 1 162 ? 2.727 8.945 -2.205 1 98.31 162 PHE A CA 1
ATOM 1275 C C . PHE A 1 162 ? 3.512 7.914 -3.006 1 98.31 162 PHE A C 1
ATOM 1277 O O . PHE A 1 162 ? 3.203 6.719 -2.963 1 98.31 162 PHE A O 1
ATOM 1284 N N . VAL A 1 163 ? 4.492 8.367 -3.715 1 98.81 163 VAL A N 1
ATOM 1285 C CA . VAL A 1 163 ? 5.301 7.477 -4.539 1 98.81 163 VAL A CA 1
ATOM 1286 C C . VAL A 1 163 ? 5.996 6.445 -3.658 1 98.81 163 VAL A C 1
ATOM 1288 O O . VAL A 1 163 ? 6.102 5.273 -4.027 1 98.81 163 VAL A O 1
ATOM 1291 N N . TYR A 1 164 ? 6.484 6.883 -2.506 1 98.88 164 TYR A N 1
ATOM 1292 C CA . TYR A 1 164 ? 7.195 5.977 -1.612 1 98.88 164 TYR A CA 1
ATOM 1293 C C . TYR A 1 164 ? 6.266 4.898 -1.075 1 98.88 164 TYR A C 1
ATOM 1295 O O . TYR A 1 164 ? 6.625 3.717 -1.048 1 98.88 164 TYR A O 1
ATOM 1303 N N . VAL A 1 165 ? 5.078 5.262 -0.662 1 98.81 165 VAL A N 1
ATOM 1304 C CA . VAL A 1 165 ? 4.102 4.293 -0.174 1 98.81 165 VAL A CA 1
ATOM 1305 C C . VAL A 1 165 ? 3.719 3.332 -1.299 1 98.81 165 VAL A C 1
ATOM 1307 O O . VAL A 1 165 ? 3.576 2.129 -1.075 1 98.81 165 VAL A O 1
ATOM 1310 N N . LEU A 1 166 ? 3.545 3.881 -2.455 1 98.88 166 LEU A N 1
ATOM 1311 C CA . LEU A 1 166 ? 3.273 3.043 -3.617 1 98.88 166 LEU A CA 1
ATOM 1312 C C . LEU A 1 166 ? 4.414 2.057 -3.854 1 98.88 166 LEU A C 1
ATOM 1314 O O . LEU A 1 166 ? 4.172 0.901 -4.215 1 98.88 166 LEU A O 1
ATOM 1318 N N . ALA A 1 167 ? 5.66 2.502 -3.686 1 98.94 167 ALA A N 1
ATOM 1319 C CA . ALA A 1 167 ? 6.816 1.625 -3.836 1 98.94 167 ALA A CA 1
ATOM 1320 C C . ALA A 1 167 ? 6.785 0.496 -2.811 1 98.94 167 ALA A C 1
ATOM 1322 O O . ALA A 1 167 ? 7.059 -0.661 -3.143 1 98.94 167 ALA A O 1
ATOM 1323 N N . VAL A 1 168 ? 6.477 0.83 -1.607 1 98.94 168 VAL A N 1
ATOM 1324 C CA . VAL A 1 168 ? 6.395 -0.167 -0.545 1 98.94 168 VAL A CA 1
ATOM 1325 C C . VAL A 1 168 ? 5.312 -1.188 -0.878 1 98.94 168 VAL A C 1
ATOM 1327 O O . VAL A 1 168 ? 5.535 -2.396 -0.773 1 98.94 168 VAL A O 1
ATOM 1330 N N . GLY A 1 169 ? 4.113 -0.691 -1.287 1 98.88 169 GLY A N 1
ATOM 1331 C CA . GLY A 1 169 ? 3.051 -1.597 -1.699 1 98.88 169 GLY A CA 1
ATOM 1332 C C . GLY A 1 169 ? 3.438 -2.473 -2.875 1 98.88 169 GLY A C 1
ATOM 1333 O O . GLY A 1 169 ? 3.084 -3.654 -2.918 1 98.88 169 GLY A O 1
ATOM 1334 N N . THR A 1 170 ? 4.125 -1.862 -3.785 1 98.94 170 THR A N 1
ATOM 1335 C CA . THR A 1 170 ? 4.559 -2.605 -4.965 1 98.94 170 THR A CA 1
ATOM 1336 C C . THR A 1 170 ? 5.551 -3.699 -4.578 1 98.94 170 THR A C 1
ATOM 1338 O O . THR A 1 170 ? 5.527 -4.793 -5.148 1 98.94 170 THR A O 1
ATOM 1341 N N . ALA A 1 171 ? 6.465 -3.393 -3.656 1 98.94 171 ALA A N 1
ATOM 1342 C CA . ALA A 1 171 ? 7.391 -4.41 -3.162 1 98.94 171 ALA A CA 1
ATOM 1343 C C . ALA A 1 171 ? 6.637 -5.57 -2.523 1 98.94 171 ALA A C 1
ATOM 1345 O O . ALA A 1 171 ? 6.977 -6.738 -2.738 1 98.94 171 ALA A O 1
ATOM 1346 N N . ALA A 1 172 ? 5.629 -5.266 -1.752 1 98.94 172 ALA A N 1
ATOM 1347 C CA . ALA A 1 172 ? 4.812 -6.309 -1.141 1 98.94 172 ALA A CA 1
ATOM 1348 C C . ALA A 1 172 ? 4.137 -7.172 -2.203 1 98.94 172 ALA A C 1
ATOM 1350 O O . ALA A 1 172 ? 4.059 -8.398 -2.061 1 98.94 172 ALA A O 1
ATOM 1351 N N . LEU A 1 173 ? 3.668 -6.516 -3.242 1 98.94 173 LEU A N 1
ATOM 1352 C CA . LEU A 1 173 ? 3.084 -7.242 -4.363 1 98.94 173 LEU A CA 1
ATOM 1353 C C . LEU A 1 173 ? 4.105 -8.188 -4.984 1 98.94 173 LEU A C 1
ATOM 1355 O O . LEU A 1 173 ? 3.773 -9.328 -5.328 1 98.94 173 LEU A O 1
ATOM 1359 N N . GLY A 1 174 ? 5.312 -7.715 -5.129 1 98.94 174 GLY A N 1
ATOM 1360 C CA . GLY A 1 174 ? 6.359 -8.547 -5.699 1 98.94 174 GLY A CA 1
ATOM 1361 C C . GLY A 1 174 ? 6.676 -9.766 -4.863 1 98.94 174 GLY A C 1
ATOM 1362 O O . GLY A 1 174 ? 6.824 -10.867 -5.395 1 98.94 174 GLY A O 1
ATOM 1363 N N . PHE A 1 175 ? 6.816 -9.562 -3.559 1 98.94 175 PHE A N 1
ATOM 1364 C CA . PHE A 1 175 ? 7.066 -10.688 -2.66 1 98.94 175 PHE A CA 1
ATOM 1365 C C . PHE A 1 175 ? 5.953 -11.719 -2.762 1 98.94 175 PHE A C 1
ATOM 1367 O O . PHE A 1 175 ? 6.219 -12.922 -2.861 1 98.94 175 PHE A O 1
ATOM 1374 N N . LEU A 1 176 ? 4.734 -11.258 -2.777 1 98.94 176 LEU A N 1
ATOM 1375 C CA . LEU A 1 176 ? 3.6 -12.172 -2.832 1 98.94 176 LEU A CA 1
ATOM 1376 C C . LEU A 1 176 ? 3.57 -12.922 -4.156 1 98.94 176 LEU A C 1
ATOM 1378 O O . LEU A 1 176 ? 3.348 -14.133 -4.184 1 98.94 176 LEU A O 1
ATOM 1382 N N . GLU A 1 177 ? 3.758 -12.219 -5.223 1 98.81 177 GLU A N 1
ATOM 1383 C CA . GLU A 1 177 ? 3.691 -12.844 -6.543 1 98.81 177 GLU A CA 1
ATOM 1384 C C . GLU A 1 177 ? 4.762 -13.922 -6.695 1 98.81 177 GLU A C 1
ATOM 1386 O O . GLU A 1 177 ? 4.469 -15.047 -7.109 1 98.81 177 GLU A O 1
ATOM 1391 N N . LYS A 1 178 ? 5.992 -13.547 -6.328 1 98.75 178 LYS A N 1
ATOM 1392 C CA . LYS A 1 178 ? 7.082 -14.516 -6.453 1 98.75 178 LYS A CA 1
ATOM 1393 C C . LYS A 1 178 ? 6.855 -15.719 -5.547 1 98.75 178 LYS A C 1
ATOM 1395 O O . LYS A 1 178 ? 7.07 -16.859 -5.957 1 98.75 178 LYS A O 1
ATOM 1400 N N . LEU A 1 179 ? 6.414 -15.445 -4.355 1 98.81 179 LEU A N 1
ATOM 1401 C CA . LEU A 1 179 ? 6.172 -16.547 -3.434 1 98.81 179 LEU A CA 1
ATOM 1402 C C . LEU A 1 179 ? 5.043 -17.438 -3.939 1 98.81 179 LEU A C 1
ATOM 1404 O O . LEU A 1 179 ? 5.098 -18.672 -3.791 1 98.81 179 LEU A O 1
ATOM 1408 N N . THR A 1 180 ? 4.043 -16.844 -4.543 1 98.62 180 THR A N 1
ATOM 1409 C CA . THR A 1 180 ? 2.943 -17.609 -5.113 1 98.62 180 THR A CA 1
ATOM 1410 C C . THR A 1 180 ? 3.445 -18.531 -6.227 1 98.62 180 THR A C 1
ATOM 1412 O O . THR A 1 180 ? 3.053 -19.688 -6.301 1 98.62 180 THR A O 1
ATOM 1415 N N . PHE A 1 181 ? 4.336 -18.016 -7.055 1 98.31 181 PHE A N 1
ATOM 1416 C CA . PHE A 1 181 ? 4.934 -18.844 -8.102 1 98.31 181 PHE A CA 1
ATOM 1417 C C . PHE A 1 181 ? 5.727 -20 -7.504 1 98.31 181 PHE A C 1
ATOM 1419 O O . PHE A 1 181 ? 5.637 -21.125 -7.98 1 98.31 181 PHE A O 1
ATOM 1426 N N . LEU A 1 182 ? 6.48 -19.719 -6.48 1 98.31 182 LEU A N 1
ATOM 1427 C CA . LEU A 1 182 ? 7.312 -20.734 -5.848 1 98.31 182 LEU A CA 1
ATOM 1428 C C . LEU A 1 182 ? 6.453 -21.812 -5.203 1 98.31 182 LEU A C 1
ATOM 1430 O O . LEU A 1 182 ? 6.746 -23 -5.336 1 98.31 182 LEU A O 1
ATOM 1434 N N . GLU A 1 183 ? 5.422 -21.375 -4.598 1 98.12 183 GLU A N 1
ATOM 1435 C CA . GLU A 1 183 ? 4.527 -22.328 -3.939 1 98.12 183 GLU A CA 1
ATOM 1436 C C . GLU A 1 183 ? 3.781 -23.188 -4.961 1 98.12 183 GLU A C 1
ATOM 1438 O O . GLU A 1 183 ? 3.541 -24.375 -4.727 1 98.12 183 GLU A O 1
ATOM 1443 N N . ASN A 1 184 ? 3.426 -22.578 -6.098 1 96.06 184 ASN A N 1
ATOM 1444 C CA . ASN A 1 184 ? 2.783 -23.328 -7.176 1 96.06 184 ASN A CA 1
ATOM 1445 C C . ASN A 1 184 ? 3.732 -24.359 -7.793 1 96.06 184 ASN A C 1
ATOM 1447 O O . ASN A 1 184 ? 3.289 -25.344 -8.375 1 96.06 184 ASN A O 1
ATOM 1451 N N . SER A 1 185 ? 5.004 -24.125 -7.586 1 96 185 SER A N 1
ATOM 1452 C CA . SER A 1 185 ? 6.004 -25.031 -8.125 1 96 185 SER A CA 1
ATOM 1453 C C . SER A 1 185 ? 6.48 -26.016 -7.066 1 96 185 SER A C 1
ATOM 1455 O O . SER A 1 185 ? 7.465 -26.734 -7.273 1 96 185 SER A O 1
ATOM 1457 N N . GLY A 1 186 ? 5.902 -25.984 -5.809 1 97.06 186 GLY A N 1
ATOM 1458 C CA . GLY A 1 186 ? 6.172 -27.062 -4.875 1 97.06 186 GLY A CA 1
ATOM 1459 C C . GLY A 1 186 ? 6.73 -26.578 -3.549 1 97.06 186 GLY A C 1
ATOM 1460 O O . GLY A 1 186 ? 6.93 -27.375 -2.627 1 97.06 186 GLY A O 1
ATOM 1461 N N . LEU A 1 187 ? 7.012 -25.25 -3.428 1 98.19 187 LEU A N 1
ATOM 1462 C CA . LEU A 1 187 ? 7.504 -24.734 -2.154 1 98.19 187 LEU A CA 1
ATOM 1463 C C . LEU A 1 187 ? 6.445 -24.875 -1.066 1 98.19 187 LEU A C 1
ATOM 1465 O O . LEU A 1 187 ? 5.281 -24.531 -1.281 1 98.19 187 LEU A O 1
ATOM 1469 N N . ALA A 1 188 ? 6.848 -25.344 0.137 1 98.19 188 ALA A N 1
ATOM 1470 C CA . ALA A 1 188 ? 5.918 -25.516 1.25 1 98.19 188 ALA A CA 1
ATOM 1471 C C . ALA A 1 188 ? 5.344 -24.188 1.706 1 98.19 188 ALA A C 1
ATOM 1473 O O . ALA A 1 188 ? 6.09 -23.234 1.992 1 98.19 188 ALA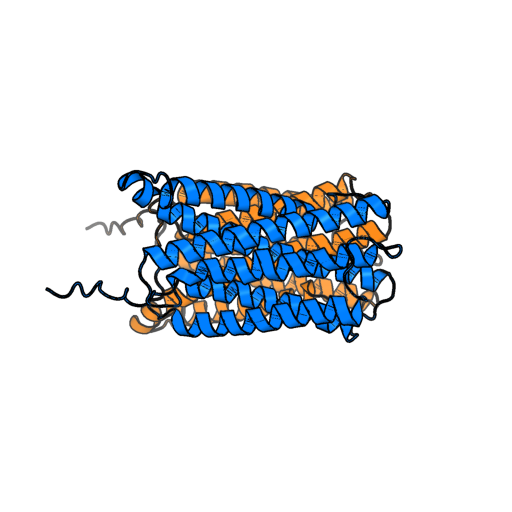 A O 1
ATOM 1474 N N . LYS A 1 189 ? 4.125 -24.125 1.864 1 97.94 189 LYS A N 1
ATOM 1475 C CA . LYS A 1 189 ? 3.414 -22.891 2.17 1 97.94 189 LYS A CA 1
ATOM 1476 C C . LYS A 1 189 ? 3.771 -22.375 3.561 1 97.94 189 LYS A C 1
ATOM 1478 O O . LYS A 1 189 ? 3.795 -21.172 3.797 1 97.94 189 LYS A O 1
ATOM 1483 N N . TYR A 1 190 ? 4.059 -23.312 4.457 1 98.12 190 TYR A N 1
ATOM 1484 C CA . TYR A 1 190 ? 4.418 -22.938 5.82 1 98.12 190 TYR A CA 1
ATOM 1485 C C . TYR A 1 190 ? 5.883 -23.25 6.109 1 98.12 190 TYR A C 1
ATOM 1487 O O . TYR A 1 190 ? 6.273 -23.422 7.266 1 98.12 190 TYR A O 1
ATOM 1495 N N . GLY A 1 191 ? 6.641 -23.438 5.051 1 98.56 191 GLY A N 1
ATOM 1496 C CA . GLY A 1 191 ? 8.055 -23.719 5.207 1 98.56 191 GLY A CA 1
ATOM 1497 C C . GLY A 1 191 ? 8.883 -22.5 5.57 1 98.56 191 GLY A C 1
ATOM 1498 O O . GLY A 1 191 ? 8.383 -21.375 5.543 1 98.56 191 GLY A O 1
ATOM 1499 N N . SER A 1 192 ? 10.102 -22.734 5.871 1 98.62 192 SER A N 1
ATOM 1500 C CA . SER A 1 192 ? 10.992 -21.688 6.352 1 98.62 192 SER A CA 1
ATOM 1501 C C . SER A 1 192 ? 11.172 -20.594 5.309 1 98.62 192 SER A C 1
ATOM 1503 O O . SER A 1 192 ? 11.195 -19.406 5.645 1 98.62 192 SER A O 1
ATOM 1505 N N . GLU A 1 193 ? 11.328 -20.953 4.059 1 98.75 193 GLU A N 1
ATOM 1506 C CA . GLU A 1 193 ? 11.508 -19.938 3.025 1 98.75 193 GLU A CA 1
ATOM 1507 C C . GLU A 1 193 ? 10.25 -19.094 2.854 1 98.75 193 GLU A C 1
ATOM 1509 O O . GLU A 1 193 ? 10.328 -17.859 2.742 1 98.75 193 GLU A O 1
ATOM 1514 N N . ALA A 1 194 ? 9.078 -19.766 2.818 1 98.81 194 ALA A N 1
ATOM 1515 C CA . ALA A 1 194 ? 7.816 -19.031 2.693 1 98.81 194 ALA A CA 1
ATOM 1516 C C . ALA A 1 194 ? 7.633 -18.047 3.846 1 98.81 194 ALA A C 1
ATOM 1518 O O . ALA A 1 194 ? 7.254 -16.906 3.631 1 98.81 194 ALA A O 1
ATOM 1519 N N . LEU A 1 195 ? 7.922 -18.5 5.027 1 98.81 195 LEU A N 1
ATOM 1520 C CA . LEU A 1 195 ? 7.805 -17.641 6.203 1 98.81 195 LEU A CA 1
ATOM 1521 C C . LEU A 1 195 ? 8.781 -16.484 6.121 1 98.81 195 LEU A C 1
ATOM 1523 O O . LEU A 1 195 ? 8.43 -15.344 6.445 1 98.81 195 LEU A O 1
ATOM 1527 N N . LEU A 1 196 ? 9.992 -16.781 5.707 1 98.88 196 LEU A N 1
ATOM 1528 C CA . LEU A 1 196 ? 10.992 -15.727 5.578 1 98.88 196 LEU A CA 1
ATOM 1529 C C . LEU A 1 196 ? 10.531 -14.648 4.609 1 98.88 196 LEU A C 1
ATOM 1531 O O . LEU A 1 196 ? 10.656 -13.453 4.891 1 98.88 196 LEU A O 1
ATOM 1535 N N . VAL A 1 197 ? 9.984 -15.016 3.465 1 98.94 197 VAL A N 1
ATOM 1536 C CA . VAL A 1 197 ? 9.539 -14.07 2.445 1 98.94 197 VAL A CA 1
ATOM 1537 C C . VAL A 1 197 ? 8.375 -13.25 2.98 1 98.94 197 VAL A C 1
ATOM 1539 O O . VAL A 1 197 ? 8.344 -12.023 2.832 1 98.94 197 VAL A O 1
ATOM 1542 N N . ASN A 1 198 ? 7.402 -13.906 3.639 1 98.88 198 ASN A N 1
ATOM 1543 C CA . ASN A 1 198 ? 6.273 -13.195 4.23 1 98.88 198 ASN A CA 1
ATOM 1544 C C . ASN A 1 198 ? 6.727 -12.203 5.297 1 98.88 198 ASN A C 1
ATOM 1546 O O . ASN A 1 198 ? 6.25 -11.07 5.332 1 98.88 198 ASN A O 1
ATOM 1550 N N . PHE A 1 199 ? 7.633 -12.578 6.109 1 98.88 199 PHE A N 1
ATOM 1551 C CA . PHE A 1 199 ? 8.125 -11.688 7.152 1 98.88 199 PHE A CA 1
ATOM 1552 C C . PHE A 1 199 ? 8.914 -10.531 6.547 1 98.88 199 PHE A C 1
ATOM 1554 O O . PHE A 1 199 ? 8.883 -9.414 7.055 1 98.88 199 PHE A O 1
ATOM 1561 N N . THR A 1 200 ? 9.695 -10.828 5.504 1 98.94 200 THR A N 1
ATOM 1562 C CA . THR A 1 200 ? 10.398 -9.758 4.812 1 98.94 200 THR A CA 1
ATOM 1563 C C . THR A 1 200 ? 9.414 -8.695 4.316 1 98.94 200 THR A C 1
ATOM 1565 O O . THR A 1 200 ? 9.664 -7.5 4.461 1 98.94 200 THR A O 1
ATOM 1568 N N . ALA A 1 201 ? 8.32 -9.172 3.75 1 98.94 201 ALA A N 1
ATOM 1569 C CA . ALA A 1 201 ? 7.297 -8.25 3.254 1 98.94 201 ALA A CA 1
ATOM 1570 C C . ALA A 1 201 ? 6.672 -7.461 4.398 1 98.94 201 ALA A C 1
ATOM 1572 O O . ALA A 1 201 ? 6.457 -6.254 4.277 1 98.94 201 ALA A O 1
ATOM 1573 N N . VAL A 1 202 ? 6.383 -8.109 5.508 1 98.94 202 VAL A N 1
ATOM 1574 C CA . VAL A 1 202 ? 5.797 -7.438 6.664 1 98.94 202 VAL A CA 1
ATOM 1575 C C . VAL A 1 202 ? 6.766 -6.391 7.199 1 98.94 202 VAL A C 1
ATOM 1577 O O . VAL A 1 202 ? 6.367 -5.266 7.508 1 98.94 202 VAL A O 1
ATOM 1580 N N . ILE A 1 203 ? 8.023 -6.738 7.297 1 98.94 203 ILE A N 1
ATOM 1581 C CA . ILE A 1 203 ? 9.055 -5.82 7.766 1 98.94 203 ILE A CA 1
ATOM 1582 C C . ILE A 1 203 ? 9.156 -4.629 6.82 1 98.94 203 ILE A C 1
ATOM 1584 O O . ILE A 1 203 ? 9.344 -3.492 7.262 1 98.94 203 ILE A O 1
ATOM 1588 N N . THR A 1 204 ? 9.07 -4.879 5.559 1 98.88 204 THR A N 1
ATOM 1589 C CA . THR A 1 204 ? 9.102 -3.818 4.555 1 98.88 204 THR A CA 1
ATOM 1590 C C . THR A 1 204 ? 7.941 -2.85 4.75 1 98.88 204 THR A C 1
ATOM 1592 O O . THR A 1 204 ? 8.133 -1.632 4.707 1 98.88 204 THR A O 1
ATOM 1595 N N . VAL A 1 205 ? 6.766 -3.361 5 1 98.88 205 VAL A N 1
ATOM 1596 C CA . VAL A 1 205 ? 5.578 -2.543 5.223 1 98.88 205 VAL A CA 1
ATOM 1597 C C . VAL A 1 205 ? 5.742 -1.729 6.504 1 98.88 205 VAL A C 1
ATOM 1599 O O . VAL A 1 205 ? 5.449 -0.532 6.527 1 98.88 205 VAL A O 1
ATOM 1602 N N . LEU A 1 206 ? 6.223 -2.365 7.547 1 98.81 206 LEU A N 1
ATOM 1603 C CA . LEU A 1 206 ? 6.449 -1.672 8.812 1 98.81 206 LEU A CA 1
ATOM 1604 C C . LEU A 1 206 ? 7.496 -0.578 8.648 1 98.81 206 LEU A C 1
ATOM 1606 O O . LEU A 1 206 ? 7.348 0.517 9.195 1 98.81 206 LEU A O 1
ATOM 1610 N N . PHE A 1 207 ? 8.602 -0.922 7.945 1 98.88 207 PHE A N 1
ATOM 1611 C CA . PHE A 1 207 ? 9.625 0.067 7.629 1 98.88 207 PHE A CA 1
ATOM 1612 C C . PHE A 1 207 ? 9.008 1.299 6.98 1 98.88 207 PHE A C 1
ATOM 1614 O O . PHE A 1 207 ? 9.25 2.426 7.418 1 98.88 207 PHE A O 1
ATOM 1621 N N . GLY A 1 208 ? 8.164 1.108 5.938 1 98.75 208 GLY A N 1
ATOM 1622 C CA . GLY A 1 208 ? 7.5 2.217 5.266 1 98.75 208 GLY A CA 1
ATOM 1623 C C . GLY A 1 208 ? 6.602 3.021 6.188 1 98.75 208 GLY A C 1
ATOM 1624 O O . GLY A 1 208 ? 6.566 4.254 6.109 1 98.75 208 GLY A O 1
ATOM 1625 N N . ALA A 1 209 ? 5.887 2.311 7.047 1 98.56 209 ALA A N 1
ATOM 1626 C CA . ALA A 1 209 ? 4.992 2.975 7.992 1 98.56 209 ALA A CA 1
ATOM 1627 C C . ALA A 1 209 ? 5.77 3.914 8.914 1 98.56 209 ALA A C 1
ATOM 1629 O O . ALA A 1 209 ? 5.344 5.043 9.156 1 98.56 209 ALA A O 1
ATOM 1630 N N . PHE A 1 210 ? 6.887 3.482 9.359 1 98.38 210 PHE A N 1
ATOM 1631 C CA . PHE A 1 210 ? 7.66 4.293 10.289 1 98.38 210 PHE A CA 1
ATOM 1632 C C . PHE A 1 210 ? 8.375 5.426 9.562 1 98.38 210 PHE A C 1
ATOM 1634 O O . PHE A 1 210 ? 8.648 6.473 10.148 1 98.38 210 PHE A O 1
ATOM 1641 N N . VAL A 1 211 ? 8.703 5.203 8.289 1 98.38 211 VAL A N 1
ATOM 1642 C CA . VAL A 1 211 ? 9.227 6.301 7.484 1 98.38 211 VAL A CA 1
ATOM 1643 C C . VAL A 1 211 ? 8.195 7.422 7.398 1 98.38 211 VAL A C 1
ATOM 1645 O O . VAL A 1 211 ? 8.508 8.586 7.637 1 98.38 211 VAL A O 1
ATOM 1648 N N . VAL A 1 212 ? 6.941 7.051 7.109 1 97.31 212 VAL A N 1
ATOM 1649 C CA . VAL A 1 212 ? 5.871 8.039 6.984 1 97.31 212 VAL A CA 1
ATOM 1650 C C . VAL A 1 212 ? 5.629 8.711 8.336 1 97.31 212 VAL A C 1
ATOM 1652 O O . VAL A 1 212 ? 5.5 9.938 8.414 1 97.31 212 VAL A O 1
ATOM 1655 N N . LEU A 1 213 ? 5.645 7.895 9.391 1 96.38 213 LEU A N 1
ATOM 1656 C CA . LEU A 1 213 ? 5.453 8.43 10.734 1 96.38 213 LEU A CA 1
ATOM 1657 C C . LEU A 1 213 ? 6.547 9.438 11.078 1 96.38 213 LEU A C 1
ATOM 1659 O O . LEU A 1 213 ? 6.266 10.492 11.641 1 96.38 213 LEU A O 1
ATOM 1663 N N . SER A 1 214 ? 7.762 9.141 10.742 1 95.81 214 SER A N 1
ATOM 1664 C CA . SER A 1 214 ? 8.875 10.055 10.969 1 95.81 214 SER A CA 1
ATOM 1665 C C . SER A 1 214 ? 8.711 11.344 10.164 1 95.81 214 SER A C 1
ATOM 1667 O O . SER A 1 214 ? 8.969 12.43 10.672 1 95.81 214 SER A O 1
ATOM 1669 N N . ALA A 1 215 ? 8.219 11.172 8.977 1 94.44 215 ALA A N 1
ATOM 1670 C CA . ALA A 1 215 ? 8.102 12.305 8.062 1 94.44 215 ALA A CA 1
ATOM 1671 C C . ALA A 1 215 ? 7.051 13.297 8.555 1 94.44 215 ALA A C 1
ATOM 1673 O O . ALA A 1 215 ? 7.188 14.508 8.352 1 94.44 215 ALA A O 1
ATOM 1674 N N . VAL A 1 216 ? 6.023 12.797 9.242 1 92.19 216 VAL A N 1
ATOM 1675 C CA . VAL A 1 216 ? 4.93 13.688 9.625 1 92.19 216 VAL A CA 1
ATOM 1676 C C . VAL A 1 216 ? 5.121 14.141 11.07 1 92.19 216 VAL A C 1
ATOM 1678 O O . VAL A 1 216 ? 4.277 14.852 11.625 1 92.19 216 VAL A O 1
ATOM 1681 N N . SER A 1 217 ? 6.188 13.734 11.695 1 92.62 217 SER A N 1
ATOM 1682 C CA . SER A 1 217 ? 6.523 14.156 13.055 1 92.62 217 SER A CA 1
ATOM 1683 C C . SER A 1 217 ? 7.465 15.359 13.047 1 92.62 217 SER A C 1
ATOM 1685 O O . SER A 1 217 ? 7.926 15.781 11.984 1 92.62 217 SER A O 1
ATOM 1687 N N . ASP A 1 218 ? 7.695 15.914 14.242 1 89.06 218 ASP A N 1
ATOM 1688 C CA . ASP A 1 218 ? 8.453 17.156 14.352 1 89.06 218 ASP A CA 1
ATOM 1689 C C . ASP A 1 218 ? 9.953 16.906 14.211 1 89.06 218 ASP A C 1
ATOM 1691 O O . ASP A 1 218 ? 10.484 15.953 14.789 1 89.06 218 ASP A O 1
ATOM 1695 N N . ALA A 1 219 ? 10.531 17.734 13.461 1 83.38 219 ALA A N 1
ATOM 1696 C CA . ALA A 1 219 ? 11.984 17.672 13.281 1 83.38 219 ALA A CA 1
ATOM 1697 C C . ALA A 1 219 ? 12.703 18.266 14.484 1 83.38 219 ALA A C 1
ATOM 1699 O O . AL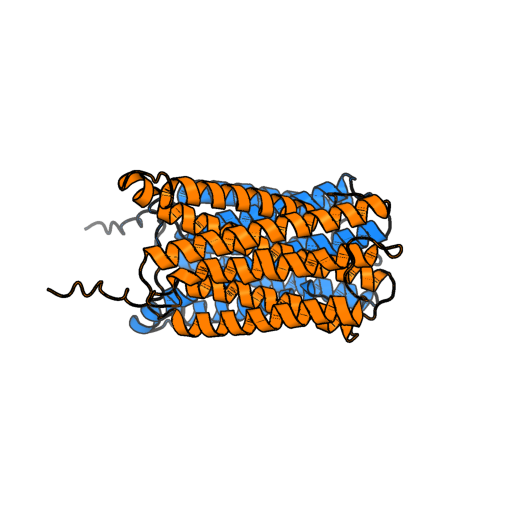A A 1 219 ? 12.164 19.141 15.172 1 83.38 219 ALA A O 1
ATOM 1700 N N . PRO A 1 220 ? 13.852 17.828 14.703 1 75.44 220 PRO A N 1
ATOM 1701 C CA . PRO A 1 220 ? 14.641 18.5 15.734 1 75.44 220 PRO A CA 1
ATOM 1702 C C . PRO A 1 220 ? 15.039 19.922 15.344 1 75.44 220 PRO A C 1
ATOM 1704 O O . PRO A 1 220 ? 15.062 20.25 14.156 1 75.44 220 PRO A O 1
ATOM 1707 N N . PRO A 1 221 ? 15.18 20.766 16.344 1 67.88 221 PRO A N 1
ATOM 1708 C CA . PRO A 1 221 ? 15.617 22.125 16.031 1 67.88 221 PRO A CA 1
ATOM 1709 C C . PRO A 1 221 ? 16.922 22.172 15.242 1 67.88 221 PRO A C 1
ATOM 1711 O O . PRO A 1 221 ? 17.797 21.328 15.461 1 67.88 221 PRO A O 1
ATOM 1714 N N . ALA A 1 222 ? 16.75 22.859 14.125 1 63.84 222 ALA A N 1
ATOM 1715 C CA . ALA A 1 222 ? 17.953 22.984 13.297 1 63.84 222 ALA A CA 1
ATOM 1716 C C . ALA A 1 222 ? 19.125 23.547 14.102 1 63.84 222 ALA A C 1
ATOM 1718 O O . ALA A 1 222 ? 18.922 24.344 15.023 1 63.84 222 ALA A O 1
ATOM 1719 N N . ALA A 1 223 ? 20.297 23 14.078 1 59.19 223 ALA A N 1
ATOM 1720 C CA . ALA A 1 223 ? 21.5 23.562 14.68 1 59.19 223 ALA A CA 1
ATOM 1721 C C . ALA A 1 223 ? 21.703 25.016 14.242 1 59.19 223 ALA A C 1
ATOM 1723 O O . ALA A 1 223 ? 21.5 25.344 13.07 1 59.19 223 ALA A O 1
ATOM 1724 N N . ASP A 1 224 ? 21.469 26 15.062 1 50.59 224 ASP A N 1
ATOM 1725 C CA . ASP A 1 224 ? 21.828 27.406 14.844 1 50.59 224 ASP A CA 1
ATOM 1726 C C . ASP A 1 224 ? 23.203 27.531 14.195 1 50.59 224 ASP A C 1
ATOM 1728 O O . ASP A 1 224 ? 24.094 26.719 14.477 1 50.59 224 ASP A O 1
ATOM 1732 N N . ASP A 1 225 ? 23.188 28.062 12.969 1 45.47 225 ASP A N 1
ATOM 1733 C CA . ASP A 1 225 ? 24.5 28.531 12.531 1 45.47 225 ASP A CA 1
ATOM 1734 C C . ASP A 1 225 ? 25.172 29.359 13.625 1 45.47 225 ASP A C 1
ATOM 1736 O O . ASP A 1 225 ? 24.703 30.453 13.953 1 45.47 225 ASP A O 1
ATOM 1740 N N . TYR A 1 226 ? 25.469 28.969 14.781 1 38.69 226 TYR A N 1
ATOM 1741 C CA . TYR A 1 226 ? 26.375 29.766 15.594 1 38.69 226 TYR A CA 1
ATOM 1742 C C . TYR A 1 226 ? 27.438 30.438 14.734 1 38.69 226 TYR A C 1
ATOM 1744 O O . TYR A 1 226 ? 28.406 29.781 14.328 1 38.69 226 TYR A O 1
ATOM 1752 N N . GLU A 1 227 ? 27.125 31.266 13.758 1 34.62 227 GLU A N 1
ATOM 1753 C CA . GLU A 1 227 ? 28.203 32.188 13.422 1 34.62 227 GLU A CA 1
ATOM 1754 C C . GLU A 1 227 ? 28.75 32.875 14.664 1 34.62 227 GLU A C 1
ATOM 1756 O O . GLU A 1 227 ? 27.984 33.438 15.453 1 34.62 227 GLU A O 1
ATOM 1761 N N . ALA A 1 228 ? 29.781 32.438 15.312 1 35.97 228 ALA A N 1
ATOM 1762 C CA . ALA A 1 228 ? 30.641 33.281 16.125 1 35.97 228 ALA A CA 1
ATOM 1763 C C . ALA A 1 228 ? 30.594 34.719 15.633 1 35.97 228 ALA A C 1
ATOM 1765 O O . ALA A 1 228 ? 30.797 35 14.445 1 35.97 228 ALA A O 1
ATOM 1766 N N . ILE A 1 229 ? 29.953 35.719 16.312 1 24.92 229 ILE A N 1
ATOM 1767 C CA . ILE A 1 229 ? 30.547 37.062 16.234 1 24.92 229 ILE A CA 1
ATOM 1768 C C . ILE A 1 229 ? 32.031 36.969 16.484 1 24.92 229 ILE A C 1
ATOM 1770 O O . ILE A 1 229 ? 32.5 36.312 17.438 1 24.92 229 ILE A O 1
ATOM 1774 N N . MET B 1 1 ? 0.494 18.828 7.527 1 48.38 1 MET B N 1
ATOM 1775 C CA . MET B 1 1 ? 0.789 19.906 6.586 1 48.38 1 MET B CA 1
ATOM 1776 C C . MET B 1 1 ? -0.412 20.188 5.688 1 48.38 1 MET B C 1
ATOM 1778 O O . MET B 1 1 ? -0.927 19.281 5.031 1 48.38 1 MET B O 1
ATOM 1782 N N . ALA B 1 2 ? -1.085 21.125 6 1 63.31 2 ALA B N 1
ATOM 1783 C CA . ALA B 1 2 ? -2.25 21.5 5.203 1 63.31 2 ALA B CA 1
ATOM 1784 C C . ALA B 1 2 ? -1.835 21.984 3.812 1 63.31 2 ALA B C 1
ATOM 1786 O O . ALA B 1 2 ? -0.851 22.703 3.664 1 63.31 2 ALA B O 1
ATOM 1787 N N . LEU B 1 3 ? -2.209 21.375 2.732 1 76.75 3 LEU B N 1
ATOM 1788 C CA . LEU B 1 3 ? -1.941 21.719 1.34 1 76.75 3 LEU B CA 1
ATOM 1789 C C . LEU B 1 3 ? -2.479 23.109 1.009 1 76.75 3 LEU B C 1
ATOM 1791 O O . LEU B 1 3 ? -1.978 23.766 0.097 1 76.75 3 LEU B O 1
ATOM 1795 N N . GLY B 1 4 ? -3.422 23.516 1.786 1 81.62 4 GLY B N 1
ATOM 1796 C CA . GLY B 1 4 ? -4.016 24.828 1.562 1 81.62 4 GLY B CA 1
ATOM 1797 C C . GLY B 1 4 ? -4.973 24.844 0.385 1 81.62 4 GLY B C 1
ATOM 1798 O O . GLY B 1 4 ? -5.219 25.906 -0.199 1 81.62 4 GLY B O 1
ATOM 1799 N N . VAL B 1 5 ? -5.352 23.703 -0.093 1 89.25 5 VAL B N 1
ATOM 1800 C CA . VAL B 1 5 ? -6.305 23.625 -1.194 1 89.25 5 VAL B CA 1
ATOM 1801 C C . VAL B 1 5 ? -7.594 22.969 -0.713 1 89.25 5 VAL B C 1
ATOM 1803 O O . VAL B 1 5 ? -7.574 22.172 0.231 1 89.25 5 VAL B O 1
ATOM 1806 N N . SER B 1 6 ? -8.695 23.297 -1.449 1 90.75 6 SER B N 1
ATOM 1807 C CA . SER B 1 6 ? -10 22.734 -1.083 1 90.75 6 SER B CA 1
ATOM 1808 C C . SER B 1 6 ? -10.062 21.25 -1.38 1 90.75 6 SER B C 1
ATOM 1810 O O . SER B 1 6 ? -9.586 20.797 -2.422 1 90.75 6 SER B O 1
ATOM 1812 N N . ALA B 1 7 ? -10.703 20.484 -0.5 1 92.94 7 ALA B N 1
ATOM 1813 C CA . ALA B 1 7 ? -10.852 19.031 -0.633 1 92.94 7 ALA B CA 1
ATOM 1814 C C . ALA B 1 7 ? -11.945 18.688 -1.639 1 92.94 7 ALA B C 1
ATOM 1816 O O . ALA B 1 7 ? -11.961 17.578 -2.189 1 92.94 7 ALA B O 1
ATOM 1817 N N . LEU B 1 8 ? -12.859 19.5 -1.907 1 91.19 8 LEU B N 1
ATOM 1818 C CA . LEU B 1 8 ? -14.125 19.219 -2.588 1 91.19 8 LEU B CA 1
ATOM 1819 C C . LEU B 1 8 ? -13.875 18.594 -3.955 1 91.19 8 LEU B C 1
ATOM 1821 O O . LEU B 1 8 ? -14.445 17.547 -4.277 1 91.19 8 LEU B O 1
ATOM 1825 N N . PRO B 1 9 ? -13.062 19.156 -4.781 1 93.31 9 PRO B N 1
ATOM 1826 C CA . PRO B 1 9 ? -12.859 18.516 -6.09 1 93.31 9 PRO B CA 1
ATOM 1827 C C . PRO B 1 9 ? -12.312 17.094 -5.984 1 93.31 9 PRO B C 1
ATOM 1829 O O . PRO B 1 9 ? -12.664 16.234 -6.793 1 93.31 9 PRO B O 1
ATOM 1832 N N . PHE B 1 10 ? -11.445 16.828 -5.051 1 95.56 10 PHE B N 1
ATOM 1833 C CA . PHE B 1 10 ? -10.891 15.492 -4.863 1 95.56 10 PHE B CA 1
ATOM 1834 C C . PHE B 1 10 ? -11.984 14.516 -4.434 1 95.56 10 PHE B C 1
ATOM 1836 O O . PHE B 1 10 ? -11.953 13.344 -4.812 1 95.56 10 PHE B O 1
ATOM 1843 N N . THR B 1 11 ? -12.945 15.016 -3.686 1 95.62 11 THR B N 1
ATOM 1844 C CA . THR B 1 11 ? -14.023 14.141 -3.232 1 95.62 11 THR B CA 1
ATOM 1845 C C . THR B 1 11 ? -14.898 13.703 -4.402 1 95.62 11 THR B C 1
ATOM 1847 O O . THR B 1 11 ? -15.438 12.594 -4.406 1 95.62 11 THR B O 1
ATOM 1850 N N . TYR B 1 12 ? -15.07 14.547 -5.41 1 96.31 12 TYR B N 1
ATOM 1851 C CA . TYR B 1 12 ? -15.797 14.148 -6.609 1 96.31 12 TYR B CA 1
ATOM 1852 C C . TYR B 1 12 ? -15.094 12.984 -7.309 1 96.31 12 TYR B C 1
ATOM 1854 O O . TYR B 1 12 ? -15.742 12.055 -7.781 1 96.31 12 TYR B O 1
ATOM 1862 N N . VAL B 1 13 ? -13.789 13.055 -7.355 1 97.88 13 VAL B N 1
ATOM 1863 C CA . VAL B 1 13 ? -13 12 -7.977 1 97.88 13 VAL B CA 1
ATOM 1864 C C . VAL B 1 13 ? -13.141 10.711 -7.168 1 97.88 13 VAL B C 1
ATOM 1866 O O . VAL B 1 13 ? -13.273 9.625 -7.738 1 97.88 13 VAL B O 1
ATOM 1869 N N . VAL B 1 14 ? -13.156 10.852 -5.852 1 97.94 14 VAL B N 1
ATOM 1870 C CA . VAL B 1 14 ? -13.32 9.695 -4.973 1 97.94 14 VAL B CA 1
ATOM 1871 C C . VAL B 1 14 ? -14.648 9 -5.262 1 97.94 14 VAL B C 1
ATOM 1873 O O . VAL B 1 14 ? -14.703 7.781 -5.426 1 97.94 14 VAL B O 1
ATOM 1876 N N . HIS B 1 15 ? -15.727 9.766 -5.387 1 97.75 15 HIS B N 1
ATOM 1877 C CA . HIS B 1 15 ? -17.047 9.188 -5.648 1 97.75 15 HIS B CA 1
ATOM 1878 C C . HIS B 1 15 ? -17.062 8.461 -6.992 1 97.75 15 HIS B C 1
ATOM 1880 O O . HIS B 1 15 ? -17.578 7.352 -7.09 1 97.75 15 HIS B O 1
ATOM 1886 N N . LEU B 1 16 ? -16.469 9.102 -7.926 1 98.5 16 LEU B N 1
ATOM 1887 C CA . LEU B 1 16 ? -16.438 8.5 -9.258 1 98.5 16 LEU B CA 1
ATOM 1888 C C . LEU B 1 16 ? -15.633 7.211 -9.266 1 98.5 16 LEU B C 1
ATOM 1890 O O . LEU B 1 16 ? -16.094 6.184 -9.766 1 98.5 16 LEU B O 1
ATOM 1894 N N . LEU B 1 17 ? -14.461 7.238 -8.711 1 98.81 17 LEU B N 1
ATOM 1895 C CA . LEU B 1 17 ? -13.594 6.066 -8.672 1 98.81 17 LEU B CA 1
ATOM 1896 C C . LEU B 1 17 ? -14.227 4.945 -7.855 1 98.81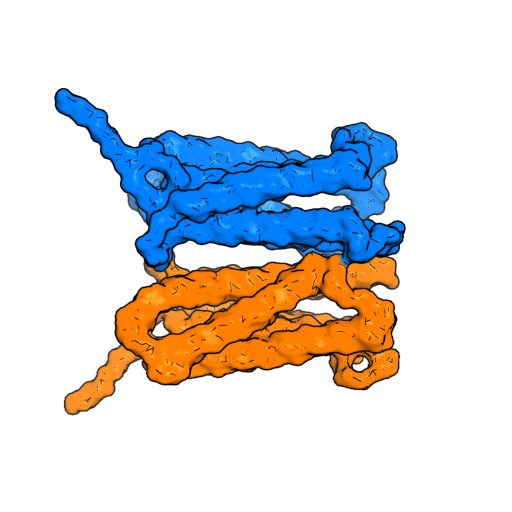 17 LEU B C 1
ATOM 1898 O O . LEU B 1 17 ? -14.062 3.768 -8.18 1 98.81 17 LEU B O 1
ATOM 1902 N N . GLY B 1 18 ? -14.93 5.355 -6.793 1 98.75 18 GLY B N 1
ATOM 1903 C CA . GLY B 1 18 ? -15.625 4.359 -5.996 1 98.75 18 GLY B CA 1
ATOM 1904 C C . GLY B 1 18 ? -16.688 3.604 -6.777 1 98.75 18 GLY B C 1
ATOM 1905 O O . GLY B 1 18 ? -16.766 2.377 -6.699 1 98.75 18 GLY B O 1
ATOM 1906 N N . ILE B 1 19 ? -17.453 4.316 -7.527 1 98.81 19 ILE B N 1
ATOM 1907 C CA . ILE B 1 19 ? -18.484 3.711 -8.359 1 98.81 19 ILE B CA 1
ATOM 1908 C C . ILE B 1 19 ? -17.844 2.787 -9.391 1 98.81 19 ILE B C 1
ATOM 1910 O O . ILE B 1 19 ? -18.297 1.66 -9.594 1 98.81 19 ILE B O 1
ATOM 1914 N N . VAL B 1 20 ? -16.781 3.227 -9.992 1 98.88 20 VAL B N 1
ATOM 1915 C CA . VAL B 1 20 ? -16.078 2.439 -11.008 1 98.88 20 VAL B CA 1
ATOM 1916 C C . VAL B 1 20 ? -15.523 1.163 -10.383 1 98.88 20 VAL B C 1
ATOM 1918 O O . VAL B 1 20 ? -15.633 0.081 -10.961 1 98.88 20 VAL B O 1
ATOM 1921 N N . ALA B 1 21 ? -14.945 1.26 -9.219 1 98.88 21 ALA B N 1
ATOM 1922 C CA . ALA B 1 21 ? -14.391 0.095 -8.539 1 98.88 21 ALA B CA 1
ATOM 1923 C C . ALA B 1 21 ? -15.477 -0.941 -8.25 1 98.88 21 ALA B C 1
ATOM 1925 O O . ALA B 1 21 ? -15.258 -2.141 -8.438 1 98.88 21 ALA B O 1
ATOM 1926 N N . ILE B 1 22 ? -16.625 -0.463 -7.82 1 98.94 22 ILE B N 1
ATOM 1927 C CA . ILE B 1 22 ? -17.734 -1.354 -7.504 1 98.94 22 ILE B CA 1
ATOM 1928 C C . ILE B 1 22 ? -18.219 -2.055 -8.773 1 98.94 22 ILE B C 1
ATOM 1930 O O . ILE B 1 22 ? -18.422 -3.27 -8.773 1 98.94 22 ILE B O 1
ATOM 1934 N N . ILE B 1 23 ? -18.312 -1.299 -9.82 1 98.94 23 ILE B N 1
ATOM 1935 C CA . ILE B 1 23 ? -18.781 -1.866 -11.078 1 98.94 23 ILE B CA 1
ATOM 1936 C C . ILE B 1 23 ? -17.781 -2.914 -11.57 1 98.94 23 ILE B C 1
ATOM 1938 O O . ILE B 1 23 ? -18.172 -4.023 -11.945 1 98.94 23 ILE B O 1
ATOM 1942 N N . LEU B 1 24 ? -16.547 -2.627 -11.547 1 98.94 24 LEU B N 1
ATOM 1943 C CA . LEU B 1 24 ? -15.516 -3.52 -12.086 1 98.94 24 LEU B CA 1
ATOM 1944 C C . LEU B 1 24 ? -15.453 -4.816 -11.281 1 98.94 24 LEU B C 1
ATOM 1946 O O . LEU B 1 24 ? -15.344 -5.902 -11.852 1 98.94 24 LEU B O 1
ATOM 1950 N N . VAL B 1 25 ? -15.516 -4.738 -9.961 1 98.94 25 VAL B N 1
ATOM 1951 C CA . VAL B 1 25 ? -15.406 -5.953 -9.156 1 98.94 25 VAL B CA 1
ATOM 1952 C C . VAL B 1 25 ? -16.656 -6.805 -9.336 1 98.94 25 VAL B C 1
ATOM 1954 O O . VAL B 1 25 ? -16.594 -8.031 -9.328 1 98.94 25 VAL B O 1
ATOM 1957 N N . LEU B 1 26 ? -17.797 -6.145 -9.523 1 98.88 26 LEU B N 1
ATOM 1958 C CA . LEU B 1 26 ? -19.031 -6.887 -9.766 1 98.88 26 LEU B CA 1
ATOM 1959 C C . LEU B 1 26 ? -19 -7.551 -11.141 1 98.88 26 LEU B C 1
ATOM 1961 O O . LEU B 1 26 ? -19.406 -8.711 -11.281 1 98.88 26 LEU B O 1
ATOM 1965 N N . VAL B 1 27 ? -18.562 -6.84 -12.141 1 98.88 27 VAL B N 1
ATOM 1966 C CA . VAL B 1 27 ? -18.438 -7.434 -13.469 1 98.88 27 VAL B CA 1
ATOM 1967 C C . VAL B 1 27 ? -17.484 -8.633 -13.406 1 98.88 27 VAL B C 1
ATOM 1969 O O . VAL B 1 27 ? -17.766 -9.688 -13.984 1 98.88 27 VAL B O 1
ATOM 1972 N N . TRP B 1 28 ? -16.406 -8.5 -12.688 1 98.94 28 TRP B N 1
ATOM 1973 C CA . TRP B 1 28 ? -15.445 -9.586 -12.555 1 98.94 28 TRP B CA 1
ATOM 1974 C C . TRP B 1 28 ? -16.109 -10.828 -11.961 1 98.94 28 TRP B C 1
ATOM 1976 O O . TRP B 1 28 ? -16.078 -11.898 -12.562 1 98.94 28 TRP B O 1
ATOM 1986 N N . ASN B 1 29 ? -16.812 -10.688 -10.914 1 98.81 29 ASN B N 1
ATOM 1987 C CA . ASN B 1 29 ? -17.266 -11.844 -10.156 1 98.81 29 ASN B CA 1
ATOM 1988 C C . ASN B 1 29 ? -18.594 -12.375 -10.68 1 98.81 29 ASN B C 1
ATOM 1990 O O . ASN B 1 29 ? -18.859 -13.578 -10.609 1 98.81 29 ASN B O 1
ATOM 1994 N N . LEU B 1 30 ? -19.422 -11.477 -11.305 1 98.62 30 LEU B N 1
ATOM 1995 C CA . LEU B 1 30 ? -20.703 -11.914 -11.828 1 98.62 30 LEU B CA 1
ATOM 1996 C C . LEU B 1 30 ? -20.562 -12.43 -13.258 1 98.62 30 LEU B C 1
ATOM 1998 O O . LEU B 1 30 ? -21.078 -13.492 -13.594 1 98.62 30 LEU B O 1
ATOM 2002 N N . TYR B 1 31 ? -19.828 -11.742 -14.039 1 98.56 31 TYR B N 1
ATOM 2003 C CA . TYR B 1 31 ? -19.75 -12.078 -15.461 1 98.56 31 TYR B CA 1
ATOM 2004 C C . TYR B 1 31 ? -18.594 -13.047 -15.719 1 98.56 31 TYR B C 1
ATOM 2006 O O . TYR B 1 31 ? -18.781 -14.086 -16.359 1 98.56 31 TYR B O 1
ATOM 2014 N N . PHE B 1 32 ? -17.453 -12.812 -15.242 1 98.69 32 PHE B N 1
ATOM 2015 C CA . PHE B 1 32 ? -16.281 -13.625 -15.562 1 98.69 32 PHE B CA 1
ATOM 2016 C C . PHE B 1 32 ? -16.219 -14.852 -14.656 1 98.69 32 PHE B C 1
ATOM 2018 O O . PHE B 1 32 ? -15.75 -15.914 -15.078 1 98.69 32 PHE B O 1
ATOM 2025 N N . ARG B 1 33 ? -16.672 -14.703 -13.375 1 98.44 33 ARG B N 1
ATOM 2026 C CA . ARG B 1 33 ? -16.422 -15.773 -12.406 1 98.44 33 ARG B CA 1
ATOM 2027 C C . ARG B 1 33 ? -17.719 -16.5 -12.055 1 98.44 33 ARG B C 1
ATOM 2029 O O . ARG B 1 33 ? -17.734 -17.328 -11.148 1 98.44 33 ARG B O 1
ATOM 2036 N N . GLY B 1 34 ? -18.812 -16.156 -12.609 1 98.19 34 GLY B N 1
ATOM 2037 C CA . GLY B 1 34 ? -20 -17 -12.617 1 98.19 34 GLY B CA 1
ATOM 2038 C C . GLY B 1 34 ? -21 -16.625 -11.539 1 98.19 34 GLY B C 1
ATOM 2039 O O . GLY B 1 34 ? -22.016 -17.328 -11.352 1 98.19 34 GLY B O 1
ATOM 2040 N N . GLY B 1 35 ? -20.672 -15.625 -10.719 1 98.62 35 GLY B N 1
ATOM 2041 C CA . GLY B 1 35 ? -21.672 -15.172 -9.773 1 98.62 35 GLY B CA 1
ATOM 2042 C C . GLY B 1 35 ? -21.25 -15.336 -8.328 1 98.62 35 GLY B C 1
ATOM 2043 O O . GLY B 1 35 ? -20.094 -15.641 -8.047 1 98.62 35 GLY B O 1
ATOM 2044 N N . LEU B 1 36 ? -22.156 -15.055 -7.441 1 98.69 36 LEU B N 1
ATOM 2045 C CA . LEU B 1 36 ? -21.984 -15.109 -5.992 1 98.69 36 LEU B CA 1
ATOM 2046 C C . LEU B 1 36 ? -22.938 -16.125 -5.371 1 98.69 36 LEU B C 1
ATOM 2048 O O . LEU B 1 36 ? -24.109 -16.188 -5.75 1 98.69 36 LEU B O 1
ATOM 2052 N N . ALA B 1 37 ? -22.422 -16.906 -4.414 1 98.62 37 ALA B N 1
ATOM 2053 C CA . ALA B 1 37 ? -23.281 -17.859 -3.711 1 98.62 37 ALA B CA 1
ATOM 2054 C C . ALA B 1 37 ? -22.766 -18.109 -2.297 1 98.62 37 ALA B C 1
ATOM 2056 O O . ALA B 1 37 ? -21.547 -18.25 -2.084 1 98.62 37 ALA B O 1
ATOM 2057 N N . TRP B 1 38 ? -23.672 -18.203 -1.361 1 98 38 TRP B N 1
ATOM 2058 C CA . TRP B 1 38 ? -23.328 -18.516 0.021 1 98 38 TRP B CA 1
ATOM 2059 C C . TRP B 1 38 ? -23 -20 0.182 1 98 38 TRP B C 1
ATOM 2061 O O . TRP B 1 38 ? -22.141 -20.359 0.986 1 98 38 TRP B O 1
ATOM 2071 N N . ASN B 1 39 ? -23.844 -20.75 -0.486 1 97.5 39 ASN B N 1
ATOM 2072 C CA . ASN B 1 39 ? -23.641 -22.188 -0.604 1 97.5 39 ASN B CA 1
ATOM 2073 C C . ASN B 1 39 ? -23.719 -22.641 -2.059 1 97.5 39 ASN B C 1
ATOM 2075 O O . ASN B 1 39 ? -24.547 -22.156 -2.828 1 97.5 39 ASN B O 1
ATOM 2079 N N . SER B 1 40 ? -22.75 -23.484 -2.354 1 97.62 40 SER B N 1
ATOM 2080 C CA . SER B 1 40 ? -22.719 -23.984 -3.727 1 97.62 40 SER B CA 1
ATOM 2081 C C . SER B 1 40 ? -21.828 -25.219 -3.846 1 97.62 40 SER B C 1
ATOM 2083 O O . SER B 1 40 ? -20.906 -25.406 -3.055 1 97.62 40 SER B O 1
ATOM 2085 N N . SER B 1 41 ? -22.125 -26.062 -4.797 1 97.5 41 SER B N 1
ATOM 2086 C CA . SER B 1 41 ? -21.234 -27.156 -5.148 1 97.5 41 SER B CA 1
ATOM 2087 C C . SER B 1 41 ? -19.953 -26.625 -5.793 1 97.5 41 SER B C 1
ATOM 2089 O O . SER B 1 41 ? -18.875 -27.219 -5.633 1 97.5 41 SER B O 1
ATOM 2091 N N . ASN B 1 42 ? -20.078 -25.547 -6.508 1 97.88 42 ASN B N 1
ATOM 2092 C CA . ASN B 1 42 ? -18.922 -24.797 -6.977 1 97.88 42 ASN B CA 1
ATOM 2093 C C . ASN B 1 42 ? -18.438 -23.797 -5.93 1 97.88 42 ASN B C 1
ATOM 2095 O O . ASN B 1 42 ? -18.891 -22.641 -5.898 1 97.88 42 ASN B O 1
ATOM 2099 N N . LYS B 1 43 ? -17.469 -24.156 -5.137 1 98.25 43 LYS B N 1
ATOM 2100 C CA . LYS B 1 43 ? -17.047 -23.391 -3.957 1 98.25 43 LYS B CA 1
ATOM 2101 C C . LYS B 1 43 ? -16.453 -22.047 -4.352 1 98.25 43 LYS B C 1
ATOM 2103 O O . LYS B 1 43 ? -16.422 -21.109 -3.541 1 98.25 43 LYS B O 1
ATOM 2108 N N . ALA B 1 44 ? -16.047 -21.938 -5.574 1 97.88 44 ALA B N 1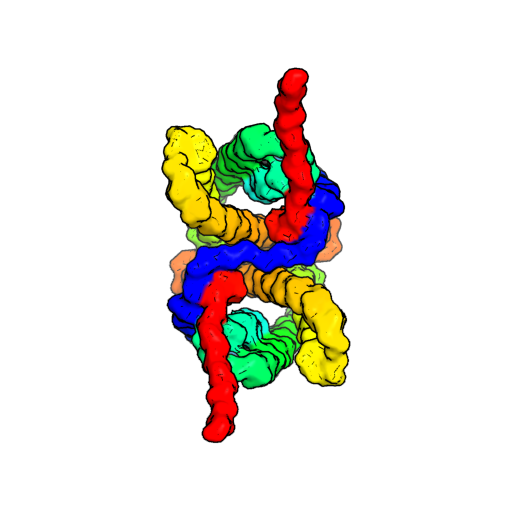
ATOM 2109 C CA . ALA B 1 44 ? -15.461 -20.688 -6.039 1 97.88 44 ALA B CA 1
ATOM 2110 C C . ALA B 1 44 ? -16.484 -19.547 -5.969 1 97.88 44 ALA B C 1
ATOM 2112 O O . ALA B 1 44 ? -16.109 -18.391 -5.824 1 97.88 44 ALA B O 1
ATOM 2113 N N . LEU B 1 45 ? -17.734 -19.875 -6.074 1 98.62 45 LEU B N 1
ATOM 2114 C CA . LEU B 1 45 ? -18.781 -18.859 -6.016 1 98.62 45 LEU B CA 1
ATOM 2115 C C . LEU B 1 45 ? -18.891 -18.281 -4.613 1 98.62 45 LEU B C 1
ATOM 2117 O O . LEU B 1 45 ? -19.328 -17.141 -4.441 1 98.62 45 LEU B O 1
ATOM 2121 N N . ILE B 1 46 ? -18.547 -19.062 -3.598 1 98.75 46 ILE B N 1
ATOM 2122 C CA . ILE B 1 46 ? -18.484 -18.578 -2.223 1 98.75 46 ILE B CA 1
ATOM 2123 C C . ILE B 1 46 ? -17.359 -17.547 -2.082 1 98.75 46 ILE B C 1
ATOM 2125 O O . ILE B 1 46 ? -17.547 -16.484 -1.504 1 98.75 46 ILE B O 1
ATOM 2129 N N . PHE B 1 47 ? -16.234 -17.875 -2.703 1 98.81 47 PHE B N 1
ATOM 2130 C CA . PHE B 1 47 ? -15.086 -16.969 -2.637 1 98.81 47 PHE B CA 1
ATOM 2131 C C . PHE B 1 47 ? -15.398 -15.641 -3.312 1 98.81 47 PHE B C 1
ATOM 2133 O O . PHE B 1 47 ? -14.945 -14.586 -2.863 1 98.81 47 PHE B O 1
ATOM 2140 N N . ASN B 1 48 ? -16.203 -15.68 -4.352 1 98.88 48 ASN B N 1
ATOM 2141 C CA . ASN B 1 48 ? -16.484 -14.484 -5.141 1 98.88 48 ASN B CA 1
ATOM 2142 C C . ASN B 1 48 ? -17.141 -13.398 -4.289 1 98.88 48 ASN B C 1
ATOM 2144 O O . ASN B 1 48 ? -17.109 -12.219 -4.652 1 98.88 48 ASN B O 1
ATOM 2148 N N . ILE B 1 49 ? -17.656 -13.766 -3.164 1 98.88 49 ILE B N 1
ATOM 2149 C CA . ILE B 1 49 ? -18.281 -12.805 -2.26 1 98.88 49 ILE B CA 1
ATOM 2150 C C . ILE B 1 49 ? -17.203 -11.953 -1.589 1 98.88 49 ILE B C 1
ATOM 2152 O O . ILE B 1 49 ? -17.422 -10.766 -1.337 1 98.88 49 ILE B O 1
ATOM 2156 N N . HIS B 1 50 ? -16.062 -12.531 -1.408 1 98.94 50 HIS B N 1
ATOM 2157 C CA . HIS B 1 50 ? -14.992 -11.93 -0.627 1 98.94 50 HIS B CA 1
ATOM 2158 C C . HIS B 1 50 ? -14.5 -10.633 -1.271 1 98.94 50 HIS B C 1
ATOM 2160 O O . HIS B 1 50 ? -14.562 -9.57 -0.659 1 98.94 50 HIS B O 1
ATOM 2166 N N . PRO B 1 51 ? -14.031 -10.656 -2.553 1 98.94 51 PRO B N 1
ATOM 2167 C CA . PRO B 1 51 ? -13.547 -9.391 -3.119 1 98.94 51 PRO B CA 1
ATOM 2168 C C . PRO B 1 51 ? -14.648 -8.344 -3.254 1 98.94 51 PRO B C 1
ATOM 2170 O O . PRO B 1 51 ? -14.383 -7.145 -3.125 1 98.94 51 PRO B O 1
ATOM 2173 N N . VAL B 1 52 ? -15.859 -8.766 -3.465 1 98.94 52 VAL B N 1
ATOM 2174 C CA . VAL B 1 52 ? -16.969 -7.84 -3.639 1 98.94 52 VAL B CA 1
ATOM 2175 C C . VAL B 1 52 ? -17.234 -7.098 -2.328 1 98.94 52 VAL B C 1
ATOM 2177 O O . VAL B 1 52 ? -17.297 -5.867 -2.307 1 98.94 52 VAL B O 1
ATOM 2180 N N . LEU B 1 53 ? -17.328 -7.844 -1.254 1 98.94 53 LEU B N 1
ATOM 2181 C CA . LEU B 1 53 ? -17.641 -7.23 0.031 1 98.94 53 LEU B CA 1
ATOM 2182 C C . LEU B 1 53 ? -16.469 -6.395 0.539 1 98.94 53 LEU B C 1
ATOM 2184 O O . LEU B 1 53 ? -16.672 -5.367 1.191 1 98.94 53 LEU B O 1
ATOM 2188 N N . ILE B 1 54 ? -15.266 -6.824 0.242 1 98.94 54 ILE B N 1
ATOM 2189 C CA . ILE B 1 54 ? -14.109 -6.059 0.69 1 98.94 54 ILE B CA 1
ATOM 2190 C C . ILE B 1 54 ? -14.062 -4.715 -0.037 1 98.94 54 ILE B C 1
ATOM 2192 O O . ILE B 1 54 ? -13.867 -3.672 0.588 1 98.94 54 ILE B O 1
ATOM 2196 N N . ILE B 1 55 ? -14.266 -4.688 -1.325 1 98.94 55 ILE B N 1
ATOM 2197 C CA . ILE B 1 55 ? -14.195 -3.461 -2.111 1 98.94 55 ILE B CA 1
ATOM 2198 C C . ILE B 1 55 ? -15.344 -2.527 -1.714 1 98.94 55 ILE B C 1
ATOM 2200 O O . ILE B 1 55 ? -15.117 -1.343 -1.45 1 98.94 55 ILE B O 1
ATOM 2204 N N . ILE B 1 56 ? -16.531 -3.004 -1.582 1 98.94 56 ILE B N 1
ATOM 2205 C CA . ILE B 1 56 ? -17.688 -2.17 -1.237 1 98.94 56 ILE B CA 1
ATOM 2206 C C . ILE B 1 56 ? -17.562 -1.705 0.213 1 98.94 56 ILE B C 1
ATOM 2208 O O . ILE B 1 56 ? -17.875 -0.555 0.53 1 98.94 56 ILE B O 1
ATOM 2212 N N . GLY B 1 57 ? -17.125 -2.619 1.06 1 98.81 57 GLY B N 1
ATOM 2213 C CA . GLY B 1 57 ? -17.062 -2.344 2.486 1 98.81 57 GLY B CA 1
ATOM 2214 C C . GLY B 1 57 ? -15.82 -1.568 2.887 1 98.81 57 GLY B C 1
ATOM 2215 O O . GLY B 1 57 ? -15.852 -0.339 2.969 1 98.81 57 GLY B O 1
ATOM 2216 N N . LEU B 1 58 ? -14.688 -2.246 3.057 1 98.88 58 LEU B N 1
ATOM 2217 C CA . LEU B 1 58 ? -13.492 -1.667 3.658 1 98.88 58 LEU B CA 1
ATOM 2218 C C . LEU B 1 58 ? -12.906 -0.583 2.764 1 98.88 58 LEU B C 1
ATOM 2220 O O . LEU B 1 58 ? -12.344 0.4 3.256 1 98.88 58 LEU B O 1
ATOM 2224 N N . ILE B 1 59 ? -13.055 -0.734 1.453 1 98.94 59 ILE B N 1
ATOM 2225 C CA . ILE B 1 59 ? -12.391 0.209 0.564 1 98.94 59 ILE B CA 1
ATOM 2226 C C . ILE B 1 59 ? -13.305 1.397 0.287 1 98.94 59 ILE B C 1
ATOM 2228 O O . ILE B 1 59 ? -13.047 2.512 0.749 1 98.94 59 ILE B O 1
ATOM 2232 N N . VAL B 1 60 ? -14.438 1.137 -0.335 1 98.88 60 VAL B N 1
ATOM 2233 C CA . VAL B 1 60 ? -15.273 2.24 -0.804 1 98.88 60 VAL B CA 1
ATOM 2234 C C . VAL B 1 60 ? -16.016 2.871 0.376 1 98.88 60 VAL B C 1
ATOM 2236 O O . VAL B 1 60 ? -15.922 4.082 0.596 1 98.88 60 VAL B O 1
ATOM 2239 N N . SER B 1 61 ? -16.734 2.047 1.147 1 98.81 61 SER B N 1
ATOM 2240 C CA . SER B 1 61 ? -17.438 2.59 2.311 1 98.81 61 SER B CA 1
ATOM 2241 C C . SER B 1 61 ? -16.453 3.215 3.297 1 98.81 61 SER B C 1
ATOM 2243 O O . SER B 1 61 ? -16.703 4.293 3.84 1 98.81 61 SER B O 1
ATOM 2245 N N . GLY B 1 62 ? -15.336 2.529 3.539 1 98.69 62 GLY B N 1
ATOM 2246 C CA . GLY B 1 62 ? -14.312 3.086 4.406 1 98.69 62 GLY B CA 1
ATOM 2247 C C . GLY B 1 62 ? -13.773 4.422 3.924 1 98.69 62 GLY B C 1
ATOM 2248 O O . GLY B 1 62 ? -13.594 5.348 4.715 1 98.69 62 GLY B O 1
ATOM 2249 N N . GLY B 1 63 ? -13.477 4.504 2.615 1 98.56 63 GLY B N 1
ATOM 2250 C CA . GLY B 1 63 ? -13.016 5.754 2.037 1 98.56 63 GLY B CA 1
ATOM 2251 C C . GLY B 1 63 ? -14.031 6.875 2.145 1 98.56 63 GLY B C 1
ATOM 2252 O O . GLY B 1 63 ? -13.688 8.008 2.477 1 98.56 63 GLY B O 1
ATOM 2253 N N . GLU B 1 64 ? -15.289 6.535 1.906 1 97.81 64 GLU B N 1
ATOM 2254 C CA . GLU B 1 64 ? -16.375 7.508 2.025 1 97.81 64 GLU B CA 1
ATOM 2255 C C . GLU B 1 64 ? -16.5 8.008 3.461 1 97.81 64 GLU B C 1
ATOM 2257 O O . GLU B 1 64 ? -16.828 9.172 3.691 1 97.81 64 GLU B O 1
ATOM 2262 N N . ALA B 1 65 ? -16.312 7.105 4.383 1 98 65 ALA B N 1
ATOM 2263 C CA . ALA B 1 65 ? -16.359 7.492 5.789 1 98 65 ALA B CA 1
ATOM 2264 C C . ALA B 1 65 ? -15.289 8.523 6.113 1 98 65 ALA B C 1
ATOM 2266 O O . ALA B 1 65 ? -15.555 9.508 6.812 1 98 65 ALA B O 1
ATOM 2267 N N . ILE B 1 66 ? -14.141 8.336 5.586 1 97.56 66 ILE B N 1
ATOM 2268 C CA . ILE B 1 66 ? -13.008 9.211 5.863 1 97.56 66 ILE B CA 1
ATOM 2269 C C . ILE B 1 66 ? -13.273 10.602 5.297 1 97.56 66 ILE B C 1
ATOM 2271 O O . ILE B 1 66 ? -13.039 11.609 5.969 1 97.56 66 ILE B O 1
ATOM 2275 N N . ILE B 1 67 ? -13.844 10.688 4.129 1 96.19 67 ILE B N 1
ATOM 2276 C CA . ILE B 1 67 ? -13.953 11.992 3.48 1 96.19 67 ILE B CA 1
ATOM 2277 C C . ILE B 1 67 ? -15.266 12.656 3.877 1 96.19 67 ILE B C 1
ATOM 2279 O O . ILE B 1 67 ? -15.594 13.742 3.387 1 96.19 67 ILE B O 1
ATOM 2283 N N . SER B 1 68 ? -16.047 12.031 4.738 1 92.56 68 SER B N 1
ATOM 2284 C CA . SER B 1 68 ? -17.312 12.617 5.191 1 92.56 68 SER B CA 1
ATOM 2285 C C . SER B 1 68 ? -17.094 13.953 5.879 1 92.56 68 SER B C 1
ATOM 2287 O O . SER B 1 68 ? -17.969 14.82 5.859 1 92.56 68 SER B O 1
ATOM 2289 N N . TYR B 1 69 ? -15.945 14.18 6.449 1 89.19 69 TYR B N 1
ATOM 2290 C CA . TYR B 1 69 ? -15.617 15.43 7.113 1 89.19 69 TYR B CA 1
ATOM 2291 C C . TYR B 1 69 ? -15.195 16.484 6.102 1 89.19 69 TYR B C 1
ATOM 2293 O O . TYR B 1 69 ? -15.039 17.672 6.449 1 89.19 69 TYR B O 1
ATOM 2301 N N . LYS B 1 70 ? -15 16.047 4.855 1 87.38 70 LYS B N 1
ATOM 2302 C CA . LYS B 1 70 ? -14.375 16.922 3.871 1 87.38 70 LYS B CA 1
ATOM 2303 C C . LYS B 1 70 ? -15.328 17.234 2.723 1 87.38 70 LYS B C 1
ATOM 2305 O O . LYS B 1 70 ? -15.117 18.172 1.967 1 87.38 70 LYS B O 1
ATOM 2310 N N . ALA B 1 71 ? -16.359 16.531 2.582 1 78.5 71 ALA B N 1
ATOM 2311 C CA . ALA B 1 71 ? -17.156 16.547 1.354 1 78.5 71 ALA B CA 1
ATOM 2312 C C . ALA B 1 71 ? -18.297 17.562 1.45 1 78.5 71 ALA B C 1
ATOM 2314 O O . ALA B 1 71 ? -18.531 18.344 0.519 1 78.5 71 ALA B O 1
ATOM 2315 N N . LEU B 1 72 ? -19.062 17.469 2.496 1 75.69 72 LEU B N 1
ATOM 2316 C CA . LEU B 1 72 ? -20.266 18.297 2.551 1 75.69 72 LEU B CA 1
ATOM 2317 C C . LEU B 1 72 ? -20.219 19.25 3.734 1 75.69 72 LEU B C 1
ATOM 2319 O O . LEU B 1 72 ? -19.641 18.938 4.773 1 75.69 72 LEU B O 1
ATOM 2323 N N . PRO B 1 73 ? -20.719 20.438 3.547 1 81.69 73 PRO B N 1
ATOM 2324 C CA . PRO B 1 73 ? -20.75 21.453 4.605 1 81.69 73 PRO B CA 1
ATOM 2325 C C . PRO B 1 73 ? -21.828 21.172 5.656 1 81.69 73 PRO B C 1
ATOM 2327 O O . PRO B 1 73 ? -22.703 22 5.887 1 81.69 73 PRO B O 1
ATOM 2330 N N . LEU B 1 74 ? -21.734 20.016 6.27 1 82.94 74 LEU B N 1
ATOM 2331 C CA . LEU B 1 74 ? -22.703 19.594 7.281 1 82.94 74 LEU B CA 1
ATOM 2332 C C . LEU B 1 74 ? -22.203 19.938 8.68 1 82.94 74 LEU B C 1
ATOM 2334 O O . LEU B 1 74 ? -21.047 20.297 8.859 1 82.94 74 LEU B O 1
ATOM 2338 N N . LYS B 1 75 ? -23.172 19.828 9.562 1 88.19 75 LYS B N 1
ATOM 2339 C CA . LYS B 1 75 ? -22.797 20.016 10.961 1 88.19 75 LYS B CA 1
ATOM 2340 C C . LYS B 1 75 ? -21.844 18.906 11.422 1 88.19 75 LYS B C 1
ATOM 2342 O O . LYS B 1 75 ? -21.922 17.781 10.953 1 88.19 75 LYS B O 1
ATOM 2347 N N . LYS B 1 76 ? -21.078 19.234 12.305 1 87.5 76 LYS B N 1
ATOM 2348 C CA . LYS B 1 76 ? -20.047 18.328 12.797 1 87.5 76 LYS B CA 1
ATOM 2349 C C . LYS B 1 76 ? -20.656 17.047 13.352 1 87.5 76 LYS B C 1
ATOM 2351 O O . LYS B 1 76 ? -20.125 15.953 13.141 1 87.5 76 LYS B O 1
ATOM 2356 N N . GLU B 1 77 ? -21.75 17.172 13.969 1 89.69 77 GLU B N 1
ATOM 2357 C CA . GLU B 1 77 ? -22.391 16.016 14.578 1 89.69 77 GLU B CA 1
ATOM 2358 C C . GLU B 1 77 ? -22.906 15.055 13.508 1 89.69 77 GLU B C 1
ATOM 2360 O O . GLU B 1 77 ? -22.875 13.836 13.695 1 89.69 77 GLU B O 1
ATOM 2365 N N . VAL B 1 78 ? -23.406 15.586 12.516 1 92.12 78 VAL B N 1
ATOM 2366 C CA . VAL B 1 78 ? -23.922 14.773 11.414 1 92.12 78 VAL B CA 1
ATOM 2367 C C . VAL B 1 78 ? -22.766 14.078 10.695 1 92.12 78 VAL B C 1
ATOM 2369 O O . VAL B 1 78 ? -22.828 12.891 10.391 1 92.12 78 VAL B O 1
ATOM 2372 N N . LYS B 1 79 ? -21.719 14.805 10.453 1 93 79 LYS B N 1
ATOM 2373 C CA . LYS B 1 79 ? -20.531 14.234 9.82 1 93 79 LYS B CA 1
ATOM 2374 C C . LYS B 1 79 ? -19.969 13.086 10.656 1 93 79 LYS B C 1
ATOM 2376 O O . LYS B 1 79 ? -19.594 12.039 10.109 1 93 79 LYS B O 1
ATOM 2381 N N . LYS B 1 80 ? -19.984 13.312 11.891 1 94.06 80 LYS B N 1
ATOM 2382 C CA . LYS B 1 80 ? -19.484 12.305 12.82 1 94.06 80 LYS B CA 1
ATOM 2383 C C . LYS B 1 80 ? -20.328 11.031 12.758 1 94.06 80 LYS B C 1
ATOM 2385 O O . LYS B 1 80 ? -19.797 9.922 12.781 1 94.06 80 LYS B O 1
ATOM 2390 N N . LEU B 1 81 ? -21.578 11.242 12.734 1 95.19 81 LEU B N 1
ATOM 2391 C CA . LEU B 1 81 ? -22.469 10.102 12.672 1 95.19 81 LEU B CA 1
ATOM 2392 C C . LEU B 1 81 ? -22.297 9.344 11.359 1 95.19 81 LEU B C 1
ATOM 2394 O O . LEU B 1 81 ? -22.281 8.109 11.352 1 95.19 81 LEU B O 1
ATOM 2398 N N . ILE B 1 82 ? -22.188 10.039 10.281 1 96.25 82 ILE B N 1
ATOM 2399 C CA . ILE B 1 82 ? -21.969 9.422 8.977 1 96.25 82 ILE B CA 1
ATOM 2400 C C . ILE B 1 82 ? -20.656 8.633 9 1 96.25 82 ILE B C 1
ATOM 2402 O O . ILE B 1 82 ? -20.609 7.484 8.555 1 96.25 82 ILE B O 1
ATOM 2406 N N . HIS B 1 83 ? -19.625 9.242 9.531 1 97.5 83 HIS B N 1
ATOM 2407 C CA . HIS B 1 83 ? -18.312 8.617 9.672 1 97.5 83 HIS B CA 1
ATOM 2408 C C . HIS B 1 83 ? -18.406 7.32 10.461 1 97.5 83 HIS B C 1
ATOM 2410 O O . HIS B 1 83 ? -17.906 6.281 10.023 1 97.5 83 HIS B O 1
ATOM 2416 N N . LEU B 1 84 ? -19.094 7.387 11.539 1 97.81 84 LEU B N 1
ATOM 2417 C CA . LEU B 1 84 ? -19.234 6.246 12.438 1 97.81 84 LEU B CA 1
ATOM 2418 C C . LEU B 1 84 ? -20.016 5.113 11.766 1 97.81 84 LEU B C 1
ATOM 2420 O O . LEU B 1 84 ? -19.578 3.959 11.812 1 97.81 84 LEU B O 1
ATOM 2424 N N . VAL B 1 85 ? -21.062 5.402 11.156 1 98.12 85 VAL B N 1
ATOM 2425 C CA . VAL B 1 85 ? -21.969 4.402 10.586 1 98.12 85 VAL B CA 1
ATOM 2426 C C . VAL B 1 85 ? -21.328 3.77 9.352 1 98.12 85 VAL B C 1
ATOM 2428 O O . VAL B 1 85 ? -21.375 2.549 9.18 1 98.12 85 VAL B O 1
ATOM 2431 N N . LEU B 1 86 ? -20.734 4.559 8.523 1 98.44 86 LEU B N 1
ATOM 2432 C CA . LEU B 1 86 ? -20.094 4.02 7.324 1 98.44 86 LEU B CA 1
ATOM 2433 C C . LEU B 1 86 ? -18.938 3.096 7.695 1 98.44 86 LEU B C 1
ATOM 2435 O O . LEU B 1 86 ? -18.734 2.057 7.059 1 98.44 86 LEU B O 1
ATOM 2439 N N . HIS B 1 87 ? -18.188 3.445 8.75 1 98.81 87 HIS B N 1
ATOM 2440 C CA . HIS B 1 87 ? -17.109 2.562 9.188 1 98.81 87 HIS B CA 1
ATOM 2441 C C . HIS B 1 87 ? -17.656 1.283 9.805 1 98.81 87 HIS B C 1
ATOM 2443 O O . HIS B 1 87 ? -17.047 0.219 9.688 1 98.81 87 HIS B O 1
ATOM 2449 N N . ALA B 1 88 ? -18.828 1.366 10.445 1 98.75 88 ALA B N 1
ATOM 2450 C CA . ALA B 1 88 ? -19.453 0.158 10.969 1 98.75 88 ALA B CA 1
ATOM 2451 C C . ALA B 1 88 ? -19.859 -0.78 9.836 1 98.75 88 ALA B C 1
ATOM 2453 O O . ALA B 1 88 ? -19.656 -1.992 9.922 1 98.75 88 ALA B O 1
ATOM 2454 N N . ILE B 1 89 ? -20.438 -0.209 8.836 1 98.81 89 ILE B N 1
ATOM 2455 C CA . ILE B 1 89 ? -20.812 -0.985 7.66 1 98.81 89 ILE B CA 1
ATOM 2456 C C . ILE B 1 89 ? -19.578 -1.617 7.031 1 98.81 89 ILE B C 1
ATOM 2458 O O . ILE B 1 89 ? -19.578 -2.803 6.691 1 98.81 89 ILE B O 1
ATOM 2462 N N . ALA B 1 90 ? -18.547 -0.81 6.883 1 98.88 90 ALA B N 1
ATOM 2463 C CA . ALA B 1 90 ? -17.297 -1.305 6.32 1 98.88 90 ALA B CA 1
ATOM 2464 C C . ALA B 1 90 ? -16.766 -2.484 7.129 1 98.88 90 ALA B C 1
ATOM 2466 O O . ALA B 1 90 ? -16.344 -3.496 6.559 1 98.88 90 ALA B O 1
ATOM 2467 N N . LEU B 1 91 ? -16.812 -2.363 8.414 1 98.88 91 LEU B N 1
ATOM 2468 C CA . LEU B 1 91 ? -16.297 -3.398 9.312 1 98.88 91 LEU B CA 1
ATOM 2469 C C . LEU B 1 91 ? -17.125 -4.676 9.188 1 98.88 91 LEU B C 1
ATOM 2471 O O . LEU B 1 91 ? -16.562 -5.77 9.07 1 98.88 91 LEU B O 1
ATOM 2475 N N . ILE B 1 92 ? -18.391 -4.555 9.172 1 98.88 92 ILE B N 1
ATOM 2476 C CA . ILE B 1 92 ? -19.281 -5.703 9.078 1 98.88 92 ILE B CA 1
ATOM 2477 C C . ILE B 1 92 ? -19.094 -6.406 7.738 1 98.88 92 ILE B C 1
ATOM 2479 O O . ILE B 1 92 ? -18.922 -7.625 7.691 1 98.88 92 ILE B O 1
ATOM 2483 N N . LEU B 1 93 ? -19.125 -5.672 6.672 1 98.94 93 LEU B N 1
ATOM 2484 C CA . LEU B 1 93 ? -18.938 -6.254 5.348 1 98.94 93 LEU B CA 1
ATOM 2485 C C . LEU B 1 93 ? -17.547 -6.871 5.219 1 98.94 93 LEU B C 1
ATOM 2487 O O . LEU B 1 93 ? -17.375 -7.914 4.582 1 98.94 93 LEU B O 1
ATOM 2491 N N . GLY B 1 94 ? -16.547 -6.199 5.832 1 98.88 94 GLY B N 1
ATOM 2492 C CA . GLY B 1 94 ? -15.203 -6.77 5.848 1 98.88 94 GLY B CA 1
ATOM 2493 C C . GLY B 1 94 ? -15.133 -8.109 6.555 1 98.88 94 GLY B C 1
ATOM 2494 O O . GLY B 1 94 ? -14.516 -9.047 6.051 1 98.88 94 GLY B O 1
ATOM 2495 N N . ILE B 1 95 ? -15.766 -8.18 7.68 1 98.88 95 ILE B N 1
ATOM 2496 C CA . ILE B 1 95 ? -15.766 -9.406 8.461 1 98.88 95 ILE B CA 1
ATOM 2497 C C . ILE B 1 95 ? -16.453 -10.516 7.68 1 98.88 95 ILE B C 1
ATOM 2499 O O . ILE B 1 95 ? -15.945 -11.633 7.59 1 98.88 95 ILE B O 1
ATOM 2503 N N . VAL B 1 96 ? -17.578 -10.227 7.098 1 98.88 96 VAL B N 1
ATOM 2504 C CA . VAL B 1 96 ? -18.297 -11.227 6.312 1 98.88 96 VAL B CA 1
ATOM 2505 C C . VAL B 1 96 ? -17.484 -11.617 5.086 1 98.88 96 VAL B C 1
ATOM 2507 O O . VAL B 1 96 ? -17.422 -12.797 4.719 1 98.88 96 VAL B O 1
ATOM 2510 N N . GLY B 1 97 ? -16.875 -10.648 4.418 1 98.88 97 GLY B N 1
ATOM 2511 C CA . GLY B 1 97 ? -16 -10.945 3.293 1 98.88 97 GLY B CA 1
ATOM 2512 C C . GLY B 1 97 ? -14.867 -11.891 3.648 1 98.88 97 GLY B C 1
ATOM 2513 O O . GLY B 1 97 ? -14.602 -12.852 2.926 1 98.88 97 GLY B O 1
ATOM 2514 N N . ILE B 1 98 ? -14.242 -11.648 4.75 1 98.88 98 ILE B N 1
ATOM 2515 C CA . ILE B 1 98 ? -13.148 -12.492 5.199 1 98.88 98 ILE B CA 1
ATOM 2516 C C . ILE B 1 98 ? -13.672 -13.883 5.559 1 98.88 98 ILE B C 1
ATOM 2518 O O . ILE B 1 98 ? -13.047 -14.891 5.242 1 98.88 98 ILE B O 1
ATOM 2522 N N . TYR B 1 99 ? -14.797 -13.906 6.188 1 98.88 99 TYR B N 1
ATOM 2523 C CA . TYR B 1 99 ? -15.414 -15.188 6.523 1 98.88 99 TYR B CA 1
ATOM 2524 C C . TYR B 1 99 ? -15.602 -16.047 5.273 1 98.88 99 TYR B C 1
ATOM 2526 O O . TYR B 1 99 ? -15.367 -17.25 5.301 1 98.88 99 TYR B O 1
ATOM 2534 N N . THR B 1 100 ? -16.062 -15.508 4.215 1 98.81 100 THR B N 1
ATOM 2535 C CA . THR B 1 100 ? -16.344 -16.281 3.008 1 98.81 100 THR B CA 1
ATOM 2536 C C . THR B 1 100 ? -15.047 -16.797 2.383 1 98.81 100 THR B C 1
ATOM 2538 O O . THR B 1 100 ? -15.039 -17.828 1.726 1 98.81 100 THR B O 1
ATOM 2541 N N . ALA B 1 101 ? -13.938 -16.078 2.557 1 98.69 101 ALA B N 1
ATOM 2542 C CA . ALA B 1 101 ? -12.648 -16.609 2.109 1 98.69 101 ALA B CA 1
ATOM 2543 C C . ALA B 1 101 ? -12.266 -17.859 2.895 1 98.69 101 ALA B C 1
ATOM 2545 O O . ALA B 1 101 ? -11.836 -18.859 2.312 1 98.69 101 ALA B O 1
ATOM 2546 N N . PHE B 1 102 ? -12.461 -17.812 4.23 1 98.81 102 PHE B N 1
ATOM 2547 C CA . PHE B 1 102 ? -12.18 -18.969 5.07 1 98.81 102 PHE B CA 1
ATOM 2548 C C . PHE B 1 102 ? -13.109 -20.125 4.715 1 98.81 102 PHE B C 1
ATOM 2550 O O . PHE B 1 102 ? -12.672 -21.281 4.656 1 98.81 102 PHE B O 1
ATOM 2557 N N . LYS B 1 103 ? -14.352 -19.797 4.531 1 98.81 103 LYS B N 1
ATOM 2558 C CA . LYS B 1 103 ? -15.32 -20.812 4.168 1 98.81 103 LYS B CA 1
ATOM 2559 C C . LYS B 1 103 ? -14.93 -21.516 2.865 1 98.81 103 LYS B C 1
ATOM 2561 O O . LYS B 1 103 ? -14.953 -22.734 2.775 1 98.81 103 LYS B O 1
ATOM 2566 N N . TYR B 1 104 ? -14.586 -20.766 1.858 1 98.69 104 TYR B N 1
ATOM 2567 C CA . TYR B 1 104 ? -14.117 -21.312 0.588 1 98.69 104 TYR B CA 1
ATOM 2568 C C . TYR B 1 104 ? -12.922 -22.234 0.794 1 98.69 104 TYR B C 1
ATOM 2570 O O . TYR B 1 104 ? -12.883 -23.344 0.276 1 98.69 104 TYR B O 1
ATOM 2578 N N . HIS B 1 105 ? -11.906 -21.734 1.577 1 98.44 105 HIS B N 1
ATOM 2579 C CA . HIS B 1 105 ? -10.703 -22.516 1.829 1 98.44 105 HIS B CA 1
ATOM 2580 C C . HIS B 1 105 ? -11.031 -23.828 2.539 1 98.44 105 HIS B C 1
ATOM 2582 O O . HIS B 1 105 ? -10.609 -24.906 2.104 1 98.44 105 HIS B O 1
ATOM 2588 N N . ASN B 1 106 ? -11.82 -23.734 3.549 1 98.44 106 ASN B N 1
ATOM 2589 C CA . ASN B 1 106 ? -12.141 -24.891 4.375 1 98.44 106 ASN B CA 1
ATOM 2590 C C . ASN B 1 106 ? -12.953 -25.922 3.596 1 98.44 106 ASN B C 1
ATOM 2592 O O . ASN B 1 106 ? -12.703 -27.125 3.701 1 98.44 106 ASN B O 1
ATOM 2596 N N . GLU B 1 107 ? -13.812 -25.469 2.797 1 98.38 107 GLU B N 1
ATOM 2597 C CA . GLU B 1 107 ? -14.664 -26.391 2.043 1 98.38 107 GLU B CA 1
ATOM 2598 C C . GLU B 1 107 ? -13.945 -26.922 0.811 1 98.38 107 GLU B C 1
ATOM 2600 O O . GLU B 1 107 ? -14.406 -27.891 0.189 1 98.38 107 GLU B O 1
ATOM 2605 N N . SER B 1 108 ? -12.82 -26.344 0.473 1 98 108 SER B N 1
ATOM 2606 C CA . SER B 1 108 ? -12.078 -26.781 -0.708 1 98 108 SER B CA 1
ATOM 2607 C C . SER B 1 108 ? -10.797 -27.5 -0.322 1 98 108 SER B C 1
ATOM 2609 O O . SER B 1 108 ? -9.992 -27.859 -1.188 1 98 108 SER B O 1
ATOM 2611 N N . GLY B 1 109 ? -10.523 -27.594 0.982 1 97.5 109 GLY B N 1
ATOM 2612 C CA . GLY B 1 109 ? -9.305 -28.25 1.441 1 97.5 109 GLY B CA 1
ATOM 2613 C C . GLY B 1 109 ? -8.055 -27.438 1.171 1 97.5 109 GLY B C 1
ATOM 2614 O O . GLY B 1 109 ? -6.977 -28 0.95 1 97.5 109 GLY B O 1
ATOM 2615 N N . ILE B 1 110 ? -8.188 -26.156 1.049 1 96.56 110 ILE B N 1
ATOM 2616 C CA . ILE B 1 110 ? -7.07 -25.25 0.825 1 96.56 110 ILE B CA 1
ATOM 2617 C C . ILE B 1 110 ? -6.551 -24.734 2.164 1 96.56 110 ILE B C 1
ATOM 2619 O O . ILE B 1 110 ? -7.336 -24.422 3.064 1 96.56 110 ILE B O 1
ATOM 2623 N N . ALA B 1 111 ? -5.254 -24.594 2.342 1 97.12 111 ALA B N 1
ATOM 2624 C CA . ALA B 1 111 ? -4.637 -24.094 3.568 1 97.12 111 ALA B CA 1
ATOM 2625 C C . ALA B 1 111 ? -5.02 -22.641 3.82 1 97.12 111 AL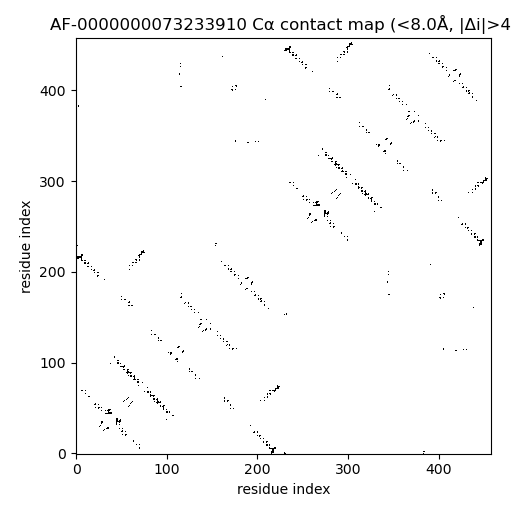A B C 1
ATOM 2627 O O . ALA B 1 111 ? -5.168 -21.859 2.879 1 97.12 111 ALA B O 1
ATOM 2628 N N . ASN B 1 112 ? -5.156 -22.297 5.094 1 98.31 112 ASN B N 1
ATOM 2629 C CA . ASN B 1 112 ? -5.449 -20.922 5.496 1 98.31 112 ASN B CA 1
ATOM 2630 C C . ASN B 1 112 ? -4.207 -20.219 6.027 1 98.31 112 ASN B C 1
ATOM 2632 O O . ASN B 1 112 ? -3.283 -20.859 6.523 1 98.31 112 ASN B O 1
ATOM 2636 N N . LEU B 1 113 ? -4.172 -18.844 5.902 1 98.25 113 LEU B N 1
ATOM 2637 C CA . LEU B 1 113 ? -3.248 -17.938 6.57 1 98.25 113 LEU B CA 1
ATOM 2638 C C . LEU B 1 113 ? -1.801 -18.281 6.238 1 98.25 113 LEU B C 1
ATOM 2640 O O . LEU B 1 113 ? -0.934 -18.25 7.117 1 98.25 113 LEU B O 1
ATOM 2644 N N . TYR B 1 114 ? -1.552 -18.594 4.988 1 98.19 114 TYR B N 1
ATOM 2645 C CA . TYR B 1 114 ? -0.18 -18.906 4.602 1 98.19 114 TYR B CA 1
ATOM 2646 C C . TYR B 1 114 ? 0.435 -17.75 3.807 1 98.19 114 TYR B C 1
ATOM 2648 O O . TYR B 1 114 ? 1.655 -17.688 3.639 1 98.19 114 TYR B O 1
ATOM 2656 N N . SER B 1 115 ? -0.423 -16.906 3.287 1 98.56 115 SER B N 1
ATOM 2657 C CA . SER B 1 115 ? 0.072 -15.906 2.352 1 98.56 115 SER B CA 1
ATOM 2658 C C . SER B 1 115 ? 0.168 -14.539 3.012 1 98.56 115 SER B C 1
ATOM 2660 O O . SER B 1 115 ? -0.499 -14.281 4.016 1 98.56 115 SER B O 1
ATOM 2662 N N . LEU B 1 116 ? 0.966 -13.664 2.432 1 98.81 116 LEU B N 1
ATOM 2663 C CA . LEU B 1 116 ? 1.085 -12.289 2.896 1 98.81 116 LEU B CA 1
ATOM 2664 C C . LEU B 1 116 ? -0.275 -11.602 2.906 1 98.81 116 LEU B C 1
ATOM 2666 O O . LEU B 1 116 ? -0.593 -10.859 3.838 1 98.81 116 LEU B O 1
ATOM 2670 N N . HIS B 1 117 ? -1.064 -11.82 1.858 1 98.88 117 HIS B N 1
ATOM 2671 C CA . HIS B 1 117 ? -2.387 -11.211 1.759 1 98.88 117 HIS B CA 1
ATOM 2672 C C . HIS B 1 117 ? -3.246 -11.555 2.969 1 98.88 117 HIS B C 1
ATOM 2674 O O . HIS B 1 117 ? -3.865 -10.68 3.57 1 98.88 117 HIS B O 1
ATOM 2680 N N . SER B 1 118 ? -3.25 -12.828 3.318 1 98.81 118 SER B N 1
ATOM 2681 C CA . SER B 1 118 ? -4.098 -13.242 4.434 1 98.81 118 SER B CA 1
ATOM 2682 C C . SER B 1 118 ? -3.578 -12.695 5.758 1 98.81 118 SER B C 1
ATOM 2684 O O . SER B 1 118 ? -4.363 -12.336 6.637 1 98.81 118 SER B O 1
ATOM 2686 N N . TRP B 1 119 ? -2.234 -12.562 5.895 1 98.81 119 TRP B N 1
ATOM 2687 C CA . TRP B 1 119 ? -1.669 -11.977 7.105 1 98.81 119 TRP B CA 1
ATOM 2688 C C . TRP B 1 119 ? -2.092 -10.523 7.25 1 98.81 119 TRP B C 1
ATOM 2690 O O . TRP B 1 119 ? -2.59 -10.117 8.305 1 98.81 119 TRP B O 1
ATOM 2700 N N . LEU B 1 120 ? -1.885 -9.828 6.219 1 98.88 120 LEU B N 1
ATOM 2701 C CA . LEU B 1 120 ? -2.23 -8.414 6.27 1 98.88 120 LEU B CA 1
ATOM 2702 C C . LEU B 1 120 ? -3.742 -8.227 6.355 1 98.88 120 LEU B C 1
ATOM 2704 O O . LEU B 1 120 ? -4.219 -7.289 7.004 1 98.88 120 LEU B O 1
ATOM 2708 N N . GLY B 1 121 ? -4.477 -9.109 5.723 1 98.88 121 GLY B N 1
ATOM 2709 C CA . GLY B 1 121 ? -5.926 -9.039 5.809 1 98.88 121 GLY B CA 1
ATOM 2710 C C . GLY B 1 121 ? -6.445 -9.133 7.234 1 98.88 121 GLY B C 1
ATOM 2711 O O . GLY B 1 121 ? -7.273 -8.328 7.652 1 98.88 121 GLY B O 1
ATOM 2712 N N . ILE B 1 122 ? -5.957 -10.07 7.957 1 98.88 122 ILE B N 1
ATOM 2713 C CA . ILE B 1 122 ? -6.359 -10.234 9.352 1 98.88 122 ILE B CA 1
ATOM 2714 C C . ILE B 1 122 ? -5.887 -9.031 10.164 1 98.88 122 ILE B C 1
ATOM 2716 O O . ILE B 1 122 ? -6.621 -8.523 11.016 1 98.88 122 ILE B O 1
ATOM 2720 N N . GLY B 1 123 ? -4.645 -8.609 9.891 1 98.75 123 GLY B N 1
ATOM 2721 C CA . GLY B 1 123 ? -4.16 -7.418 10.555 1 98.75 123 GLY B CA 1
ATOM 2722 C C . GLY B 1 123 ? -5.055 -6.211 10.352 1 98.75 123 GLY B C 1
ATOM 2723 O O . GLY B 1 123 ? -5.383 -5.504 11.305 1 98.75 123 GLY B O 1
ATOM 2724 N N . VAL B 1 124 ? -5.453 -6 9.133 1 98.88 124 VAL B N 1
ATOM 2725 C CA . VAL B 1 124 ? -6.27 -4.848 8.766 1 98.88 124 VAL B CA 1
ATOM 2726 C C . VAL B 1 124 ? -7.602 -4.902 9.508 1 98.88 124 VAL B C 1
ATOM 2728 O O . VAL B 1 124 ? -8.023 -3.918 10.125 1 98.88 124 VAL B O 1
ATOM 2731 N N . ILE B 1 125 ? -8.266 -6.059 9.523 1 98.88 125 ILE B N 1
ATOM 2732 C CA . ILE B 1 125 ? -9.609 -6.121 10.094 1 98.88 125 ILE B CA 1
ATOM 2733 C C . ILE B 1 125 ? -9.539 -5.938 11.609 1 98.88 125 ILE B C 1
ATOM 2735 O O . ILE B 1 125 ? -10.414 -5.312 12.203 1 98.88 125 ILE B O 1
ATOM 2739 N N . VAL B 1 126 ? -8.523 -6.449 12.195 1 98.88 126 VAL B N 1
ATOM 2740 C CA . VAL B 1 126 ? -8.352 -6.316 13.641 1 98.88 126 VAL B CA 1
ATOM 2741 C C . VAL B 1 126 ? -8.07 -4.855 13.992 1 98.88 126 VAL B C 1
ATOM 2743 O O . VAL B 1 126 ? -8.727 -4.285 14.867 1 98.88 126 VAL B O 1
ATOM 2746 N N . LEU B 1 127 ? -7.125 -4.27 13.312 1 98.88 127 LEU B N 1
ATOM 2747 C CA . LEU B 1 127 ? -6.785 -2.875 13.562 1 98.88 127 LEU B CA 1
ATOM 2748 C C . LEU B 1 127 ? -7.977 -1.965 13.273 1 98.88 127 LEU B C 1
ATOM 2750 O O . LEU B 1 127 ? -8.195 -0.977 13.977 1 98.88 127 LEU B O 1
ATOM 2754 N N . TYR B 1 128 ? -8.68 -2.305 12.234 1 98.88 128 TYR B N 1
ATOM 2755 C CA . TYR B 1 128 ? -9.875 -1.557 11.867 1 98.88 128 TYR B CA 1
ATOM 2756 C C . TYR B 1 128 ? -10.906 -1.597 12.992 1 98.88 128 TYR B C 1
ATOM 2758 O O . TYR B 1 128 ? -11.492 -0.571 13.344 1 98.88 128 TYR B O 1
ATOM 2766 N N . GLY B 1 129 ? -11.117 -2.783 13.539 1 98.81 129 GLY B N 1
ATOM 2767 C CA . GLY B 1 129 ? -12.023 -2.932 14.664 1 98.81 129 GLY B CA 1
ATOM 2768 C C . GLY B 1 129 ? -11.586 -2.152 15.891 1 98.81 129 GLY B C 1
ATOM 2769 O O . GLY B 1 129 ? -12.391 -1.474 16.516 1 98.81 129 GLY B O 1
ATOM 2770 N N . ILE B 1 130 ? -10.32 -2.223 16.203 1 98.75 130 ILE B N 1
ATOM 2771 C CA . ILE B 1 130 ? -9.766 -1.489 17.344 1 98.75 130 ILE B CA 1
ATOM 2772 C C . ILE B 1 130 ? -9.961 0.01 17.125 1 98.75 130 ILE B C 1
ATOM 2774 O O . ILE B 1 130 ? -10.383 0.721 18.047 1 98.75 130 ILE B O 1
ATOM 2778 N N . GLN B 1 131 ? -9.688 0.472 15.922 1 98.5 131 GLN B N 1
ATOM 2779 C CA . GLN B 1 131 ? -9.844 1.883 15.586 1 98.5 131 GLN B CA 1
ATOM 2780 C C . GLN B 1 131 ? -11.297 2.324 15.719 1 98.5 131 GLN B C 1
ATOM 2782 O O . GLN B 1 131 ? -11.578 3.43 16.188 1 98.5 131 GLN B O 1
ATOM 2787 N N . TRP B 1 132 ? -12.211 1.529 15.234 1 98.56 132 TRP B N 1
ATOM 2788 C CA . TRP B 1 132 ? -13.625 1.869 15.289 1 98.56 132 TRP B CA 1
ATOM 2789 C C . TRP B 1 132 ? -14.109 1.961 16.734 1 98.56 132 TRP B C 1
ATOM 2791 O O . TRP B 1 132 ? -14.797 2.914 17.109 1 98.56 132 TRP B O 1
ATOM 2801 N N . ILE B 1 133 ? -13.719 0.986 17.562 1 98.5 133 ILE B N 1
ATOM 2802 C CA . ILE B 1 133 ? -14.117 0.964 18.969 1 98.5 133 ILE B CA 1
ATOM 2803 C C . ILE B 1 133 ? -13.523 2.168 19.688 1 98.5 133 ILE B C 1
ATOM 2805 O O . ILE B 1 133 ? -14.219 2.857 20.438 1 98.5 133 ILE B O 1
ATOM 2809 N N . TYR B 1 134 ? -12.266 2.408 19.484 1 98.19 134 TYR B N 1
ATOM 2810 C CA . TYR B 1 134 ? -11.594 3.555 20.094 1 98.19 134 TYR B CA 1
ATOM 2811 C C . TYR B 1 134 ? -12.305 4.855 19.734 1 98.19 134 TYR B C 1
ATOM 2813 O O . TYR B 1 134 ? -12.586 5.68 20.609 1 98.19 134 TYR B O 1
ATOM 2821 N N . GLY B 1 135 ? -12.547 5.035 18.438 1 97.56 135 GLY B N 1
ATOM 2822 C CA . GLY B 1 135 ? -13.25 6.223 18 1 97.56 135 GLY B CA 1
ATOM 2823 C C . GLY B 1 135 ? -14.633 6.363 18.609 1 97.56 135 GLY B C 1
ATOM 2824 O O . GLY B 1 135 ? -15.039 7.465 19 1 97.56 135 GLY B O 1
ATOM 2825 N N . PHE B 1 136 ? -15.32 5.25 18.688 1 97.88 136 PHE B N 1
ATOM 2826 C CA . PHE B 1 136 ? -16.656 5.254 19.266 1 97.88 136 PHE B CA 1
ATOM 2827 C C . PHE B 1 136 ? -16.609 5.68 20.734 1 97.88 136 PHE B C 1
ATOM 2829 O O . PHE B 1 136 ? -17.375 6.559 21.156 1 97.88 136 PHE B O 1
ATOM 2836 N N . VAL B 1 137 ? -15.711 5.172 21.484 1 97.56 137 VAL B N 1
ATOM 2837 C CA . VAL B 1 137 ? -15.648 5.387 22.922 1 97.56 137 VAL B CA 1
ATOM 2838 C C . VAL B 1 137 ? -15.172 6.805 23.219 1 97.56 137 VAL B C 1
ATOM 2840 O O . VAL B 1 137 ? -15.711 7.484 24.094 1 97.56 137 VAL B O 1
ATOM 2843 N N . ILE B 1 138 ? -14.242 7.316 22.484 1 97.31 138 ILE B N 1
ATOM 2844 C CA . ILE B 1 138 ? -13.586 8.578 22.812 1 97.31 138 ILE B CA 1
ATOM 2845 C C . ILE B 1 138 ? -14.383 9.742 22.219 1 97.31 138 ILE B C 1
ATOM 2847 O O . ILE B 1 138 ? -14.5 10.805 22.828 1 97.31 138 ILE B O 1
ATOM 2851 N N . PHE B 1 139 ? -14.992 9.547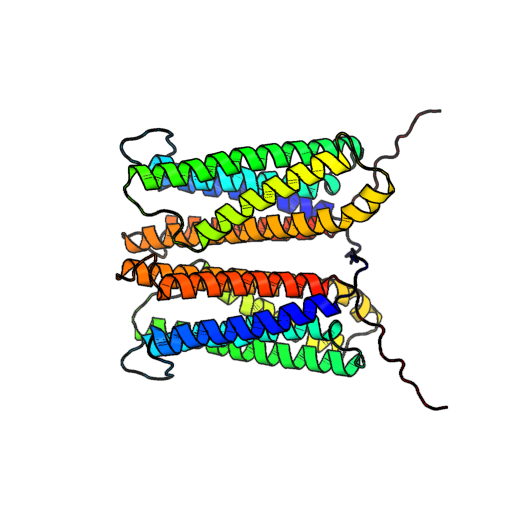 21.062 1 96 139 PHE B N 1
ATOM 2852 C CA . PHE B 1 139 ? -15.508 10.711 20.344 1 96 139 PHE B CA 1
ATOM 2853 C C . PHE B 1 139 ? -17.031 10.656 20.266 1 96 139 PHE B C 1
ATOM 2855 O O . PHE B 1 139 ? -17.672 11.633 19.891 1 96 139 PHE B O 1
ATOM 2862 N N . PHE B 1 140 ? -17.625 9.555 20.531 1 93.88 140 PHE B N 1
ATOM 2863 C CA . PHE B 1 140 ? -19.062 9.438 20.359 1 93.88 140 PHE B CA 1
ATOM 2864 C C . PHE B 1 140 ? -19.734 9.133 21.688 1 93.88 140 PHE B C 1
ATOM 2866 O O . PHE B 1 140 ? -20.297 10.031 22.328 1 93.88 140 PHE B O 1
ATOM 2873 N N . PHE B 1 141 ? -19.703 8.016 22.312 1 92.88 141 PHE B N 1
ATOM 2874 C CA . PHE B 1 141 ? -20.328 7.652 23.594 1 92.88 141 PHE B CA 1
ATOM 2875 C C . PHE B 1 141 ? -19.438 6.699 24.375 1 92.88 141 PHE B C 1
ATOM 2877 O O . PHE B 1 141 ? -19.062 5.637 23.875 1 92.88 141 PHE B O 1
ATOM 2884 N N . PRO B 1 142 ? -19.141 7.016 25.516 1 93.81 142 PRO B N 1
ATOM 2885 C CA . PRO B 1 142 ? -19.609 8.125 26.359 1 93.81 142 PRO B CA 1
ATOM 2886 C C . PRO B 1 142 ? -18.875 9.43 26.062 1 93.81 142 PRO B C 1
ATOM 2888 O O . PRO B 1 142 ? -19.328 10.508 26.469 1 93.81 142 PRO B O 1
ATOM 2891 N N . GLY B 1 143 ? -17.812 9.258 25.359 1 93 143 GLY B N 1
ATOM 2892 C CA . GLY B 1 143 ? -17.047 10.453 25.047 1 93 143 GLY B CA 1
ATOM 2893 C C . GLY B 1 143 ? -15.984 10.773 26.094 1 93 143 GLY B C 1
ATOM 2894 O O . GLY B 1 143 ? -16.25 10.672 27.297 1 93 143 GLY B O 1
ATOM 2895 N N . GLY B 1 144 ? -14.867 11.133 25.625 1 93.69 144 GLY B N 1
ATOM 2896 C CA . GLY B 1 144 ? -13.812 11.57 26.531 1 93.69 144 GLY B CA 1
ATOM 2897 C C . GLY B 1 144 ? -13.922 13.039 26.906 1 93.69 144 GLY B C 1
ATOM 2898 O O . GLY B 1 144 ? -14.766 13.758 26.375 1 93.69 144 GLY B O 1
ATOM 2899 N N . THR B 1 145 ? -13.102 13.391 27.844 1 96.44 145 THR B N 1
ATOM 2900 C CA . THR B 1 145 ? -12.992 14.805 28.188 1 96.44 145 THR B CA 1
ATOM 2901 C C . THR B 1 145 ? -12.445 15.609 27.016 1 96.44 145 THR B C 1
ATOM 2903 O O . THR B 1 145 ? -11.844 15.047 26.094 1 96.44 145 THR B O 1
ATOM 2906 N N . PRO B 1 146 ? -12.625 16.859 27.016 1 94.81 146 PRO B N 1
ATOM 2907 C CA . PRO B 1 146 ? -12.094 17.672 25.922 1 94.81 146 PRO B CA 1
ATOM 2908 C C . PRO B 1 146 ? -10.594 17.5 25.734 1 94.81 146 PRO B C 1
ATOM 2910 O O . PRO B 1 146 ? -10.117 17.469 24.594 1 94.81 146 PRO B O 1
ATOM 2913 N N . ASP B 1 147 ? -9.922 17.344 26.75 1 95.94 147 ASP B N 1
ATOM 2914 C CA . ASP B 1 147 ? -8.477 17.188 26.656 1 95.94 147 ASP B CA 1
ATOM 2915 C C . ASP B 1 147 ? -8.109 15.852 26 1 95.94 147 ASP B C 1
ATOM 2917 O O . ASP B 1 147 ? -7.223 15.797 25.156 1 95.94 147 ASP B O 1
ATOM 2921 N N . ILE B 1 148 ? -8.789 14.859 26.438 1 96.19 148 ILE B N 1
ATOM 2922 C CA . ILE B 1 148 ? -8.539 13.539 25.875 1 96.19 148 ILE B CA 1
ATOM 2923 C C . ILE B 1 148 ? -8.883 13.539 24.375 1 96.19 148 ILE B C 1
ATOM 2925 O O . ILE B 1 148 ? -8.141 12.977 23.562 1 96.19 148 ILE B O 1
ATOM 2929 N N . ARG B 1 149 ? -9.906 14.125 24.016 1 95.56 149 ARG B N 1
ATOM 2930 C CA . ARG B 1 149 ? -10.32 14.195 22.609 1 95.56 149 ARG B CA 1
ATOM 2931 C C . ARG B 1 149 ? -9.305 14.977 21.781 1 95.56 149 ARG B C 1
ATOM 2933 O O . ARG B 1 149 ? -8.938 14.539 20.688 1 95.56 149 ARG B O 1
ATOM 2940 N N . ARG B 1 150 ? -8.898 16.078 22.359 1 93.75 150 ARG B N 1
ATOM 2941 C CA . ARG B 1 150 ? -7.934 16.938 21.672 1 93.75 150 ARG B CA 1
ATOM 2942 C C . ARG B 1 150 ? -6.621 16.188 21.438 1 93.75 150 ARG B C 1
ATOM 2944 O O . ARG B 1 150 ? -6.039 16.281 20.344 1 93.75 150 ARG B O 1
ATOM 2951 N N . TYR B 1 151 ? -6.25 15.469 22.438 1 93.38 151 TYR B N 1
ATOM 2952 C CA . TYR B 1 151 ? -4.988 14.734 22.344 1 93.38 151 TYR B CA 1
ATOM 2953 C C . TYR B 1 151 ? -5.125 13.523 21.422 1 93.38 151 TYR B C 1
ATOM 2955 O O . TYR B 1 151 ? -4.18 13.164 20.719 1 93.38 151 TYR B O 1
ATOM 2963 N N . SER B 1 152 ? -6.266 12.922 21.375 1 95.31 152 SER B N 1
ATOM 2964 C CA . SER B 1 152 ? -6.5 11.664 20.688 1 95.31 152 SER B CA 1
ATOM 2965 C C . SER B 1 152 ? -6.746 11.898 19.203 1 95.31 152 SER B C 1
ATOM 2967 O O . SER B 1 152 ? -6.48 11.016 18.375 1 95.31 152 SER B O 1
ATOM 2969 N N . LEU B 1 153 ? -7.191 13.016 18.859 1 95 153 LEU B N 1
ATOM 2970 C CA . LEU B 1 153 ? -7.723 13.258 17.516 1 95 153 LEU B CA 1
ATOM 2971 C C . LEU B 1 153 ? -6.633 13.094 16.453 1 95 153 LEU B C 1
ATOM 2973 O O . LEU B 1 153 ? -6.805 12.352 15.492 1 95 153 LEU B O 1
ATOM 2977 N N . PRO B 1 154 ? -5.445 13.688 16.672 1 93.44 154 PRO B N 1
ATOM 2978 C CA . PRO B 1 154 ? -4.422 13.523 15.633 1 93.44 154 PRO B CA 1
ATOM 2979 C C . PRO B 1 154 ? -3.967 12.078 15.477 1 93.44 154 PRO B C 1
ATOM 2981 O O . PRO B 1 154 ? -3.703 11.625 14.359 1 93.44 154 PRO B O 1
ATOM 2984 N N . TRP B 1 155 ? -3.908 11.367 16.547 1 95.06 155 TRP B N 1
ATOM 2985 C CA . TRP B 1 155 ? -3.498 9.969 16.5 1 95.06 155 TRP B CA 1
ATOM 2986 C C . TRP B 1 155 ? -4.582 9.102 15.867 1 95.06 155 TRP B C 1
ATOM 2988 O O . TRP B 1 155 ? -4.277 8.156 15.133 1 95.06 155 TRP B O 1
ATOM 2998 N N . HIS B 1 156 ? -5.82 9.414 16.203 1 97.25 156 HIS B N 1
ATOM 2999 C CA . HIS B 1 156 ? -6.949 8.703 15.609 1 97.25 156 HIS B CA 1
ATOM 3000 C C . HIS B 1 156 ? -6.961 8.859 14.094 1 97.25 156 HIS B C 1
ATOM 3002 O O . HIS B 1 156 ? -7.152 7.887 13.367 1 97.25 156 HIS B O 1
ATOM 3008 N N . VAL B 1 157 ? -6.727 10.055 13.656 1 96.06 157 VAL B N 1
ATOM 3009 C CA . VAL B 1 157 ? -6.75 10.352 12.227 1 96.06 157 VAL B CA 1
ATOM 3010 C C . VAL B 1 157 ? -5.582 9.656 11.531 1 96.06 157 VAL B C 1
ATOM 3012 O O . VAL B 1 157 ? -5.762 9.008 10.5 1 96.06 157 VAL B O 1
ATOM 3015 N N . LEU B 1 158 ? -4.41 9.75 12.102 1 95.75 158 LEU B N 1
ATOM 3016 C CA . LEU B 1 158 ? -3.219 9.148 11.516 1 95.75 158 LEU B CA 1
ATOM 3017 C C . LEU B 1 158 ? -3.352 7.629 11.469 1 95.75 158 LEU B C 1
ATOM 3019 O O . LEU B 1 158 ? -3.041 7.008 10.445 1 95.75 158 LEU B O 1
ATOM 3023 N N . PHE B 1 159 ? -3.754 7.059 12.539 1 97.44 159 PHE B N 1
ATOM 3024 C CA . PHE B 1 159 ? -3.91 5.609 12.609 1 97.44 159 PHE B CA 1
ATOM 3025 C C . PHE B 1 159 ? -4.98 5.133 11.633 1 97.44 159 PHE B C 1
ATOM 3027 O O . PHE B 1 159 ? -4.816 4.098 10.984 1 97.44 159 PHE B O 1
ATOM 3034 N N . GLY B 1 160 ? -6.082 5.848 11.562 1 98.12 160 GLY B N 1
ATOM 3035 C CA . GLY B 1 160 ? -7.121 5.516 10.602 1 98.12 160 GLY B CA 1
ATOM 3036 C C . GLY B 1 160 ? -6.629 5.523 9.164 1 98.12 160 GLY B C 1
ATOM 3037 O O . GLY B 1 160 ? -6.945 4.621 8.391 1 98.12 160 GLY B O 1
ATOM 3038 N N . LEU B 1 161 ? -5.895 6.551 8.844 1 97.81 161 LEU B N 1
ATOM 3039 C CA . LEU B 1 161 ? -5.355 6.633 7.492 1 97.81 161 LEU B CA 1
ATOM 3040 C C . LEU B 1 161 ? -4.371 5.496 7.23 1 97.81 161 LEU B C 1
ATOM 3042 O O . LEU B 1 161 ? -4.344 4.934 6.133 1 97.81 161 LEU B O 1
ATOM 3046 N N . PHE B 1 162 ? -3.568 5.141 8.211 1 98.25 162 PHE B N 1
ATOM 3047 C CA . PHE B 1 162 ? -2.633 4.031 8.086 1 98.25 162 PHE B CA 1
ATOM 3048 C C . PHE B 1 162 ? -3.373 2.729 7.797 1 98.25 162 PHE B C 1
ATOM 3050 O O . PHE B 1 162 ? -3.025 2.006 6.863 1 98.25 162 PHE B O 1
ATOM 3057 N N . VAL B 1 163 ? -4.367 2.447 8.578 1 98.81 163 VAL B N 1
ATOM 3058 C CA . VAL B 1 163 ? -5.137 1.217 8.414 1 98.81 163 VAL B CA 1
ATOM 3059 C C . VAL B 1 163 ? -5.809 1.205 7.043 1 98.81 163 VAL B C 1
ATOM 3061 O O . VAL B 1 163 ? -5.867 0.166 6.379 1 98.81 163 VAL B O 1
ATOM 3064 N N . TYR B 1 164 ? -6.32 2.357 6.637 1 98.88 164 TYR B N 1
ATOM 3065 C CA . TYR B 1 164 ? -7.016 2.436 5.355 1 98.88 164 TYR B CA 1
ATOM 3066 C C . TYR B 1 164 ? -6.055 2.182 4.199 1 98.88 164 TYR B C 1
ATOM 3068 O O . TYR B 1 164 ? -6.375 1.434 3.271 1 98.88 164 TYR B O 1
ATOM 3076 N N . VAL B 1 165 ? -4.879 2.771 4.23 1 98.81 165 VAL B N 1
ATOM 3077 C CA . VAL B 1 165 ? -3.879 2.555 3.193 1 98.81 165 VAL B CA 1
ATOM 3078 C C . VAL B 1 165 ? -3.447 1.089 3.189 1 98.81 165 VAL B C 1
ATOM 3080 O O . VAL B 1 165 ? -3.266 0.491 2.127 1 98.81 165 VAL B O 1
ATOM 3083 N N . LEU B 1 166 ? -3.281 0.56 4.352 1 98.88 166 LEU B N 1
ATOM 3084 C CA . LEU B 1 166 ? -2.961 -0.859 4.465 1 98.88 166 LEU B CA 1
ATOM 3085 C C . LEU B 1 166 ? -4.059 -1.714 3.842 1 98.88 166 LEU B C 1
ATOM 3087 O O . LEU B 1 166 ? -3.775 -2.723 3.191 1 98.88 166 LEU B O 1
ATOM 3091 N N . ALA B 1 167 ? -5.32 -1.344 4.059 1 98.94 167 ALA B N 1
ATOM 3092 C CA . ALA B 1 167 ? -6.445 -2.064 3.465 1 98.94 167 ALA B CA 1
ATOM 3093 C C . ALA B 1 167 ? -6.391 -2.004 1.942 1 98.94 167 ALA B C 1
ATOM 3095 O O . ALA B 1 167 ? -6.617 -3.012 1.267 1 98.94 167 ALA B O 1
ATOM 3096 N N . VAL B 1 168 ? -6.113 -0.858 1.427 1 98.94 168 VAL B N 1
ATOM 3097 C CA . VAL B 1 168 ? -6.012 -0.684 -0.018 1 98.94 168 VAL B CA 1
ATOM 3098 C C . VAL B 1 168 ? -4.883 -1.558 -0.566 1 98.94 168 VAL B C 1
ATOM 3100 O O . VAL B 1 168 ? -5.066 -2.262 -1.562 1 98.94 168 VAL B O 1
ATOM 3103 N N . GLY B 1 169 ? -3.701 -1.514 0.104 1 98.88 169 GLY B N 1
ATOM 3104 C CA . GLY B 1 169 ? -2.602 -2.373 -0.304 1 98.88 169 GLY B CA 1
ATOM 3105 C C . GLY B 1 169 ? -2.938 -3.852 -0.225 1 98.88 169 GLY B C 1
ATOM 3106 O O . GLY B 1 169 ? -2.543 -4.629 -1.095 1 98.88 169 GLY B O 1
ATOM 3107 N N . THR B 1 170 ? -3.635 -4.18 0.807 1 98.94 170 THR B N 1
ATOM 3108 C CA . THR B 1 170 ? -4.023 -5.574 0.99 1 98.94 170 THR B CA 1
ATOM 3109 C C . THR B 1 170 ? -4.98 -6.02 -0.112 1 98.94 170 THR B C 1
ATOM 3111 O O . THR B 1 170 ? -4.906 -7.156 -0.582 1 98.94 170 THR B O 1
ATOM 3114 N N . ALA B 1 171 ? -5.918 -5.145 -0.485 1 98.94 171 ALA B N 1
ATOM 3115 C CA . ALA B 1 171 ? -6.816 -5.453 -1.597 1 98.94 171 ALA B CA 1
ATOM 3116 C C . ALA B 1 171 ? -6.031 -5.684 -2.887 1 98.94 171 ALA B C 1
ATOM 3118 O O . ALA B 1 171 ? -6.328 -6.609 -3.645 1 98.94 171 ALA B O 1
ATOM 3119 N N . ALA B 1 172 ? -5.043 -4.859 -3.131 1 98.94 172 ALA B N 1
ATOM 3120 C CA . ALA B 1 172 ? -4.199 -5.031 -4.312 1 98.94 172 ALA B CA 1
ATOM 3121 C C . ALA B 1 172 ? -3.479 -6.379 -4.277 1 98.94 172 ALA B C 1
ATOM 3123 O O . ALA B 1 172 ? -3.357 -7.051 -5.305 1 98.94 172 ALA B O 1
ATOM 3124 N N . LEU B 1 173 ? -3.016 -6.738 -3.096 1 98.94 173 LEU B N 1
ATOM 3125 C CA . LEU B 1 173 ? -2.389 -8.047 -2.922 1 98.94 173 LEU B CA 1
ATOM 3126 C C . LEU B 1 173 ? -3.365 -9.164 -3.262 1 98.94 173 LEU B C 1
ATOM 3128 O O . LEU B 1 173 ? -2.99 -10.148 -3.912 1 98.94 173 LEU B O 1
ATOM 3132 N N . GLY B 1 174 ? -4.586 -9.008 -2.824 1 98.94 174 GLY B N 1
ATOM 3133 C CA . GLY B 1 174 ? -5.594 -10.016 -3.107 1 98.94 174 GLY B CA 1
ATOM 3134 C C . GLY B 1 174 ? -5.887 -10.172 -4.59 1 98.94 174 GLY B C 1
ATOM 3135 O O . GLY B 1 174 ? -5.984 -11.289 -5.094 1 98.94 174 GLY B O 1
ATOM 3136 N N . PHE B 1 175 ? -6.051 -9.047 -5.277 1 98.94 175 PHE B N 1
ATOM 3137 C CA . PHE B 1 175 ? -6.281 -9.094 -6.715 1 98.94 175 PHE B CA 1
ATOM 3138 C C . PHE B 1 175 ? -5.129 -9.797 -7.426 1 98.94 175 PHE B C 1
ATOM 3140 O O . PHE B 1 175 ? -5.355 -10.648 -8.289 1 98.94 175 PHE B O 1
ATOM 3147 N N . LEU B 1 176 ? -3.924 -9.461 -7.035 1 98.94 176 LEU B N 1
ATOM 3148 C CA . LEU B 1 176 ? -2.758 -10.055 -7.68 1 98.94 176 LEU B CA 1
ATOM 3149 C C . LEU B 1 176 ? -2.682 -11.555 -7.406 1 98.94 176 LEU B C 1
ATOM 3151 O O . LEU B 1 176 ? -2.418 -12.344 -8.312 1 98.94 176 LEU B O 1
ATOM 3155 N N . GLU B 1 177 ? -2.879 -11.922 -6.184 1 98.81 177 GLU B N 1
ATOM 3156 C CA . GLU B 1 177 ? -2.768 -13.328 -5.812 1 98.81 177 GLU B CA 1
ATOM 3157 C C . GLU B 1 177 ? -3.799 -14.18 -6.551 1 98.81 177 GLU B C 1
ATOM 3159 O O . GLU B 1 177 ? -3.459 -15.211 -7.137 1 98.81 177 GLU B O 1
ATOM 3164 N N . LYS B 1 178 ? -5.047 -13.695 -6.52 1 98.75 178 LYS B N 1
ATOM 3165 C CA . LYS B 1 178 ? -6.098 -14.453 -7.195 1 98.75 178 LYS B CA 1
ATOM 3166 C C . LYS B 1 178 ? -5.844 -14.531 -8.695 1 98.75 178 LYS B C 1
ATOM 3168 O O . LYS B 1 178 ? -6.016 -15.586 -9.312 1 98.75 178 LYS B O 1
ATOM 3173 N N . LEU B 1 179 ? -5.441 -13.43 -9.25 1 98.81 179 LEU B N 1
ATOM 3174 C CA . LEU B 1 179 ? -5.176 -13.43 -10.688 1 98.81 179 LEU B CA 1
ATOM 3175 C C . LEU B 1 179 ? -4.008 -14.352 -11.023 1 98.81 179 LEU B C 1
ATOM 3177 O O . LEU B 1 179 ? -4.027 -15.031 -12.055 1 98.81 179 LEU B O 1
ATOM 3181 N N . THR B 1 180 ? -3.02 -14.383 -10.156 1 98.62 180 THR B N 1
ATOM 3182 C CA . THR B 1 180 ? -1.887 -15.281 -10.359 1 98.62 180 THR B CA 1
ATOM 3183 C C . THR B 1 180 ? -2.342 -16.734 -10.352 1 98.62 180 THR B C 1
ATOM 3185 O O . THR B 1 180 ? -1.906 -17.531 -11.18 1 98.62 180 THR B O 1
ATOM 3188 N N . PHE B 1 181 ? -3.23 -17.078 -9.445 1 98.31 181 PHE B N 1
ATOM 3189 C CA . PHE B 1 181 ? -3.781 -18.422 -9.406 1 98.31 181 PHE B CA 1
ATOM 3190 C C . PHE B 1 181 ? -4.547 -18.734 -10.688 1 98.31 181 PHE B C 1
ATOM 3192 O O . PHE B 1 181 ? -4.41 -19.828 -11.242 1 98.31 181 PHE B O 1
ATOM 3199 N N . LEU B 1 182 ? -5.328 -17.812 -11.141 1 98.31 182 LEU B N 1
ATOM 3200 C CA . LEU B 1 182 ? -6.137 -18 -12.336 1 98.31 182 LEU B CA 1
ATOM 3201 C C . LEU B 1 182 ? -5.25 -18.172 -13.57 1 98.31 182 LEU B C 1
ATOM 3203 O O . LEU B 1 182 ? -5.5 -19.047 -14.398 1 98.31 182 LEU B O 1
ATOM 3207 N N . GLU B 1 183 ? -4.238 -17.391 -13.617 1 98.12 183 GLU B N 1
ATOM 3208 C CA . GLU B 1 183 ? -3.32 -17.469 -14.75 1 98.12 183 GLU B CA 1
ATOM 3209 C C . GLU B 1 183 ? -2.531 -18.781 -14.734 1 98.12 183 GLU B C 1
ATOM 3211 O O . GLU B 1 183 ? -2.256 -19.359 -15.789 1 98.12 183 GLU B O 1
ATOM 3216 N N . ASN B 1 184 ? -2.188 -19.25 -13.539 1 96.12 184 ASN B N 1
ATOM 3217 C CA . ASN B 1 184 ? -1.506 -20.531 -13.398 1 96.12 184 ASN B CA 1
ATOM 3218 C C . ASN B 1 184 ? -2.412 -21.703 -13.797 1 96.12 184 ASN B C 1
ATOM 3220 O O . ASN B 1 184 ? -1.928 -22.766 -14.18 1 96.12 184 ASN B O 1
ATOM 3224 N N . SER B 1 185 ? -3.68 -21.438 -13.773 1 96 185 SER B N 1
ATOM 3225 C CA . SER B 1 185 ? -4.641 -22.469 -14.141 1 96 185 SER B CA 1
ATOM 3226 C C . SER B 1 185 ? -5.102 -22.312 -15.586 1 96 185 SER B C 1
ATOM 3228 O O . SER B 1 185 ? -6.062 -22.953 -16.016 1 96 185 SER B O 1
ATOM 3230 N N . GLY B 1 186 ? -4.547 -21.312 -16.359 1 97.06 186 GLY B N 1
ATOM 3231 C CA . GLY B 1 186 ? -4.789 -21.297 -17.781 1 97.06 186 GLY B CA 1
ATOM 3232 C C . GLY B 1 186 ? -5.383 -20 -18.281 1 97.06 186 GLY B C 1
ATOM 3233 O O . GLY B 1 186 ? -5.566 -19.812 -19.484 1 97.06 186 GLY B O 1
ATOM 3234 N N . LEU B 1 187 ? -5.711 -19.047 -17.359 1 98.19 187 LEU B N 1
ATOM 3235 C CA . LEU B 1 187 ? -6.242 -17.766 -17.797 1 98.19 187 LEU B CA 1
ATOM 3236 C C . LEU B 1 187 ? -5.195 -16.984 -18.578 1 98.19 187 LEU B C 1
ATOM 3238 O O . LEU B 1 187 ? -4.039 -16.875 -18.156 1 98.19 187 LEU B O 1
ATOM 3242 N N . ALA B 1 188 ? -5.598 -16.375 -19.719 1 98.19 188 ALA B N 1
ATOM 3243 C CA . ALA B 1 188 ? -4.676 -15.602 -20.547 1 98.19 188 ALA B C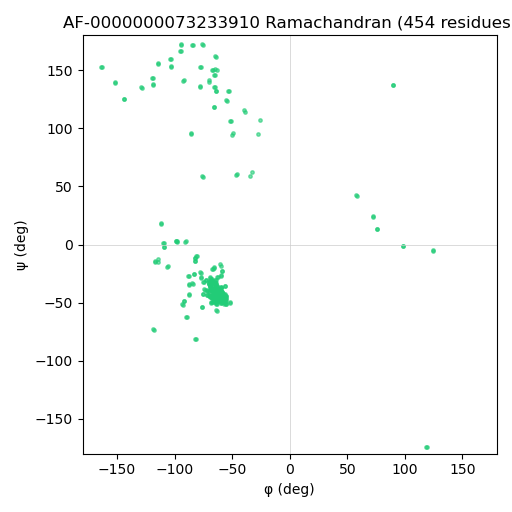A 1
ATOM 3244 C C . ALA B 1 188 ? -4.156 -14.375 -19.812 1 98.19 188 ALA B C 1
ATOM 3246 O O . ALA B 1 188 ? -4.941 -13.578 -19.281 1 98.19 188 ALA B O 1
ATOM 3247 N N . LYS B 1 189 ? -2.947 -14.172 -19.844 1 97.94 189 LYS B N 1
ATOM 3248 C CA . LYS B 1 189 ? -2.283 -13.117 -19.078 1 97.94 189 LYS B CA 1
ATOM 3249 C C . LYS B 1 189 ? -2.678 -11.734 -19.594 1 97.94 189 LYS B C 1
ATOM 3251 O O . LYS B 1 189 ? -2.746 -10.773 -18.828 1 97.94 189 LYS B O 1
ATOM 3256 N N . TYR B 1 190 ? -2.947 -11.664 -20.906 1 98.12 190 TYR B N 1
ATOM 3257 C CA . TYR B 1 190 ? -3.336 -10.391 -21.5 1 98.12 190 TYR B CA 1
ATOM 3258 C C . TYR B 1 190 ? -4.793 -10.43 -21.953 1 98.12 190 TYR B C 1
ATOM 3260 O O . TYR B 1 190 ? -5.199 -9.656 -22.828 1 98.12 190 TYR B O 1
ATOM 3268 N N . GLY B 1 191 ? -5.52 -11.375 -21.422 1 98.56 191 GLY B N 1
ATOM 3269 C CA . GLY B 1 191 ? -6.926 -11.492 -21.766 1 98.56 191 GLY B CA 1
ATOM 3270 C C . GLY B 1 191 ? -7.801 -10.453 -21.094 1 98.56 191 GLY B C 1
ATOM 3271 O O . GLY B 1 191 ? -7.34 -9.734 -20.203 1 98.56 191 GLY B O 1
ATOM 3272 N N . SER B 1 192 ? -9.023 -10.422 -21.484 1 98.62 192 SER B N 1
ATOM 3273 C CA . SER B 1 192 ? -9.961 -9.414 -21.016 1 98.62 192 SER B CA 1
ATOM 3274 C C . SER B 1 192 ? -10.156 -9.508 -19.5 1 98.62 192 SER B C 1
ATOM 3276 O O . SER B 1 192 ? -10.234 -8.492 -18.812 1 98.62 192 SER B O 1
ATOM 3278 N N . GLU B 1 193 ? -10.289 -10.695 -18.969 1 98.75 193 GLU B N 1
ATOM 3279 C CA . GLU B 1 193 ? -10.484 -10.844 -17.531 1 98.75 193 GLU B CA 1
ATOM 3280 C C . GLU B 1 193 ? -9.25 -10.383 -16.75 1 98.75 193 GLU B C 1
ATOM 3282 O O . GLU B 1 193 ? -9.367 -9.688 -15.742 1 98.75 193 GLU B O 1
ATOM 3287 N N . ALA B 1 194 ? -8.062 -10.805 -17.219 1 98.81 194 ALA B N 1
ATOM 3288 C CA . ALA B 1 194 ? -6.828 -10.391 -16.562 1 98.81 194 ALA B CA 1
ATOM 3289 C C . ALA B 1 194 ? -6.695 -8.867 -16.547 1 98.81 194 ALA B C 1
ATOM 3291 O O . ALA B 1 194 ? -6.352 -8.281 -15.523 1 98.81 194 ALA B O 1
ATOM 3292 N N . LEU B 1 195 ? -6.98 -8.273 -17.656 1 98.81 195 LEU B N 1
ATOM 3293 C CA . LEU B 1 195 ? -6.914 -6.816 -17.766 1 98.81 195 LEU B CA 1
ATOM 3294 C C . LEU B 1 195 ? -7.934 -6.16 -16.828 1 98.81 195 LEU B C 1
ATOM 3296 O O . LEU B 1 195 ? -7.629 -5.168 -16.172 1 98.81 195 LEU B O 1
ATOM 3300 N N . LEU B 1 196 ? -9.125 -6.723 -16.812 1 98.88 196 LEU B N 1
ATOM 3301 C CA . LEU B 1 196 ? -10.164 -6.176 -15.945 1 98.88 196 LEU B CA 1
ATOM 3302 C C . LEU B 1 196 ? -9.719 -6.211 -14.484 1 98.88 196 LEU B C 1
ATOM 3304 O O . LEU B 1 196 ? -9.891 -5.23 -13.758 1 98.88 196 LEU B O 1
ATOM 3308 N N . VAL B 1 197 ? -9.141 -7.293 -14.023 1 98.94 197 VAL B N 1
ATOM 3309 C CA . VAL B 1 197 ? -8.711 -7.445 -12.633 1 98.94 197 VAL B CA 1
ATOM 3310 C C . VAL B 1 197 ? -7.582 -6.469 -12.328 1 98.94 197 VAL B C 1
ATOM 3312 O O . VAL B 1 197 ? -7.598 -5.789 -11.297 1 98.94 197 VAL B O 1
ATOM 3315 N N . ASN B 1 198 ? -6.609 -6.355 -13.242 1 98.88 198 ASN B N 1
ATOM 3316 C CA . ASN B 1 198 ? -5.512 -5.41 -13.062 1 98.88 198 ASN B CA 1
ATOM 3317 C C . ASN B 1 198 ? -6.02 -3.971 -12.992 1 98.88 198 ASN B C 1
ATOM 3319 O O . ASN B 1 198 ? -5.582 -3.195 -12.141 1 98.88 198 ASN B O 1
ATOM 3323 N N . PHE B 1 199 ? -6.918 -3.619 -13.82 1 98.88 199 PHE B N 1
ATOM 3324 C CA . PHE B 1 199 ? -7.457 -2.264 -13.82 1 98.88 199 PHE B CA 1
ATOM 3325 C C . PHE B 1 199 ? -8.281 -2.014 -12.555 1 98.88 199 PHE B C 1
ATOM 3327 O O . PHE B 1 199 ? -8.289 -0.901 -12.031 1 98.88 199 PHE B O 1
ATOM 3334 N N . THR B 1 200 ? -9.023 -3.025 -12.117 1 98.94 200 THR B N 1
ATOM 3335 C CA . THR B 1 200 ? -9.758 -2.891 -10.867 1 98.94 200 THR B CA 1
ATOM 3336 C C . THR B 1 200 ? -8.805 -2.557 -9.719 1 98.94 200 THR B C 1
ATOM 3338 O O . THR B 1 200 ? -9.094 -1.683 -8.898 1 98.94 200 THR B O 1
ATOM 3341 N N . ALA B 1 201 ? -7.691 -3.254 -9.695 1 98.94 201 ALA B N 1
ATOM 3342 C CA . ALA B 1 201 ? -6.691 -3.008 -8.656 1 98.94 201 ALA B CA 1
ATOM 3343 C C . ALA B 1 201 ? -6.113 -1.603 -8.781 1 98.94 201 ALA B C 1
ATOM 3345 O O . ALA B 1 201 ? -5.938 -0.907 -7.777 1 98.94 201 ALA B O 1
ATOM 3346 N N . VAL B 1 202 ? -5.82 -1.158 -9.992 1 98.94 202 VAL B N 1
ATOM 3347 C CA . VAL B 1 202 ? -5.273 0.177 -10.211 1 98.94 202 VAL B CA 1
ATOM 3348 C C . VAL B 1 202 ? -6.289 1.229 -9.773 1 98.94 202 VAL B C 1
ATOM 3350 O O . VAL B 1 202 ? -5.934 2.203 -9.102 1 98.94 202 VAL B O 1
ATOM 3353 N N . ILE B 1 203 ? -7.535 1.034 -10.125 1 98.94 203 ILE B N 1
ATOM 3354 C CA . ILE B 1 203 ? -8.609 1.947 -9.742 1 98.94 203 ILE B CA 1
ATOM 3355 C C . ILE B 1 203 ? -8.734 1.989 -8.219 1 98.94 203 ILE B C 1
ATOM 3357 O O . ILE B 1 203 ? -8.961 3.053 -7.641 1 98.94 203 ILE B O 1
ATOM 3361 N N . THR B 1 204 ? -8.617 0.869 -7.594 1 98.88 204 THR B N 1
ATOM 3362 C CA . THR B 1 204 ? -8.672 0.78 -6.141 1 98.88 204 THR B CA 1
ATOM 3363 C C . THR B 1 204 ? -7.551 1.595 -5.504 1 98.88 204 THR B C 1
ATOM 3365 O O . THR B 1 204 ? -7.781 2.342 -4.551 1 98.88 204 THR B O 1
ATOM 3368 N N . VAL B 1 205 ? -6.363 1.494 -6.035 1 98.88 205 VAL B N 1
ATOM 3369 C CA . VAL B 1 205 ? -5.207 2.23 -5.531 1 98.88 205 VAL B CA 1
ATOM 3370 C C . VAL B 1 205 ? -5.418 3.729 -5.738 1 98.88 205 VAL B C 1
ATOM 3372 O O . VAL B 1 205 ? -5.176 4.527 -4.832 1 98.88 205 VAL B O 1
ATOM 3375 N N . LEU B 1 206 ? -5.891 4.102 -6.91 1 98.81 206 LEU B N 1
ATOM 3376 C CA . LEU B 1 206 ? -6.16 5.504 -7.195 1 98.81 206 LEU B CA 1
ATOM 3377 C C . LEU B 1 206 ? -7.246 6.051 -6.273 1 98.81 206 LEU B C 1
ATOM 3379 O O . LEU B 1 206 ? -7.145 7.18 -5.789 1 98.81 206 LEU B O 1
ATOM 3383 N N . PHE B 1 207 ? -8.328 5.25 -6.102 1 98.88 207 PHE B N 1
ATOM 3384 C CA . PHE B 1 207 ? -9.383 5.609 -5.156 1 98.88 207 PHE B CA 1
ATOM 3385 C C . PHE B 1 207 ? -8.797 5.926 -3.787 1 98.88 207 PHE B C 1
ATOM 3387 O O . PHE B 1 207 ? -9.078 6.98 -3.213 1 98.88 207 PHE B O 1
ATOM 3394 N N . GLY B 1 208 ? -7.93 5.035 -3.242 1 98.75 208 GLY B N 1
ATOM 3395 C CA . GLY B 1 208 ? -7.297 5.258 -1.952 1 98.75 208 GLY B CA 1
ATOM 3396 C C . GLY B 1 208 ? -6.445 6.508 -1.913 1 98.75 208 GLY B C 1
ATOM 3397 O O . GLY B 1 208 ? -6.453 7.242 -0.921 1 98.75 208 GLY B O 1
ATOM 3398 N N . ALA B 1 209 ? -5.711 6.734 -2.998 1 98.56 209 ALA B N 1
ATOM 3399 C CA . ALA B 1 209 ? -4.855 7.918 -3.08 1 98.56 209 ALA B CA 1
ATOM 3400 C C . ALA B 1 209 ? -5.68 9.195 -2.969 1 98.56 209 ALA B C 1
ATOM 3402 O O . ALA B 1 209 ? -5.297 10.125 -2.254 1 98.56 209 ALA B O 1
ATOM 3403 N N . PHE B 1 210 ? -6.789 9.227 -3.609 1 98.44 210 PHE B N 1
ATOM 3404 C CA . PHE B 1 210 ? -7.605 10.438 -3.604 1 98.44 210 PHE B CA 1
ATOM 3405 C C . PHE B 1 210 ? -8.352 10.578 -2.279 1 98.44 210 PHE B C 1
ATOM 3407 O O . PHE B 1 210 ? -8.664 11.695 -1.857 1 98.44 210 PHE B O 1
ATOM 3414 N N . VAL B 1 211 ? -8.641 9.461 -1.638 1 98.38 211 VAL B N 1
ATOM 3415 C CA . VAL B 1 211 ? -9.195 9.531 -0.289 1 98.38 211 VAL B CA 1
ATOM 3416 C C . VAL B 1 211 ? -8.195 10.219 0.642 1 98.38 211 VAL B C 1
ATOM 3418 O O . VAL B 1 211 ? -8.562 11.141 1.375 1 98.38 211 VAL B O 1
ATOM 3421 N N . VAL B 1 212 ? -6.934 9.797 0.567 1 97.31 212 VAL B N 1
ATOM 3422 C CA . VAL B 1 212 ? -5.898 10.375 1.42 1 97.31 212 VAL B CA 1
ATOM 3423 C C . VAL B 1 212 ? -5.703 11.852 1.068 1 97.31 212 VAL B C 1
ATOM 3425 O O . VAL B 1 212 ? -5.613 12.695 1.958 1 97.31 212 VAL B O 1
ATOM 3428 N N . LEU B 1 213 ? -5.711 12.133 -0.23 1 96.44 213 LEU B N 1
ATOM 3429 C CA . LEU B 1 213 ? -5.559 13.508 -0.68 1 96.44 213 LEU B CA 1
ATOM 3430 C C . LEU B 1 213 ? -6.691 14.383 -0.154 1 96.44 213 LEU B C 1
ATOM 3432 O O . LEU B 1 213 ? -6.457 15.508 0.297 1 96.44 213 LEU B O 1
ATOM 3436 N N . SER B 1 214 ? -7.883 13.898 -0.188 1 95.81 214 SER B N 1
ATOM 3437 C CA . SER B 1 214 ? -9.031 14.617 0.347 1 95.81 214 SER B CA 1
ATOM 3438 C C . SER B 1 214 ? -8.898 14.836 1.85 1 95.81 214 SER B C 1
ATOM 3440 O O . SER B 1 214 ? -9.203 15.922 2.354 1 95.81 214 SER B O 1
ATOM 3442 N N . ALA B 1 215 ? -8.391 13.836 2.494 1 94.44 215 ALA B N 1
ATOM 3443 C CA . ALA B 1 215 ? -8.297 13.867 3.951 1 94.44 215 ALA B CA 1
ATOM 3444 C C . ALA B 1 215 ? -7.289 14.922 4.41 1 94.44 215 ALA B C 1
ATOM 3446 O O . ALA B 1 215 ? -7.465 15.539 5.465 1 94.44 215 ALA B O 1
ATOM 3447 N N . VAL B 1 216 ? -6.25 15.156 3.604 1 92.19 216 VAL B N 1
ATOM 3448 C CA . VAL B 1 216 ? -5.199 16.062 4.055 1 92.19 216 VAL B CA 1
ATOM 3449 C C . VAL B 1 216 ? -5.426 17.453 3.471 1 92.19 216 VAL B C 1
ATOM 3451 O O . VAL B 1 216 ? -4.617 18.359 3.68 1 92.19 216 VAL B O 1
ATOM 3454 N N . SER B 1 217 ? -6.492 17.641 2.742 1 92.62 217 SER B N 1
ATOM 3455 C CA . SER B 1 217 ? -6.867 18.938 2.184 1 92.62 217 SER B CA 1
ATOM 3456 C C . SER B 1 217 ? -7.848 19.672 3.094 1 92.62 217 SER B C 1
ATOM 3458 O O . SER B 1 217 ? -8.305 19.109 4.094 1 92.62 217 SER B O 1
ATOM 3460 N N . ASP B 1 218 ? -8.109 20.938 2.74 1 88.94 218 ASP B N 1
ATOM 3461 C CA . ASP B 1 218 ? -8.914 21.797 3.605 1 88.94 218 ASP B CA 1
ATOM 3462 C C . ASP B 1 218 ? -10.398 21.469 3.475 1 88.94 218 ASP B C 1
ATOM 3464 O O . ASP B 1 218 ? -10.906 21.281 2.363 1 88.94 218 ASP B O 1
ATOM 3468 N N . ALA B 1 219 ? -11.008 21.422 4.578 1 83 219 ALA B N 1
ATOM 3469 C CA . ALA B 1 219 ? -12.453 21.203 4.617 1 83 219 ALA B CA 1
ATOM 3470 C C . ALA B 1 219 ? -13.211 22.484 4.281 1 83 219 ALA B C 1
ATOM 3472 O O . ALA B 1 219 ? -12.711 23.578 4.488 1 83 219 ALA B O 1
ATOM 3473 N N . PRO B 1 220 ? -14.344 22.312 3.77 1 75.38 220 PRO B N 1
ATOM 3474 C CA . PRO B 1 220 ? -15.172 23.5 3.594 1 75.38 220 PRO B CA 1
ATOM 3475 C C . PRO B 1 220 ? -15.617 24.125 4.922 1 75.38 220 PRO B C 1
ATOM 3477 O O . PRO B 1 220 ? -15.641 23.438 5.945 1 75.38 220 PRO B O 1
ATOM 3480 N N . PRO B 1 221 ? -15.797 25.422 4.902 1 67.69 221 PRO B N 1
ATOM 3481 C CA . PRO B 1 221 ? -16.281 26.062 6.129 1 67.69 221 PRO B CA 1
ATOM 3482 C C . PRO B 1 221 ? -17.562 25.438 6.652 1 67.69 221 PRO B C 1
ATOM 3484 O O . PRO B 1 221 ? -18.422 25.031 5.859 1 67.69 221 PRO B O 1
ATOM 3487 N N . ALA B 1 222 ? -17.406 25.016 7.91 1 63.34 222 ALA B N 1
ATOM 3488 C CA . ALA B 1 222 ? -18.594 24.422 8.531 1 63.34 222 ALA B CA 1
ATOM 3489 C C . ALA B 1 222 ? -19.797 25.359 8.414 1 63.34 222 ALA B C 1
ATOM 3491 O O . ALA B 1 222 ? -19.641 26.578 8.422 1 63.34 222 ALA B O 1
ATOM 3492 N N . ALA B 1 223 ? -20.938 24.953 8.008 1 58.72 223 ALA B N 1
ATOM 3493 C CA . ALA B 1 223 ? -22.172 25.734 8.039 1 58.72 223 ALA B CA 1
ATOM 3494 C C . ALA B 1 223 ? -22.422 26.312 9.43 1 58.72 223 ALA B C 1
ATOM 3496 O O . ALA B 1 223 ? -22.172 25.641 10.438 1 58.72 223 ALA B O 1
ATOM 3497 N N . ASP B 1 224 ? -22.234 27.594 9.664 1 50.06 224 ASP B N 1
ATOM 3498 C CA . ASP B 1 224 ? -22.625 28.312 10.867 1 50.06 224 ASP B CA 1
ATOM 3499 C C . ASP B 1 224 ? -23.984 27.828 11.375 1 50.06 224 ASP B C 1
ATOM 3501 O O . ASP B 1 224 ? -24.859 27.469 10.586 1 50.06 224 ASP B O 1
ATOM 3505 N N . ASP B 1 225 ? -23.938 27.219 12.555 1 45.19 225 ASP B N 1
ATOM 3506 C CA . ASP B 1 225 ? -25.234 27.125 13.195 1 45.19 225 ASP B CA 1
ATOM 3507 C C . ASP B 1 225 ? -25.984 28.453 13.125 1 45.19 225 ASP B C 1
ATOM 3509 O O . ASP B 1 225 ? -25.578 29.438 13.734 1 45.19 225 ASP B O 1
ATOM 3513 N N . TYR B 1 226 ? -26.328 29.062 12.086 1 38.25 226 TYR B N 1
ATOM 3514 C CA . TYR B 1 226 ? -27.312 30.156 12.18 1 38.25 226 TYR B CA 1
ATOM 3515 C C . TYR B 1 226 ? -28.312 29.875 13.289 1 38.25 226 TYR B C 1
ATOM 3517 O O . TYR B 1 226 ? -29.203 29.047 13.133 1 38.25 226 TYR B O 1
ATOM 3525 N N . GLU B 1 227 ? -27.938 29.766 14.539 1 34.59 227 GLU B N 1
ATOM 3526 C CA . GLU B 1 227 ? -29.016 30.062 15.477 1 34.59 227 GLU B CA 1
ATOM 3527 C C . GLU B 1 227 ? -29.719 31.375 15.133 1 34.59 227 GLU B C 1
ATOM 3529 O O . GLU B 1 227 ? -29.047 32.406 14.938 1 34.59 227 GLU B O 1
ATOM 3534 N N . ALA B 1 228 ? -30.797 31.406 14.438 1 35.72 228 ALA B N 1
ATOM 3535 C CA . ALA B 1 228 ? -31.75 32.5 14.516 1 35.72 228 ALA B CA 1
ATOM 3536 C C . ALA B 1 228 ? -31.719 33.188 15.891 1 35.72 228 ALA B C 1
ATOM 3538 O O . ALA B 1 228 ? -31.938 32.5 16.906 1 35.72 228 ALA B O 1
ATOM 3539 N N . ILE B 1 229 ? -31 34.281 16.156 1 24.58 229 ILE B N 1
ATOM 3540 C CA . ILE B 1 229 ? -31.641 35.188 17.125 1 24.58 229 ILE B CA 1
ATOM 3541 C C . ILE B 1 229 ? -33.062 35.469 16.703 1 24.58 229 ILE B C 1
ATOM 3543 O O . ILE B 1 229 ? -33.344 35.719 15.523 1 24.58 229 ILE B O 1
#

Radius of gyration: 22.88 Å; Cα contacts (8 Å, |Δi|>4): 645; chains: 2; bounding box: 62×65×51 Å

Organism: Cajanus cajan (NCBI:txid3821)